Protein AF-0000000080101682 (afdb_homodimer)

Organism: NCBI:txid1611254

pLDDT: mean 80.58, std 23.77, range [18.36, 98.69]

Sequence (506 aa):
MQSQCLIFKNGDESDEESMMSDVRNLTKLFNDLNYSVELAENLTAPQMVSKIEKFAAYKAHGDSAILVFINHGDVNGIYGAEKTVFNLESVYSLLSPASCPQLANKPKLVFSENCRGKSCDAGYAMSDESGEHQQQERSGGPVEKSGKRASVIPSTGDFLISYATSANHVAWASNTYGSYHVQMLCRTIAQKAHQYDLARLLVEVRNGLSKIEIRSKGKFHKQMPEIRSTLSKSFFFNTVKKTEKQQSKDRHQMQSQCLIFKNGDESDEESMMSDVRNLTKLFNDLNYSVELAENLTAPQMVSKIEKFAAYKAHGDSAILVFINHGDVNGIYGAEKTVFNLESVYSLLSPASCPQLANKPKLVFSENCRGKSCDAGYAMSDESGEHQQQERSGGPVEKSGKRASVIPSTGDFLISYATSANHVAWASNTYGSYHVQMLCRTIAQKAHQYDLARLLVEVRNGLSKIEIRSKGKFHKQMPEIRSTLSKSFFFNTVKKTEKQQSKDRHQ

Solvent-accessible surface area (backbone atoms only — not comparable to full-atom values): 25960 Å² total; per-residue (Å²): 110,54,19,41,28,42,36,37,40,24,78,55,80,91,42,42,57,10,55,47,34,38,50,53,51,49,45,53,50,40,42,55,43,52,27,50,72,43,81,48,64,62,39,33,25,70,52,46,51,53,49,46,45,53,59,31,59,43,78,63,52,23,75,35,40,37,41,36,38,50,26,48,40,32,73,81,26,38,32,21,33,95,71,29,67,28,56,70,73,52,49,55,59,46,54,13,39,88,55,8,58,72,44,49,98,26,45,36,38,35,40,37,50,27,23,26,32,84,41,75,36,63,35,44,81,70,80,87,78,81,80,83,83,78,76,23,50,29,85,33,81,89,82,87,85,82,86,91,65,86,67,52,35,39,52,71,50,21,32,35,38,39,32,34,20,36,88,40,18,43,41,62,60,41,75,65,68,6,37,52,49,55,48,40,43,50,52,45,44,44,34,37,31,50,79,36,37,50,71,55,45,51,23,50,29,29,33,57,44,32,69,44,74,44,79,54,95,93,37,63,30,29,40,41,34,26,34,38,36,25,39,36,61,91,44,66,62,28,10,56,58,78,65,71,67,67,70,55,56,62,69,73,101,110,56,18,40,29,43,36,37,41,23,78,54,81,91,40,42,59,12,52,48,34,37,49,51,51,50,45,53,50,40,44,56,44,52,28,51,74,43,82,47,67,63,39,32,25,71,50,46,52,54,49,46,46,53,60,32,59,43,76,64,53,23,75,35,39,36,41,34,37,50,26,49,41,32,73,81,27,38,32,22,32,95,70,29,69,28,56,69,76,52,49,56,60,46,54,12,40,87,56,8,58,71,44,49,97,25,45,38,39,36,39,37,50,26,23,26,31,84,42,74,36,64,34,44,82,71,80,83,81,79,82,83,84,76,76,24,50,27,88,32,82,88,84,87,84,81,86,92,64,87,64,53,35,40,53,71,48,20,32,34,38,38,32,34,20,35,87,41,18,44,40,62,60,42,73,66,68,7,37,52,49,56,49,40,43,49,53,45,45,43,36,38,31,51,79,35,38,51,71,56,46,50,24,49,28,29,33,55,42,33,69,44,74,44,80,54,96,94,38,63,31,29,41,40,33,28,35,38,37,24,39,37,60,90,44,66,62,28,11,56,54,75,64,70,66,66,69,56,55,64,71,73,100

Secondary structure (DSSP, 8-state):
--EEEEEEEE--GGGHHHHHHHHHHHHHHHHHTTEEEEEEES--HHHHHHHHHHHHH-TT--S-EEEEEEE-EETTEEE-GGG-EE-GGGHHHHTSTTT-GGGTTS-EEEEE-S--SSB-B--EE--------------------------EE-TT-SEEEEESS-TTBPPPEETTTEEHHHHHHHHHHHHHTTTS-HHHHHHHHHHHHHT--EEETTEEEB---EEEE---S----------THHHHHTTT-/--EEEEEEEE--GGGHHHHHHHHHHHHHHHHHTTEEEEEEES--HHHHHHHHHHHHH-TT--S-EEEEEEE-EETTEEE-GGG-EE-GGGHHHHTSTTT-GGGTTS-EEEEE-S--SSB-B--EE--------------------------EE-TT-SEEEEESS-TTBPPPEETTTEEHHHHHHHHHHHHHTTTS-HHHHHHHHHHHHHT--EEETTEEEB---EEEE---S----------THHHHHHHH-

InterPro domains:
  IPR001309 Peptidase C14, p20 domain [PS50208] (22-119)
  IPR002138 Peptidase C14, caspase non-catalytic subunit p10 [PS50207] (153-239)
  IPR002398 Peptidase C14 family [PTHR47901] (21-237)
  IPR011600 Peptidase C14, caspase domain [PF00656] (5-236)
  IPR015917 Peptidase C14A, caspase catalytic domain [PR00376] (1-10)
  IPR015917 Peptidase C14A, caspase catalytic domain [PR00376] (16-34)
  IPR015917 Peptidase C14A, caspase catalytic domain [PR00376] (34-52)
  IPR015917 Peptidase C14A, caspase catalytic domain [PR00376] (65-73)
  IPR015917 Peptidase C14A, caspase catalytic domain [PR00376] (100-118)
  IPR015917 Peptidase C14A, caspase catalytic domain [PR00376] (171-182)
  IPR015917 Peptidase C14A, caspase catalytic domain [PR00376] (229-238)
  IPR015917 Peptidase C14A, caspase catalytic domain [SM00115] (1-239)
  IPR029030 Caspase-like domain superfamily [SSF52129] (5-238)

Foldseek 3Di:
DFAEEEEEAEDDPLQVQQLVLLVVLVCVLVVLLRYDYDYDYQAAQVRVLVVLLVVLQDQPHDQEYEYEYNAADELQAGAHHPRHHHHPVCNLVSNWCVSRVNCVLGAYEYEYQYYHADDFAQDDDDDDDDDDDDDDDDDDDDDDDDDDDDDDDDRRARYKYKYQADHRHGFDTDSRNHTLLSV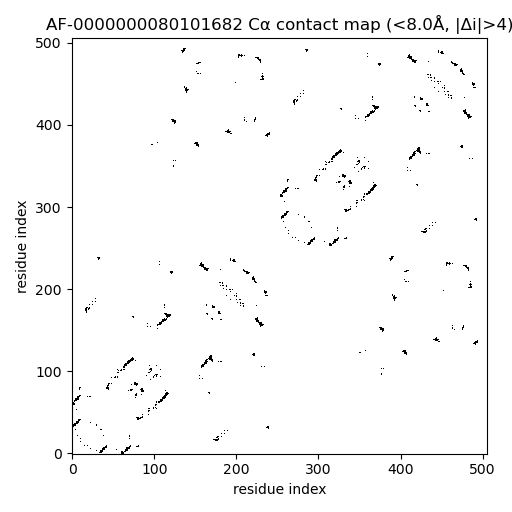LLSVQCVVPLVPAFPVVSVVSSQVVQQPDWDDDPNGTTGGGMDMDHRYPDTHGRRRPPPPPVVVVVVVVD/DFAEEEEEAEDDPLQVQQLVLLVVLVCVLVVQLRYDYDYDYQAAQVRVLVVLLVVLADQPHDQEYEYEYNAADELQAGAHHPRHHHHPVCNLVSNWCVSRVNCVLGAYEYEYQYYHADDFAQDDDDDDDDDDDDDDDDDDDDDDDDDDDDDDDDRRARYKYKYQADHRHGFDTDSRNHTLLSVLLSVQCVVPLVPAFPVVSVVSSQVVQQPDWDDDPNGTTGGGMDMDHRYPDTHGRRRPPPPPVVVVVVVVD

Radius of gyration: 23.31 Å; Cα contacts (8 Å, |Δi|>4): 1180; chains: 2; bounding box: 60×79×75 Å

Nearest PDB structures (foldseek):
  4qui-assembly2_B-2  TM=8.600E-01  e=2.199E-19  Homo sapiens
  4eha-assembly3_A  TM=8.835E-01  e=6.318E-19  Homo sapiens
  3itn-assembly1_A  TM=8.843E-01  e=8.618E-19  Homo sapiens
  4ehd-assembly1_A  TM=8.667E-01  e=2.327E-18  Homo sapiens
  4m9r-assembly1_B  TM=8.934E-01  e=8.528E-17  Caenorhabditis elegans

Structure (mmCIF, N/CA/C/O backbone):
data_AF-0000000080101682-model_v1
#
loop_
_entity.id
_entity.type
_entity.pdbx_description
1 polymer 'Caspase family p20 domain-containing protein'
#
loop_
_atom_site.group_PDB
_atom_site.id
_atom_site.type_symbol
_atom_site.label_atom_id
_atom_site.label_alt_id
_atom_site.label_comp_id
_atom_site.label_asym_id
_atom_site.label_entity_id
_atom_site.label_seq_id
_atom_site.pdbx_PDB_ins_code
_atom_site.Cartn_x
_atom_site.Cartn_y
_atom_site.Cartn_z
_atom_site.occupancy
_atom_site.B_iso_or_equiv
_atom_site.auth_seq_id
_atom_site.auth_comp_id
_atom_site.auth_asym_id
_atom_site.auth_atom_id
_atom_site.pdbx_PDB_model_num
ATOM 1 N N . MET A 1 1 ? -15.211 23.531 -0.712 1 73.94 1 MET A N 1
ATOM 2 C CA . MET A 1 1 ? -14.727 23.531 0.665 1 73.94 1 MET A CA 1
ATOM 3 C C . MET A 1 1 ? -13.266 23.109 0.725 1 73.94 1 MET A C 1
ATOM 5 O O . MET A 1 1 ? -12.789 22.359 -0.128 1 73.94 1 MET A O 1
ATOM 9 N N . GLN A 1 2 ? -12.57 23.812 1.652 1 87 2 GLN A N 1
ATOM 10 C CA . GLN A 1 2 ? -11.133 23.594 1.796 1 87 2 GLN A CA 1
ATOM 11 C C . GLN A 1 2 ? -10.852 22.312 2.576 1 87 2 GLN A C 1
ATOM 13 O O . GLN A 1 2 ? -11.484 22.047 3.604 1 87 2 GLN A O 1
ATOM 18 N N . SER A 1 3 ? -9.961 21.453 2.037 1 92.94 3 SER A N 1
ATOM 19 C CA . SER A 1 3 ? -9.562 20.234 2.736 1 92.94 3 SER A CA 1
ATOM 20 C C . SER A 1 3 ? -8.672 20.547 3.934 1 92.94 3 SER A C 1
ATOM 22 O O . SER A 1 3 ? -8.094 21.625 4.012 1 92.94 3 SER A O 1
ATOM 24 N N . GLN A 1 4 ? -8.695 19.641 4.84 1 96.06 4 GLN A N 1
ATOM 25 C CA . GLN A 1 4 ? -8 19.875 6.102 1 96.06 4 GLN A CA 1
ATOM 26 C C . GLN A 1 4 ? -6.785 18.969 6.246 1 96.06 4 GLN A C 1
ATOM 28 O O . GLN A 1 4 ? -6.805 17.812 5.785 1 96.06 4 GLN A O 1
ATOM 33 N N . CYS A 1 5 ? -5.758 19.531 6.848 1 97.88 5 CYS A N 1
ATOM 34 C CA . CYS A 1 5 ? -4.555 18.797 7.223 1 97.88 5 CYS A CA 1
ATOM 35 C C . CYS A 1 5 ? -4.23 19 8.695 1 97.88 5 CYS A C 1
ATOM 37 O O . CYS A 1 5 ? -4.145 20.125 9.172 1 97.88 5 CYS A O 1
ATOM 39 N N . LEU A 1 6 ? -4.117 17.922 9.43 1 98.5 6 LEU A N 1
ATOM 40 C CA . LEU A 1 6 ? -3.736 17.938 10.836 1 98.5 6 LEU A CA 1
ATOM 41 C C . LEU A 1 6 ? -2.359 17.312 11.031 1 98.5 6 LEU A C 1
ATOM 43 O O . LEU A 1 6 ? -2.152 16.141 10.695 1 98.5 6 LEU A O 1
ATOM 47 N N . ILE A 1 7 ? -1.432 18.094 11.531 1 98.62 7 ILE A N 1
ATOM 48 C CA . ILE A 1 7 ? -0.073 17.625 11.797 1 98.62 7 ILE A CA 1
ATOM 49 C C . ILE A 1 7 ? 0.131 17.453 13.297 1 98.62 7 ILE A C 1
ATOM 51 O O . ILE A 1 7 ? -0.106 18.391 14.07 1 98.62 7 ILE A O 1
ATOM 55 N N . PHE A 1 8 ? 0.526 16.281 13.695 1 98.31 8 PHE A N 1
ATOM 56 C CA . PHE A 1 8 ? 0.954 16.047 15.07 1 98.31 8 PHE A CA 1
ATOM 57 C C . PHE A 1 8 ? 2.473 16.109 15.188 1 98.31 8 PHE A C 1
ATOM 59 O O . PHE A 1 8 ? 3.191 15.523 14.375 1 98.31 8 PHE A O 1
ATOM 66 N N . LYS A 1 9 ? 2.943 16.844 16.141 1 97.31 9 LYS A N 1
ATOM 67 C CA . LYS A 1 9 ? 4.371 16.875 16.453 1 97.31 9 LYS A CA 1
ATOM 68 C C . LYS A 1 9 ? 4.613 16.594 17.922 1 97.31 9 LYS A C 1
ATOM 70 O O . LYS A 1 9 ? 4.164 17.359 18.797 1 97.31 9 LYS A O 1
ATOM 75 N N . ASN A 1 10 ? 5.211 15.516 18.234 1 93.81 10 ASN A N 1
ATOM 76 C CA . ASN A 1 10 ? 5.68 15.172 19.562 1 93.81 10 ASN A CA 1
ATOM 77 C C . ASN A 1 10 ? 7.156 14.789 19.562 1 93.81 10 ASN A C 1
ATOM 79 O O . ASN A 1 10 ? 7.566 13.891 18.828 1 93.81 10 ASN A O 1
ATOM 83 N N . GLY A 1 11 ? 7.969 15.398 20.188 1 87.06 11 GLY A N 1
ATOM 84 C CA . GLY A 1 11 ? 9.383 15.078 20.266 1 87.06 11 GLY A CA 1
ATOM 85 C C . GLY A 1 11 ? 10.086 15.766 21.422 1 87.06 11 GLY A C 1
ATOM 86 O O . GLY A 1 11 ? 9.453 16.469 22.203 1 87.06 11 GLY A O 1
ATOM 87 N N . ASP A 1 12 ? 11.328 15.438 21.578 1 83.56 12 ASP A N 1
ATOM 88 C CA . ASP A 1 12 ? 12.156 16.031 22.625 1 83.56 12 ASP A CA 1
ATOM 89 C C . ASP A 1 12 ? 12.852 17.297 22.125 1 83.56 12 ASP A C 1
ATOM 91 O O . ASP A 1 12 ? 12.812 17.594 20.922 1 83.56 12 ASP A O 1
ATOM 95 N N . GLU A 1 13 ? 13.422 18.016 23.016 1 83.94 13 GLU A N 1
ATOM 96 C CA . GLU A 1 13 ? 14.133 19.25 22.703 1 83.94 13 GLU A CA 1
ATOM 97 C C . GLU A 1 13 ? 15.234 19.016 21.672 1 83.94 13 GLU A C 1
ATOM 99 O O . GLU A 1 13 ? 15.469 19.844 20.797 1 83.94 13 GLU A O 1
ATOM 104 N N . SER A 1 14 ? 15.867 17.875 21.734 1 84.69 14 SER A N 1
ATOM 105 C CA . SER A 1 14 ? 16.984 17.562 20.844 1 84.69 14 SER A CA 1
ATOM 106 C C . SER A 1 14 ? 16.5 17.406 19.406 1 84.69 14 SER A C 1
ATOM 108 O O . SER A 1 14 ? 17.281 17.578 18.469 1 84.69 14 SER A O 1
ATOM 110 N N . ASP A 1 15 ? 15.188 17.188 19.203 1 89.06 15 ASP A N 1
ATOM 111 C CA . ASP A 1 15 ? 14.648 16.938 17.859 1 89.06 15 ASP A CA 1
ATOM 112 C C . ASP A 1 15 ? 13.906 18.172 17.344 1 89.06 15 ASP A C 1
ATOM 114 O O . ASP A 1 15 ? 13.414 18.156 16.203 1 89.06 15 ASP A O 1
ATOM 118 N N . GLU A 1 16 ? 13.875 19.203 18.109 1 92.25 16 GLU A N 1
ATOM 119 C CA . GLU A 1 16 ? 12.984 20.328 17.844 1 92.25 16 GLU A CA 1
ATOM 120 C C . GLU A 1 16 ? 13.273 20.953 16.484 1 92.25 16 GLU A C 1
ATOM 122 O O . GLU A 1 16 ? 12.352 21.172 15.688 1 92.25 16 GLU A O 1
ATOM 127 N N . GLU A 1 17 ? 14.508 21.234 16.266 1 92.75 17 GLU A N 1
ATOM 128 C CA . GLU A 1 17 ? 14.859 21.859 15 1 92.75 17 GLU A CA 1
ATOM 129 C C . GLU A 1 17 ? 14.477 20.984 13.805 1 92.75 17 GLU A C 1
ATOM 131 O O . GLU A 1 17 ? 13.883 21.469 12.844 1 92.75 17 GLU A O 1
ATOM 136 N N . SER A 1 18 ? 14.82 19.75 13.875 1 93.44 18 SER A N 1
ATOM 137 C CA . SER A 1 18 ? 14.5 18.797 12.82 1 93.44 18 SER A CA 1
ATOM 138 C C . SER A 1 18 ? 12.992 18.672 12.617 1 93.44 18 SER A C 1
ATOM 140 O O . SER A 1 18 ? 12.5 18.812 11.492 1 93.44 18 SER A O 1
ATOM 142 N N . MET A 1 19 ? 12.211 18.516 13.656 1 95.38 19 MET A N 1
ATOM 143 C CA . MET A 1 19 ? 10.766 18.312 13.586 1 95.38 19 MET A CA 1
ATOM 144 C C . MET A 1 19 ? 10.062 19.594 13.117 1 95.38 19 MET A C 1
ATOM 146 O O . MET A 1 19 ? 9.086 19.531 12.375 1 95.38 19 MET A O 1
ATOM 150 N N . MET A 1 20 ? 10.609 20.703 13.531 1 96.06 20 MET A N 1
ATOM 151 C CA . MET A 1 20 ? 10.008 21.953 13.102 1 96.06 20 MET A CA 1
ATOM 152 C C . MET A 1 20 ? 10.266 22.203 11.617 1 96.06 20 MET A C 1
ATOM 154 O O . MET A 1 20 ? 9.438 22.812 10.938 1 96.06 20 MET A O 1
ATOM 158 N N . SER A 1 21 ? 11.406 21.766 11.164 1 96.25 21 SER A N 1
ATOM 159 C CA . SER A 1 21 ? 11.633 21.828 9.727 1 96.25 21 SER A CA 1
ATOM 160 C C . SER A 1 21 ? 10.586 21.016 8.969 1 96.25 21 SER A C 1
ATOM 162 O O . SER A 1 21 ? 10.062 21.469 7.945 1 96.25 21 SER A O 1
ATOM 164 N N . ASP A 1 22 ? 10.281 19.812 9.43 1 97.31 22 ASP A N 1
ATOM 165 C CA . ASP A 1 22 ? 9.219 19.016 8.836 1 97.31 22 ASP A CA 1
ATOM 166 C C . ASP A 1 22 ? 7.887 19.766 8.844 1 97.31 22 ASP A C 1
ATOM 168 O O . ASP A 1 22 ? 7.191 19.812 7.832 1 97.31 22 ASP A O 1
ATOM 172 N N . VAL A 1 23 ? 7.582 20.359 9.984 1 97.94 23 VAL A N 1
ATOM 173 C CA . VAL A 1 23 ? 6.328 21.078 10.141 1 97.94 23 VAL A CA 1
ATOM 174 C C . VAL A 1 23 ? 6.262 22.219 9.125 1 97.94 23 VAL A C 1
ATOM 176 O O . VAL A 1 23 ? 5.25 22.406 8.438 1 97.94 23 VAL A O 1
ATOM 179 N N . ARG A 1 24 ? 7.289 22.984 9.07 1 97.88 24 ARG A N 1
ATOM 180 C CA . ARG A 1 24 ? 7.328 24.125 8.164 1 97.88 24 ARG A CA 1
ATOM 181 C C . ARG A 1 24 ? 7.164 23.672 6.715 1 97.88 24 ARG A C 1
ATOM 183 O O . ARG A 1 24 ? 6.371 24.25 5.965 1 97.88 24 ARG A O 1
ATOM 190 N N . ASN A 1 25 ? 7.895 22.672 6.32 1 97.25 25 ASN A N 1
ATOM 191 C CA . ASN A 1 25 ? 7.848 22.188 4.945 1 97.25 25 ASN A CA 1
ATOM 192 C C . ASN A 1 25 ? 6.465 21.641 4.59 1 97.25 25 ASN A C 1
ATOM 194 O O . ASN A 1 25 ? 5.926 21.953 3.527 1 97.25 25 ASN A O 1
ATOM 198 N N . LEU A 1 26 ? 5.91 20.875 5.449 1 98.38 26 LEU A N 1
ATOM 199 C CA . LEU A 1 26 ? 4.598 20.297 5.207 1 98.38 26 LEU A CA 1
ATOM 200 C C . LEU A 1 26 ? 3.51 21.359 5.203 1 98.38 26 LEU A C 1
ATOM 202 O O . LEU A 1 26 ? 2.584 21.312 4.391 1 98.38 26 LEU A O 1
ATOM 206 N N . THR A 1 27 ? 3.65 22.281 6.129 1 98.06 27 THR A N 1
ATOM 207 C CA . THR A 1 27 ? 2.686 23.375 6.18 1 98.06 27 THR A CA 1
ATOM 208 C C . THR A 1 27 ? 2.695 24.172 4.875 1 98.06 27 THR A C 1
ATOM 210 O O . THR A 1 27 ? 1.641 24.438 4.301 1 98.06 27 THR A O 1
ATOM 213 N N . LYS A 1 28 ? 3.877 24.516 4.484 1 97.25 28 LYS A N 1
ATOM 214 C CA . LYS A 1 28 ? 3.994 25.234 3.225 1 97.25 28 LYS A CA 1
ATOM 215 C C . LYS A 1 28 ? 3.395 24.438 2.072 1 97.25 28 LYS A C 1
ATOM 217 O O . LYS A 1 28 ? 2.602 24.969 1.29 1 97.25 28 LYS A O 1
ATOM 222 N N . LEU A 1 29 ? 3.752 23.188 1.955 1 97.38 29 LEU A N 1
ATOM 223 C CA . LEU A 1 29 ? 3.293 22.328 0.869 1 97.38 29 LEU A CA 1
ATOM 224 C C . LEU A 1 29 ? 1.77 22.25 0.853 1 97.38 29 LEU A C 1
ATOM 226 O O . LEU A 1 29 ? 1.141 22.5 -0.178 1 97.38 29 LEU A O 1
ATOM 230 N N . PHE A 1 30 ? 1.146 21.891 1.966 1 97.31 30 PHE A N 1
ATOM 231 C CA . PHE A 1 30 ? -0.283 21.594 1.983 1 97.31 30 PHE A CA 1
ATOM 232 C C . PHE A 1 30 ? -1.097 22.891 1.892 1 97.31 30 PHE A C 1
ATOM 234 O O . PHE A 1 30 ? -2.201 22.891 1.345 1 97.31 30 PHE A O 1
ATOM 241 N N . ASN A 1 31 ? -0.518 24.031 2.377 1 96.12 31 ASN A N 1
ATOM 242 C CA . ASN A 1 31 ? -1.158 25.297 2.084 1 96.12 31 ASN A CA 1
ATOM 243 C C . ASN A 1 31 ? -1.182 25.594 0.585 1 96.12 31 ASN A C 1
ATOM 245 O O . ASN A 1 31 ? -2.207 26 0.045 1 96.12 31 ASN A O 1
ATOM 249 N N . ASP A 1 32 ? -0.054 25.344 -0.014 1 94.38 32 ASP A N 1
ATOM 250 C CA . ASP A 1 32 ? 0.037 25.547 -1.457 1 94.38 32 ASP A CA 1
ATOM 251 C C . ASP A 1 32 ? -0.953 24.641 -2.199 1 94.38 32 ASP A C 1
ATOM 253 O O . ASP A 1 32 ? -1.379 24.969 -3.311 1 94.38 32 ASP A O 1
ATOM 257 N N . LEU A 1 33 ? -1.285 23.594 -1.643 1 94.94 33 LEU A N 1
ATOM 258 C CA . LEU A 1 33 ? -2.225 22.641 -2.24 1 94.94 33 LEU A CA 1
ATOM 259 C C . LEU A 1 33 ? -3.646 22.922 -1.759 1 94.94 33 LEU A C 1
ATOM 261 O O . LEU A 1 33 ? -4.535 22.078 -1.927 1 94.94 33 LEU A O 1
ATOM 265 N N . ASN A 1 34 ? -3.883 23.969 -1.042 1 93.12 34 ASN A N 1
ATOM 266 C CA . ASN A 1 34 ? -5.18 24.484 -0.614 1 93.12 34 ASN A CA 1
ATOM 267 C C . ASN A 1 34 ? -5.758 23.672 0.533 1 93.12 34 ASN A C 1
ATOM 269 O O . ASN A 1 34 ? -6.965 23.422 0.576 1 93.12 34 ASN A O 1
ATOM 273 N N . TYR A 1 35 ? -4.93 23.188 1.362 1 96 35 TYR A N 1
ATOM 274 C CA . TYR A 1 35 ? -5.348 22.625 2.641 1 96 35 TYR A CA 1
ATOM 275 C C . TYR A 1 35 ? -5.234 23.656 3.756 1 96 35 TYR A C 1
ATOM 277 O O . TYR A 1 35 ? -4.332 24.484 3.742 1 96 35 TYR A O 1
ATOM 285 N N . SER A 1 36 ? -6.219 23.625 4.637 1 96.56 36 SER A N 1
ATOM 286 C CA . SER A 1 36 ? -6.027 24.297 5.918 1 96.56 36 SER A CA 1
ATOM 287 C C . SER A 1 36 ? -5.234 23.422 6.887 1 96.56 36 SER A C 1
ATOM 289 O O . SER A 1 36 ? -5.645 22.312 7.211 1 96.56 36 SER A O 1
ATOM 291 N N . VAL A 1 37 ? -4.086 23.938 7.328 1 97.94 37 VAL A N 1
ATOM 292 C CA . VAL A 1 37 ? -3.176 23.109 8.109 1 97.94 37 VAL A CA 1
ATOM 293 C C . VAL A 1 37 ? -3.266 23.5 9.586 1 97.94 37 VAL A C 1
ATOM 295 O O . VAL A 1 37 ? -3.184 24.672 9.93 1 97.94 37 VAL A O 1
ATOM 298 N N . GLU A 1 38 ? -3.459 22.562 10.406 1 98.12 38 GLU A N 1
ATOM 299 C CA . GLU A 1 38 ? -3.434 22.734 11.859 1 98.12 38 GLU A CA 1
ATOM 300 C C . GLU A 1 38 ? -2.301 21.922 12.484 1 98.12 38 GLU A C 1
ATOM 302 O O . GLU A 1 38 ? -2.088 20.766 12.117 1 98.12 38 GLU A O 1
ATOM 307 N N . LEU A 1 39 ? -1.583 22.547 13.375 1 98.38 39 LEU A N 1
ATOM 308 C CA . LEU A 1 39 ? -0.503 21.891 14.094 1 98.38 39 LEU A CA 1
ATOM 309 C C . LEU A 1 39 ? -0.922 21.578 15.531 1 98.38 39 LEU A C 1
ATOM 311 O O . LEU A 1 39 ? -1.429 22.453 16.234 1 98.38 39 LEU A O 1
ATOM 315 N N . ALA A 1 40 ? -0.841 20.359 15.961 1 98.25 40 ALA A N 1
ATOM 316 C CA . ALA A 1 40 ? -1.067 19.906 17.328 1 98.25 40 ALA A CA 1
ATOM 317 C C . ALA A 1 40 ? 0.219 19.359 17.953 1 98.25 40 ALA A C 1
ATOM 319 O O . ALA A 1 40 ? 0.773 18.359 17.484 1 98.25 40 ALA A O 1
ATOM 320 N N . GLU A 1 41 ? 0.667 19.953 19.062 1 97.06 41 GLU A N 1
ATOM 321 C CA . GLU A 1 41 ? 1.979 19.625 19.609 1 97.06 41 GLU A CA 1
ATOM 322 C C . GLU A 1 41 ? 1.861 19.047 21.016 1 97.06 41 GLU A C 1
ATOM 324 O O . GLU A 1 41 ? 1.003 19.453 21.797 1 97.06 41 GLU A O 1
ATOM 329 N N . ASN A 1 42 ? 2.75 18.094 21.266 1 95.81 42 ASN A N 1
ATOM 330 C CA . ASN A 1 42 ? 3.002 17.578 22.609 1 95.81 42 ASN A CA 1
ATOM 331 C C . ASN A 1 42 ? 1.729 17.031 23.25 1 95.81 42 ASN A C 1
ATOM 333 O O . ASN A 1 42 ? 1.4 17.391 24.391 1 95.81 42 ASN A O 1
ATOM 337 N N . LEU A 1 43 ? 0.988 16.266 22.5 1 97.62 43 LEU A N 1
ATOM 338 C CA . LEU A 1 43 ? -0.225 15.617 22.984 1 97.62 43 LEU A CA 1
ATOM 339 C C . LEU A 1 43 ? 0.059 14.18 23.391 1 97.62 43 LEU A C 1
ATOM 341 O O . LEU A 1 43 ? 0.847 13.484 22.75 1 97.62 43 LEU A O 1
ATOM 345 N N . THR A 1 44 ? -0.548 13.75 24.438 1 96.75 44 THR A N 1
ATOM 346 C CA . THR A 1 44 ? -0.546 12.336 24.797 1 96.75 44 THR A CA 1
ATOM 347 C C . THR A 1 44 ? -1.381 11.531 23.797 1 96.75 44 THR A C 1
ATOM 349 O O . THR A 1 44 ? -2.156 12.102 23.031 1 96.75 44 THR A O 1
ATOM 352 N N . ALA A 1 45 ? -1.204 10.203 23.797 1 96.19 45 ALA A N 1
ATOM 353 C CA . ALA A 1 45 ? -1.939 9.344 22.875 1 96.19 45 ALA A CA 1
ATOM 354 C C . ALA A 1 45 ? -3.445 9.555 23.016 1 96.19 45 ALA A C 1
ATOM 356 O O . ALA A 1 45 ? -4.145 9.75 22.016 1 96.19 45 ALA A O 1
ATOM 357 N N . PRO A 1 46 ? -3.99 9.594 24.297 1 96.88 46 PRO A N 1
ATOM 358 C CA . PRO A 1 46 ? -5.426 9.859 24.422 1 96.88 46 PRO A CA 1
ATOM 359 C C . PRO A 1 46 ? -5.828 11.227 23.875 1 96.88 46 PRO A C 1
ATOM 361 O O . PRO A 1 46 ? -6.887 11.367 23.266 1 96.88 46 PRO A O 1
ATOM 364 N N . GLN A 1 47 ? -4.996 12.188 24.062 1 97.69 47 GLN A N 1
ATOM 365 C CA . GLN A 1 47 ? -5.27 13.523 23.547 1 97.69 47 GLN A CA 1
ATOM 366 C C . GLN A 1 47 ? -5.223 13.531 22.016 1 97.69 47 GLN A C 1
ATOM 368 O O . GLN A 1 47 ? -5.988 14.25 21.375 1 97.69 47 GLN A O 1
ATOM 373 N N . MET A 1 48 ? -4.285 12.812 21.438 1 97.75 48 MET A N 1
ATOM 374 C CA . MET A 1 48 ? -4.219 12.688 19.984 1 97.75 48 MET A CA 1
ATOM 375 C C . MET A 1 48 ? -5.504 12.078 19.438 1 97.75 48 MET A C 1
ATOM 377 O O . MET A 1 48 ? -6.039 12.547 18.438 1 97.75 48 MET A O 1
ATOM 381 N N . VAL A 1 49 ? -5.984 11.031 20.109 1 97.38 49 VAL A N 1
ATOM 382 C CA . VAL A 1 49 ? -7.238 10.398 19.719 1 97.38 49 VAL A CA 1
ATOM 383 C C . VAL A 1 49 ? -8.367 11.422 19.734 1 97.38 49 VAL A C 1
ATOM 385 O O . VAL A 1 49 ? -9.109 11.555 18.75 1 97.38 49 VAL A O 1
ATOM 388 N N . SER A 1 50 ? -8.461 12.172 20.844 1 97.62 50 SER A N 1
ATOM 389 C CA . SER A 1 50 ? -9.5 13.188 20.984 1 97.62 50 SER A CA 1
ATOM 390 C C . SER A 1 50 ? -9.383 14.242 19.891 1 97.62 50 SER A C 1
ATOM 392 O O . SER A 1 50 ? -10.391 14.703 19.344 1 97.62 50 SER A O 1
ATOM 394 N N . LYS A 1 51 ? -8.18 14.617 19.594 1 97.75 51 LYS A N 1
ATOM 395 C CA . LYS A 1 51 ? -7.934 15.617 18.547 1 97.75 51 LYS A CA 1
ATOM 396 C C . LYS A 1 51 ? -8.367 15.094 17.188 1 97.75 51 LYS A C 1
ATOM 398 O O . LYS A 1 51 ? -8.945 15.844 16.391 1 97.75 51 LYS A O 1
ATOM 403 N N . ILE A 1 52 ? -8.078 13.844 16.875 1 97.69 52 ILE A N 1
ATOM 404 C CA . ILE A 1 52 ? -8.461 13.242 15.594 1 97.69 52 ILE A CA 1
ATOM 405 C C . ILE A 1 52 ? -9.984 13.141 15.516 1 97.69 52 ILE A C 1
ATOM 407 O O . ILE A 1 52 ? -10.57 13.359 14.453 1 97.69 52 ILE A O 1
ATOM 411 N N . GLU A 1 53 ? -10.617 12.789 16.641 1 96.25 53 GLU A N 1
ATOM 412 C CA . GLU A 1 53 ? -12.078 12.727 16.672 1 96.25 53 GLU A CA 1
ATOM 413 C C . GLU A 1 53 ? -12.695 14.086 16.328 1 96.25 53 GLU A C 1
ATOM 415 O O . GLU A 1 53 ? -13.664 14.164 15.578 1 96.25 53 GLU A O 1
ATOM 420 N N . LYS A 1 54 ? -12.148 15.133 16.922 1 95.75 54 LYS A N 1
ATOM 421 C CA . LYS A 1 54 ? -12.609 16.484 16.625 1 95.75 54 LYS A CA 1
ATOM 422 C C . LYS A 1 54 ? -12.352 16.844 15.164 1 95.75 54 LYS A C 1
ATOM 424 O O . LYS A 1 54 ? -13.211 17.422 14.5 1 95.75 54 LYS A O 1
ATOM 429 N N . PHE A 1 55 ? -11.195 16.516 14.711 1 96.19 55 PHE A N 1
ATOM 430 C CA . PHE A 1 55 ? -10.82 16.703 13.32 1 96.19 55 PHE A CA 1
ATOM 431 C C . PHE A 1 55 ? -11.805 16 12.391 1 96.19 55 PHE A C 1
ATOM 433 O O . PHE A 1 55 ? -12.258 16.594 11.398 1 96.19 55 PHE A O 1
ATOM 440 N N . ALA A 1 56 ? -12.117 14.727 12.719 1 92.75 56 ALA A N 1
ATOM 441 C CA . ALA A 1 56 ? -13.039 13.914 11.938 1 92.75 56 ALA A CA 1
ATOM 442 C C . ALA A 1 56 ? -14.438 14.523 11.938 1 92.75 56 ALA A C 1
ATOM 444 O O . ALA A 1 56 ? -15.164 14.438 10.945 1 92.75 56 ALA A O 1
ATOM 445 N N . ALA A 1 57 ? -14.836 15.172 12.984 1 90.56 57 ALA A N 1
ATOM 446 C CA . ALA A 1 57 ? -16.172 15.711 13.172 1 90.56 57 ALA A CA 1
ATOM 447 C C . ALA A 1 57 ? -16.344 17.031 12.43 1 90.56 57 ALA A C 1
ATOM 449 O O . ALA A 1 57 ? -17.453 17.562 12.312 1 90.56 57 ALA A O 1
ATOM 450 N N . TYR A 1 58 ? -15.203 17.5 12.023 1 89.75 58 TYR A N 1
ATOM 451 C CA . TYR A 1 58 ? -15.273 18.766 11.297 1 89.75 58 TYR A CA 1
ATOM 452 C C . TYR A 1 58 ? -16.203 18.656 10.102 1 89.75 58 TYR A C 1
ATOM 454 O O . TYR A 1 58 ? -16.031 17.797 9.242 1 89.75 58 TYR A O 1
ATOM 462 N N . LYS A 1 59 ? -17.109 19.531 9.922 1 84.69 59 LYS A N 1
ATOM 463 C CA . LYS A 1 59 ? -18.203 19.422 8.961 1 84.69 59 LYS A CA 1
ATOM 464 C C . LYS A 1 59 ? -17.797 19.922 7.586 1 84.69 59 LYS A C 1
ATOM 466 O O . LYS A 1 59 ? -18.359 19.516 6.57 1 84.69 59 LYS A O 1
ATOM 471 N N . ALA A 1 60 ? -16.859 20.766 7.609 1 85.69 60 ALA A N 1
ATOM 472 C CA . ALA A 1 60 ? -16.547 21.438 6.352 1 85.69 60 ALA A CA 1
ATOM 473 C C . ALA A 1 60 ? -15.32 20.828 5.688 1 85.69 60 ALA A C 1
ATOM 475 O O . ALA A 1 60 ? -14.523 21.547 5.07 1 85.69 60 ALA A O 1
ATOM 476 N N . HIS A 1 61 ? -15.117 19.516 5.84 1 88.19 61 HIS A N 1
ATOM 477 C CA . HIS A 1 61 ? -14.008 18.875 5.145 1 88.19 61 HIS A CA 1
ATOM 478 C C . HIS A 1 61 ? -14.156 19 3.633 1 88.19 61 HIS A C 1
ATOM 480 O O . HIS A 1 61 ? -15.266 18.875 3.102 1 88.19 61 HIS A O 1
ATOM 486 N N . GLY A 1 62 ? -13.125 19.297 3.016 1 90.94 62 GLY A N 1
ATOM 487 C CA . GLY A 1 62 ? -13.109 19.297 1.561 1 90.94 62 GLY A CA 1
ATOM 488 C C . GLY A 1 62 ? -13.07 17.906 0.958 1 90.94 62 GLY A C 1
ATOM 489 O O . GLY A 1 62 ? -13.75 17 1.433 1 90.94 62 GLY A O 1
ATOM 490 N N . ASP A 1 63 ? -12.281 17.734 -0.042 1 90.56 63 ASP A N 1
ATOM 491 C CA . ASP A 1 63 ? -12.312 16.531 -0.881 1 90.56 63 ASP A CA 1
ATOM 492 C C . ASP A 1 63 ? -11.375 15.453 -0.335 1 90.56 63 ASP A C 1
ATOM 494 O O . ASP A 1 63 ? -11.312 14.352 -0.876 1 90.56 63 ASP A O 1
ATOM 498 N N . SER A 1 64 ? -10.664 15.719 0.671 1 94.5 64 SER A N 1
ATOM 499 C CA . SER A 1 64 ? -9.742 14.773 1.301 1 94.5 64 SER A CA 1
ATOM 500 C C . SER A 1 64 ? -9.344 15.242 2.695 1 94.5 64 SER A C 1
ATOM 502 O O . SER A 1 64 ? -9.688 16.359 3.104 1 94.5 64 SER A O 1
ATOM 504 N N . ALA A 1 65 ? -8.781 14.414 3.414 1 96.19 65 ALA A N 1
ATOM 505 C CA . ALA A 1 65 ? -8.234 14.719 4.73 1 96.19 65 ALA A CA 1
ATOM 506 C C . ALA A 1 65 ? -6.82 14.172 4.883 1 96.19 65 ALA A C 1
ATOM 508 O O . ALA A 1 65 ? -6.52 13.07 4.426 1 96.19 65 ALA A O 1
ATOM 509 N N . ILE A 1 66 ? -5.965 14.984 5.531 1 97.81 66 ILE A N 1
ATOM 510 C CA . ILE A 1 66 ? -4.574 14.578 5.699 1 97.81 66 ILE A CA 1
ATOM 511 C C . ILE A 1 66 ? -4.211 14.586 7.184 1 97.81 66 ILE A C 1
ATOM 513 O O . ILE A 1 66 ? -4.508 15.547 7.895 1 97.81 66 ILE A O 1
ATOM 517 N N . LEU A 1 67 ? -3.691 13.523 7.66 1 98.06 67 LEU A N 1
ATOM 518 C CA . LEU A 1 67 ? -3.053 13.438 8.969 1 98.06 67 LEU A CA 1
ATOM 519 C C . LEU A 1 67 ? -1.559 13.164 8.828 1 98.06 67 LEU A C 1
ATOM 521 O O . LEU A 1 67 ? -1.153 12.281 8.07 1 98.06 67 LEU A O 1
ATOM 525 N N . VAL A 1 68 ? -0.75 13.945 9.5 1 98.38 68 VAL A N 1
ATOM 526 C CA . VAL A 1 68 ? 0.69 13.703 9.516 1 98.38 68 VAL A CA 1
ATOM 527 C C . VAL A 1 68 ? 1.171 13.531 10.953 1 98.38 68 VAL A C 1
ATOM 529 O O . VAL A 1 68 ? 0.813 14.312 11.836 1 98.38 68 VAL A O 1
ATOM 532 N N . PHE A 1 69 ? 1.971 12.531 11.18 1 97.56 69 PHE A N 1
ATOM 533 C CA . PHE A 1 69 ? 2.557 12.281 12.492 1 97.56 69 PHE A CA 1
ATOM 534 C C . PHE A 1 69 ? 4.07 12.469 12.453 1 97.56 69 PHE A C 1
ATOM 536 O O . PHE A 1 69 ? 4.793 11.625 11.938 1 97.56 69 PHE A O 1
ATOM 543 N N . ILE A 1 70 ? 4.484 13.578 12.93 1 96.81 70 ILE A N 1
ATOM 544 C CA . ILE A 1 70 ? 5.906 13.836 13.141 1 96.81 70 ILE A CA 1
ATOM 545 C C . ILE A 1 70 ? 6.289 13.469 14.57 1 96.81 70 ILE A C 1
ATOM 547 O O . ILE A 1 70 ? 6.336 14.336 15.445 1 96.81 70 ILE A O 1
ATOM 551 N N . ASN A 1 71 ? 6.488 12.234 14.883 1 92.75 71 ASN A N 1
ATOM 552 C CA . ASN A 1 71 ? 6.699 11.641 16.203 1 92.75 71 ASN A CA 1
ATOM 553 C C . ASN A 1 71 ? 7.793 10.578 16.172 1 92.75 71 ASN A C 1
ATOM 555 O O . ASN A 1 71 ? 8.156 10.086 15.102 1 92.75 71 ASN A O 1
ATOM 559 N N . HIS A 1 72 ? 8.344 10.289 17.312 1 89.44 72 HIS A N 1
ATOM 560 C CA . HIS A 1 72 ? 9.07 9.031 17.469 1 89.44 72 HIS A CA 1
ATOM 561 C C . HIS A 1 72 ? 8.109 7.859 17.625 1 89.44 72 HIS A C 1
ATOM 563 O O . HIS A 1 72 ? 6.902 8.055 17.812 1 89.44 72 HIS A O 1
ATOM 569 N N . GLY A 1 73 ? 8.648 6.75 17.547 1 90.06 73 GLY A N 1
ATOM 570 C CA . GLY A 1 73 ? 7.871 5.527 17.672 1 90.06 73 GLY A CA 1
ATOM 571 C C . GLY A 1 73 ? 8.711 4.27 17.516 1 90.06 73 GLY A C 1
ATOM 572 O O . GLY A 1 73 ? 9.938 4.344 17.422 1 90.06 73 GLY A O 1
ATOM 573 N N . ASP A 1 74 ? 8.008 3.141 17.609 1 85.75 74 ASP A N 1
ATOM 574 C CA . ASP A 1 74 ? 8.633 1.844 17.375 1 85.75 74 ASP A CA 1
ATOM 575 C C . ASP A 1 74 ? 7.629 0.837 16.828 1 85.75 74 ASP A C 1
ATOM 577 O O . ASP A 1 74 ? 6.648 1.22 16.172 1 85.75 74 ASP A O 1
ATOM 581 N N . VAL A 1 75 ? 7.879 -0.432 16.875 1 79.31 75 VAL A N 1
ATOM 582 C CA . VAL A 1 75 ? 7.055 -1.491 16.297 1 79.31 75 VAL A CA 1
ATOM 583 C C . VAL A 1 75 ? 5.664 -1.463 16.922 1 79.31 75 VAL A C 1
ATOM 585 O O . VAL A 1 75 ? 4.691 -1.921 16.328 1 79.31 75 VAL A O 1
ATOM 588 N N . ASN A 1 76 ? 5.609 -0.842 18.094 1 77.75 76 ASN A N 1
ATOM 589 C CA . ASN A 1 76 ? 4.352 -0.858 18.828 1 77.75 76 ASN A CA 1
ATOM 590 C C . ASN A 1 76 ? 3.441 0.294 18.406 1 77.75 76 ASN A C 1
ATOM 592 O O . ASN A 1 76 ? 2.234 0.256 18.641 1 77.75 76 ASN A O 1
ATOM 596 N N . GLY A 1 77 ? 4.066 1.363 17.953 1 90.06 77 GLY A N 1
ATOM 597 C CA . GLY A 1 77 ? 3.23 2.48 17.531 1 90.06 77 GLY A CA 1
ATOM 598 C C . GLY A 1 77 ? 3.936 3.818 17.625 1 90.06 77 GLY A C 1
ATOM 599 O O . GLY A 1 77 ? 5.168 3.875 17.688 1 90.06 77 GLY A O 1
ATOM 600 N N . ILE A 1 78 ? 3.117 4.871 17.578 1 94 78 ILE A N 1
ATOM 601 C CA . ILE A 1 78 ? 3.584 6.254 17.562 1 94 78 ILE A CA 1
ATOM 602 C C . ILE A 1 78 ? 3.629 6.785 19 1 94 78 ILE A C 1
ATOM 604 O O . ILE A 1 78 ? 2.688 6.594 19.766 1 94 78 ILE A O 1
ATOM 608 N N . TYR A 1 79 ? 4.742 7.414 19.406 1 92.75 79 TYR A N 1
ATOM 609 C CA . TYR A 1 79 ? 4.867 7.938 20.766 1 92.75 79 TYR A CA 1
ATOM 610 C C . TYR A 1 79 ? 4.219 9.312 20.875 1 92.75 79 TYR A C 1
ATOM 612 O O . TYR A 1 79 ? 4.578 10.242 20.156 1 92.75 79 TYR A O 1
ATOM 620 N N . GLY A 1 80 ? 3.232 9.391 21.75 1 94.06 80 GLY A N 1
ATOM 621 C CA . GLY A 1 80 ? 2.748 10.688 22.203 1 94.06 80 GLY A CA 1
ATOM 622 C C . GLY A 1 80 ? 3.555 11.258 23.344 1 94.06 80 GLY A C 1
ATOM 623 O O . GLY A 1 80 ? 4.609 10.719 23.703 1 94.06 80 GLY A O 1
ATOM 624 N N . ALA A 1 81 ? 3.139 12.375 23.844 1 93.88 81 ALA A N 1
ATOM 625 C CA . ALA A 1 81 ? 3.764 12.93 25.047 1 93.88 81 ALA A CA 1
ATOM 626 C C . ALA A 1 81 ? 3.771 11.922 26.188 1 93.88 81 ALA A C 1
ATOM 628 O O . ALA A 1 81 ? 2.92 11.031 26.234 1 93.88 81 ALA A O 1
ATOM 629 N N . GLU A 1 82 ? 4.805 11.992 27.078 1 91.31 82 GLU A N 1
ATOM 630 C CA . GLU A 1 82 ? 4.988 11.117 28.234 1 91.31 82 GLU A CA 1
ATOM 631 C C . GLU A 1 82 ? 5.152 9.664 27.797 1 91.31 82 GLU A C 1
ATOM 633 O O . GLU A 1 82 ? 4.766 8.75 28.531 1 91.31 82 GLU A O 1
ATOM 638 N N . LYS A 1 83 ? 5.41 9.414 26.578 1 86.06 83 LYS A N 1
ATOM 639 C CA . LYS A 1 83 ? 5.75 8.125 25.984 1 86.06 83 LYS A CA 1
ATOM 640 C C . LYS A 1 83 ? 4.523 7.215 25.906 1 86.06 83 LYS A C 1
ATOM 642 O O . LYS A 1 83 ? 4.652 5.988 25.953 1 86.06 83 LYS A O 1
ATOM 647 N N . THR A 1 84 ? 3.379 7.887 26 1 92.44 84 THR A N 1
ATOM 648 C CA . THR A 1 84 ? 2.193 7.105 25.656 1 92.44 84 THR A CA 1
ATOM 649 C C . THR A 1 84 ? 2.24 6.641 24.203 1 92.44 84 THR A C 1
ATOM 651 O O . THR A 1 84 ? 2.904 7.258 23.375 1 92.44 84 THR A O 1
ATOM 654 N N . VAL A 1 85 ? 1.585 5.531 23.969 1 94 85 VAL A N 1
ATOM 655 C CA . VAL A 1 85 ? 1.701 4.938 22.641 1 94 85 VAL A CA 1
ATOM 656 C C . VAL A 1 85 ? 0.374 5.066 21.891 1 94 85 VAL A C 1
ATOM 658 O O . VAL A 1 85 ? -0.67 4.641 22.391 1 94 85 VAL A O 1
ATOM 661 N N . PHE A 1 86 ? 0.348 5.699 20.781 1 95.69 86 PHE A N 1
ATOM 662 C CA . PHE A 1 86 ? -0.777 5.801 19.859 1 95.69 86 PHE A CA 1
ATOM 663 C C . PHE A 1 86 ? -0.703 4.715 18.781 1 95.69 86 PHE A C 1
ATOM 665 O O . PHE A 1 86 ? 0.296 4.602 18.078 1 95.69 86 PHE A O 1
ATOM 672 N N . ASN A 1 87 ? -1.738 3.9 18.672 1 92.81 87 ASN A N 1
ATOM 673 C CA . ASN A 1 87 ? -1.831 2.891 17.625 1 92.81 87 ASN A CA 1
ATOM 674 C C . ASN A 1 87 ? -2.287 3.5 16.297 1 92.81 87 ASN A C 1
ATOM 676 O O . ASN A 1 87 ? -3.457 3.852 16.141 1 92.81 87 ASN A O 1
ATOM 680 N N . LEU A 1 88 ? -1.422 3.523 15.336 1 92.75 88 LEU A N 1
ATOM 681 C CA . LEU A 1 88 ? -1.707 4.18 14.07 1 92.75 88 LEU A CA 1
ATOM 682 C C . LEU A 1 88 ? -2.91 3.539 13.383 1 92.75 88 LEU A C 1
ATOM 684 O O . LEU A 1 88 ? -3.684 4.223 12.711 1 92.75 88 LEU A O 1
ATOM 688 N N . GLU A 1 89 ? -3.123 2.281 13.508 1 88.31 89 GLU A N 1
ATOM 689 C CA . GLU A 1 89 ? -4.215 1.574 12.852 1 88.31 89 GLU A CA 1
ATOM 690 C C . GLU A 1 89 ? -5.574 2.088 13.32 1 88.31 89 GLU A C 1
ATOM 692 O O . GLU A 1 89 ? -6.594 1.858 12.672 1 88.31 89 GLU A O 1
ATOM 697 N N . SER A 1 90 ? -5.57 2.762 14.5 1 91.31 90 SER A N 1
ATOM 698 C CA . SER A 1 90 ? -6.828 3.297 15.016 1 91.31 90 SER A CA 1
ATOM 699 C C . SER A 1 90 ? -7.398 4.359 14.078 1 91.31 90 SER A C 1
ATOM 701 O O . SER A 1 90 ? -8.586 4.691 14.156 1 91.31 90 SER A O 1
ATOM 703 N N . VAL A 1 91 ? -6.609 4.836 13.141 1 93.31 91 VAL A N 1
ATOM 704 C CA . VAL A 1 91 ? -7.078 5.887 12.242 1 93.31 91 VAL A CA 1
ATOM 705 C C . VAL A 1 91 ? -8.203 5.348 11.367 1 93.31 91 VAL A C 1
ATOM 707 O O . VAL A 1 91 ? -9.086 6.102 10.938 1 93.31 91 VAL A O 1
ATOM 710 N N . TYR A 1 92 ? -8.18 4.066 11.031 1 89.31 92 TYR A N 1
ATOM 711 C CA . TYR A 1 92 ? -9.211 3.453 10.195 1 89.31 92 TYR A CA 1
ATOM 712 C C . TYR A 1 92 ? -10.586 3.607 10.836 1 89.31 92 TYR A C 1
ATOM 714 O O . TYR A 1 92 ? -11.57 3.904 10.141 1 89.31 92 TYR A O 1
ATOM 722 N N . SER A 1 93 ? -10.641 3.396 12.148 1 88.81 93 SER A N 1
ATOM 723 C CA . SER A 1 93 ? -11.914 3.535 12.852 1 88.81 93 SER A CA 1
ATOM 724 C C . SER A 1 93 ? -12.25 5.004 13.102 1 88.81 93 SER A C 1
ATOM 726 O O . SER A 1 93 ? -13.398 5.414 12.945 1 88.81 93 SER A O 1
ATOM 728 N N . LEU A 1 94 ? -11.273 5.785 13.469 1 92.81 94 LEU A N 1
ATOM 729 C CA . LEU A 1 94 ? -11.477 7.18 13.844 1 92.81 94 LEU A CA 1
ATOM 730 C C . LEU A 1 94 ? -11.938 8 12.641 1 92.81 94 LEU A C 1
ATOM 732 O O . LEU A 1 94 ? -12.68 8.977 12.805 1 92.81 94 LEU A O 1
ATOM 736 N N . LEU A 1 95 ? -11.492 7.59 11.414 1 92.75 95 LEU A N 1
ATOM 737 C CA . LEU A 1 95 ? -11.844 8.352 10.219 1 92.75 95 LEU A CA 1
ATOM 738 C C . LEU A 1 95 ? -12.781 7.547 9.32 1 92.75 95 LEU A C 1
ATOM 740 O O . LEU A 1 95 ? -12.945 7.867 8.141 1 92.75 95 LEU A O 1
ATOM 744 N N . SER A 1 96 ? -13.336 6.508 9.812 1 86.69 96 SER A N 1
ATOM 745 C CA . SER A 1 96 ? -14.281 5.691 9.055 1 86.69 96 SER A CA 1
ATOM 746 C C . SER A 1 96 ? -15.523 6.488 8.68 1 86.69 96 SER A C 1
ATOM 748 O O . SER A 1 96 ? -15.812 7.523 9.281 1 86.69 96 SER A O 1
ATOM 750 N N . PRO A 1 97 ? -16.234 6.016 7.621 1 82.56 97 PRO A N 1
ATOM 751 C CA . PRO A 1 97 ? -17.5 6.688 7.285 1 82.56 97 PRO A CA 1
ATOM 752 C C . PRO A 1 97 ? -18.469 6.758 8.461 1 82.56 97 PRO A C 1
ATOM 754 O O . PRO A 1 97 ? -19.266 7.695 8.562 1 82.56 97 PRO A O 1
ATOM 757 N N . ALA A 1 98 ? -18.406 5.828 9.367 1 79.81 98 ALA A N 1
ATOM 758 C CA . ALA A 1 98 ? -19.266 5.844 10.562 1 79.81 98 ALA A CA 1
ATOM 759 C C . ALA A 1 98 ? -18.875 6.98 11.5 1 79.81 98 ALA A C 1
ATOM 761 O O . ALA A 1 98 ? -19.734 7.684 12.031 1 79.81 98 ALA A O 1
ATOM 762 N N . SER A 1 99 ? -17.594 7.195 11.719 1 82.44 99 SER A N 1
ATOM 763 C CA . SER A 1 99 ? -17.078 8.211 12.633 1 82.44 99 SER A CA 1
ATOM 764 C C . SER A 1 99 ? -17 9.57 11.961 1 82.44 99 SER A C 1
ATOM 766 O O . SER A 1 99 ? -17.062 10.609 12.625 1 82.44 99 SER A O 1
ATOM 768 N N . CYS A 1 100 ? -16.844 9.531 10.617 1 86 100 CYS A N 1
ATOM 769 C CA . CYS A 1 100 ? -16.656 10.766 9.852 1 86 100 CYS A CA 1
ATOM 770 C C . CYS A 1 100 ? -17.422 10.695 8.523 1 86 100 CYS A C 1
ATOM 772 O O . CYS A 1 100 ? -16.797 10.625 7.457 1 86 100 CYS A O 1
ATOM 774 N N . PRO A 1 101 ? -18.719 10.852 8.609 1 82.06 101 PRO A N 1
ATOM 775 C CA . PRO A 1 101 ? -19.547 10.695 7.406 1 82.06 101 PRO A CA 1
ATOM 776 C C . PRO A 1 101 ? -19.188 11.695 6.309 1 82.06 101 PRO A C 1
ATOM 778 O O . PRO A 1 101 ? -19.328 11.391 5.121 1 82.06 101 PRO A O 1
ATOM 781 N N . GLN A 1 102 ? -18.703 12.82 6.695 1 85.06 102 GLN A N 1
ATOM 782 C CA . GLN A 1 102 ? -18.359 13.859 5.723 1 85.06 102 GLN A CA 1
ATOM 783 C C . GLN A 1 102 ? -17.172 13.43 4.855 1 85.06 102 GLN A C 1
ATOM 785 O O . GLN A 1 102 ? -16.953 13.992 3.781 1 85.06 102 GLN A O 1
ATOM 790 N N . LEU A 1 103 ? -16.469 12.438 5.324 1 87.56 103 LEU A N 1
ATOM 791 C CA . LEU A 1 103 ? -15.312 11.961 4.582 1 87.56 103 LEU A CA 1
ATOM 792 C C . LEU A 1 103 ? -15.609 10.625 3.91 1 87.56 103 LEU A C 1
ATOM 794 O O . LEU A 1 103 ? -14.703 9.977 3.377 1 87.56 103 LEU A O 1
ATOM 798 N N . ALA A 1 104 ? -16.859 10.258 3.918 1 83.81 104 ALA A N 1
ATOM 799 C CA . ALA A 1 104 ? -17.234 9.055 3.189 1 83.81 104 ALA A CA 1
ATOM 800 C C . ALA A 1 104 ? -16.891 9.18 1.706 1 83.81 104 ALA A C 1
ATOM 802 O O . ALA A 1 104 ? -17.172 10.203 1.084 1 83.81 104 ALA A O 1
ATOM 803 N N . ASN A 1 105 ? -16.219 8.125 1.152 1 84.38 105 ASN A N 1
ATOM 804 C CA . ASN A 1 105 ? -15.828 8.047 -0.25 1 84.38 105 ASN A CA 1
ATOM 805 C C . ASN A 1 105 ? -14.773 9.102 -0.593 1 84.38 105 ASN A C 1
ATOM 807 O O . ASN A 1 105 ? -14.625 9.484 -1.757 1 84.38 105 ASN A O 1
ATOM 811 N N . LYS A 1 106 ? -14.203 9.695 0.449 1 90.19 106 LYS A N 1
ATOM 812 C CA . LYS A 1 106 ? -13.117 10.656 0.256 1 90.19 106 LYS A CA 1
ATOM 813 C C . LYS A 1 106 ? -11.797 10.117 0.806 1 90.19 106 LYS A C 1
ATOM 815 O O . LYS A 1 106 ? -11.781 9.469 1.859 1 90.19 106 LYS A O 1
ATOM 820 N N . PRO A 1 107 ? -10.711 10.414 0.12 1 94.69 107 PRO A N 1
ATOM 821 C CA . PRO A 1 107 ? -9.414 9.867 0.546 1 94.69 107 PRO A CA 1
ATOM 822 C C . PRO A 1 107 ? -8.961 10.43 1.892 1 94.69 107 PRO A C 1
ATOM 824 O O . PRO A 1 107 ? -9.047 11.633 2.127 1 94.69 107 PRO A O 1
ATOM 827 N N . LYS A 1 108 ? -8.648 9.594 2.74 1 96.19 108 LYS A N 1
ATOM 828 C CA . LYS A 1 108 ? -7.941 9.906 3.98 1 96.19 108 LYS A CA 1
ATOM 829 C C . LYS A 1 108 ? -6.469 9.531 3.881 1 96.19 108 LYS A C 1
ATOM 831 O O . LYS A 1 108 ? -6.125 8.344 3.811 1 96.19 108 LYS A O 1
ATOM 836 N N . LEU A 1 109 ? -5.59 10.492 3.863 1 97.75 109 LEU A N 1
ATOM 837 C CA . LEU A 1 109 ? -4.156 10.312 3.66 1 97.75 109 LEU A CA 1
ATOM 838 C C . LEU A 1 109 ? -3.398 10.484 4.973 1 97.75 109 LEU A C 1
ATOM 840 O O . LEU A 1 109 ? -3.471 11.539 5.602 1 97.75 109 LEU A O 1
ATOM 844 N N . VAL A 1 110 ? -2.686 9.43 5.352 1 97.5 110 VAL A N 1
ATOM 845 C CA . VAL A 1 110 ? -1.954 9.438 6.613 1 97.5 110 VAL A CA 1
ATOM 846 C C . VAL A 1 110 ? -0.462 9.25 6.344 1 97.5 110 VAL A C 1
ATOM 848 O O . VAL A 1 110 ? -0.06 8.32 5.641 1 97.5 110 VAL A O 1
ATOM 851 N N . PHE A 1 111 ? 0.331 10.164 6.828 1 97.62 111 PHE A N 1
ATOM 852 C CA . PHE A 1 111 ? 1.782 10.07 6.723 1 97.62 111 PHE A CA 1
ATOM 853 C C . PHE A 1 111 ? 2.416 9.891 8.094 1 97.62 111 PHE A C 1
ATOM 855 O O . PHE A 1 111 ? 2.174 10.68 9.008 1 97.62 111 PHE A O 1
ATOM 862 N N . SER A 1 112 ? 3.164 8.875 8.266 1 95.81 112 SER A N 1
ATOM 863 C CA . SER A 1 112 ? 3.818 8.578 9.531 1 95.81 112 SER A CA 1
ATOM 864 C C . SER A 1 112 ? 5.336 8.648 9.406 1 95.81 112 SER A C 1
ATOM 866 O O . SER A 1 112 ? 5.934 7.898 8.633 1 95.81 112 SER A O 1
ATOM 868 N N . GLU A 1 113 ? 5.973 9.438 10.211 1 91.19 113 GLU A N 1
ATOM 869 C CA . GLU A 1 113 ? 7.402 9.695 10.078 1 91.19 113 GLU A CA 1
ATOM 870 C C . GLU A 1 113 ? 8.203 8.953 11.133 1 91.19 113 GLU A C 1
ATOM 872 O O . GLU A 1 113 ? 9.422 9.109 11.227 1 91.19 113 GLU A O 1
ATOM 877 N N . ASN A 1 114 ? 7.629 8.164 11.914 1 82 114 ASN A N 1
ATOM 878 C CA . ASN A 1 114 ? 8.305 7.504 13.016 1 82 114 ASN A CA 1
ATOM 879 C C . ASN A 1 114 ? 9.039 6.246 12.555 1 82 114 ASN A C 1
ATOM 881 O O . ASN A 1 114 ? 8.703 5.68 11.516 1 82 114 ASN A O 1
ATOM 885 N N . CYS A 1 115 ? 9.969 5.871 13.352 1 66.88 115 CYS A N 1
ATOM 886 C CA . CYS A 1 115 ? 10.578 4.559 13.18 1 66.88 115 CYS A CA 1
ATOM 887 C C . CYS A 1 115 ? 9.57 3.447 13.438 1 66.88 115 CYS A C 1
ATOM 889 O O . CYS A 1 115 ? 8.523 3.682 14.039 1 66.88 115 CYS A O 1
ATOM 891 N N . ARG A 1 116 ? 9.867 2.277 12.914 1 70.06 116 ARG A N 1
ATOM 892 C CA . ARG A 1 116 ? 8.961 1.146 13.07 1 70.06 116 ARG A CA 1
ATOM 893 C C . ARG A 1 116 ? 9.695 -0.069 13.633 1 70.06 116 ARG A C 1
ATOM 895 O O . ARG A 1 116 ? 9.258 -1.206 13.438 1 70.06 116 ARG A O 1
ATOM 902 N N . GLY A 1 117 ? 10.852 0.231 14.172 1 71.44 117 GLY A N 1
ATOM 903 C CA . GLY A 1 117 ? 11.719 -0.781 14.758 1 71.44 117 GLY A CA 1
ATOM 904 C C . GLY A 1 117 ? 13.156 -0.334 14.883 1 71.44 117 GLY A C 1
ATOM 905 O O . GLY A 1 117 ? 13.453 0.864 14.852 1 71.44 117 GLY A O 1
ATOM 906 N N . LYS A 1 118 ? 14.039 -1.287 15.07 1 72.31 118 LYS A N 1
ATOM 907 C CA . LYS A 1 118 ? 15.414 -0.927 15.414 1 72.31 118 LYS A CA 1
ATOM 908 C C . LYS A 1 118 ? 16.375 -1.301 14.289 1 72.31 118 LYS A C 1
ATOM 910 O O . LYS A 1 118 ? 17.547 -0.898 14.305 1 72.31 118 LYS A O 1
ATOM 915 N N . SER A 1 119 ? 15.875 -2.062 13.273 1 67.75 119 SER A N 1
ATOM 916 C CA . SER A 1 119 ? 16.766 -2.512 12.195 1 67.75 119 SER A CA 1
ATOM 917 C C . SER A 1 119 ? 17.109 -1.365 11.258 1 67.75 119 SER A C 1
ATOM 919 O O . SER A 1 119 ? 16.312 -0.449 11.055 1 67.75 119 SER A O 1
ATOM 921 N N . CYS A 1 120 ? 18.344 -1.342 10.781 1 65.31 120 CYS A N 1
ATOM 922 C CA . CYS A 1 120 ? 18.797 -0.407 9.758 1 65.31 120 CYS A CA 1
ATOM 923 C C . CYS A 1 120 ? 19 -1.114 8.422 1 65.31 120 CYS A C 1
ATOM 925 O O . CYS A 1 120 ? 19.5 -2.232 8.375 1 65.31 120 CYS A O 1
ATOM 927 N N . ASP A 1 121 ? 18.438 -0.601 7.41 1 63.91 121 ASP A N 1
ATOM 928 C CA . ASP A 1 121 ? 18.609 -1.174 6.078 1 63.91 121 ASP A CA 1
ATOM 929 C C . ASP A 1 121 ? 19.953 -0.785 5.484 1 63.91 121 ASP A C 1
ATOM 931 O O . ASP A 1 121 ? 20.156 0.364 5.082 1 63.91 121 ASP A O 1
ATOM 935 N N . ALA A 1 122 ? 20.844 -1.682 5.398 1 63.91 122 ALA A N 1
ATOM 936 C CA . ALA A 1 122 ? 22.172 -1.421 4.859 1 63.91 122 ALA A CA 1
ATOM 937 C C . ALA A 1 122 ? 22.172 -1.466 3.334 1 63.91 122 ALA A C 1
ATOM 939 O O . ALA A 1 122 ? 23.172 -1.127 2.693 1 63.91 122 ALA A O 1
ATOM 940 N N . GLY A 1 123 ? 21.016 -1.677 2.707 1 56.28 123 GLY A N 1
ATOM 941 C CA . GLY A 1 123 ? 20.938 -1.798 1.261 1 56.28 123 GLY A CA 1
ATOM 942 C C . GLY A 1 123 ? 21.641 -3.035 0.727 1 56.28 123 GLY A C 1
ATOM 943 O O . GLY A 1 123 ? 22.125 -3.857 1.501 1 56.28 123 GLY A O 1
ATOM 944 N N . TYR A 1 124 ? 21.391 -3.385 -0.622 1 56.31 124 TYR A N 1
ATOM 945 C CA . TYR A 1 124 ? 22.047 -4.48 -1.339 1 56.31 124 TYR A CA 1
ATOM 946 C C . TYR A 1 124 ? 22.812 -3.961 -2.545 1 56.31 124 TYR A C 1
ATOM 948 O O . TYR A 1 124 ? 22.297 -3.164 -3.328 1 56.31 124 TYR A O 1
ATOM 956 N N . ALA A 1 125 ? 24 -4.285 -2.807 1 49.56 125 ALA A N 1
ATOM 957 C CA . ALA A 1 125 ? 24.859 -3.852 -3.91 1 49.56 125 ALA A CA 1
ATOM 958 C C . ALA A 1 125 ? 24.531 -4.621 -5.188 1 49.56 125 ALA A C 1
ATOM 960 O O . ALA A 1 125 ? 24.406 -5.848 -5.168 1 49.56 125 ALA A O 1
ATOM 961 N N . MET A 1 126 ? 23.875 -3.861 -6.375 1 47.34 126 MET A N 1
ATOM 962 C CA . MET A 1 126 ? 23.562 -4.523 -7.637 1 47.34 126 MET A CA 1
ATOM 963 C C . MET A 1 126 ? 24.766 -4.477 -8.586 1 47.34 126 MET A C 1
ATOM 965 O O . MET A 1 126 ? 25.5 -3.492 -8.602 1 47.34 126 MET A O 1
ATOM 969 N N . SER A 1 127 ? 24.938 -5.574 -9.242 1 39.44 127 SER A N 1
ATOM 970 C CA . SER A 1 127 ? 25.828 -5.574 -10.398 1 39.44 127 SER A CA 1
ATOM 971 C C . SER A 1 127 ? 25.094 -5.219 -11.68 1 39.44 127 SER A C 1
ATOM 973 O O . SER A 1 127 ? 23.891 -5.5 -11.805 1 39.44 127 SER A O 1
ATOM 975 N N . ASP A 1 128 ? 25.406 -4.281 -12.602 1 32 128 ASP A N 1
ATOM 976 C CA . ASP A 1 128 ? 24.891 -3.564 -13.773 1 32 128 ASP A CA 1
ATOM 977 C C . ASP A 1 128 ? 24.453 -4.535 -14.859 1 32 128 ASP A C 1
ATOM 979 O O . ASP A 1 128 ? 24.953 -4.488 -15.984 1 32 128 ASP A O 1
ATOM 983 N N . GLU A 1 129 ? 23.797 -5.605 -14.93 1 29.97 129 GLU A N 1
ATOM 984 C CA . GLU A 1 129 ? 23.578 -6.148 -16.266 1 29.97 129 GLU A CA 1
ATOM 985 C C . GLU A 1 129 ? 22.297 -5.578 -16.891 1 29.97 129 GLU A C 1
ATOM 987 O O . GLU A 1 129 ? 21.266 -5.469 -16.219 1 29.97 129 GLU A O 1
ATOM 992 N N . SER A 1 130 ? 22.281 -4.938 -18.156 1 26.66 130 SER A N 1
ATOM 993 C CA . SER A 1 130 ? 21.484 -4.043 -18.984 1 26.66 130 SER A CA 1
ATOM 994 C C . SER A 1 130 ? 20.266 -4.758 -19.547 1 26.66 130 SER A C 1
ATOM 996 O O . SER A 1 130 ? 19.562 -4.211 -20.406 1 26.66 130 SER A O 1
ATOM 998 N N . GLY A 1 131 ? 19.391 -5.594 -19.109 1 23.42 131 GLY A N 1
ATOM 999 C CA . GLY A 1 131 ? 18.531 -6.266 -20.078 1 23.42 131 GLY A CA 1
ATOM 1000 C C . GLY A 1 131 ? 17.328 -5.434 -20.484 1 23.42 131 GLY A C 1
ATOM 1001 O O . GLY A 1 131 ? 16.891 -4.555 -19.734 1 23.42 131 GLY A O 1
ATOM 1002 N N . GLU A 1 132 ? 16.953 -5.41 -21.797 1 20.66 132 GLU A N 1
ATOM 1003 C CA . GLU A 1 132 ? 16.078 -4.68 -22.703 1 20.66 132 GLU A CA 1
ATOM 1004 C C . GLU A 1 132 ? 14.617 -5.062 -22.469 1 20.66 132 GLU A C 1
ATOM 1006 O O . GLU A 1 132 ? 14.266 -6.246 -22.484 1 20.66 132 GLU A O 1
ATOM 1011 N N . HIS A 1 133 ? 13.758 -4.289 -21.797 1 22.34 133 HIS A N 1
ATOM 1012 C CA . HIS A 1 133 ? 12.43 -4.691 -21.359 1 22.34 133 HIS A CA 1
ATOM 1013 C C . HIS A 1 133 ? 11.367 -4.305 -22.391 1 22.34 133 HIS A C 1
ATOM 1015 O O . HIS A 1 133 ? 11.258 -3.135 -22.766 1 22.34 133 HIS A O 1
ATOM 1021 N N . GLN A 1 134 ? 10.977 -5.254 -23.281 1 18.77 134 GLN A N 1
ATOM 1022 C CA . GLN A 1 134 ? 10.016 -5.039 -24.359 1 18.77 134 GLN A CA 1
ATOM 1023 C C . GLN A 1 134 ? 8.578 -5.07 -23.828 1 18.77 134 GLN A C 1
ATOM 1025 O O . GLN A 1 134 ? 8.195 -6.004 -23.125 1 18.77 134 GLN A O 1
ATOM 1030 N N . GLN A 1 135 ? 7.766 -4.012 -23.938 1 19.09 135 GLN A N 1
ATOM 1031 C CA . GLN A 1 135 ? 6.512 -3.67 -23.266 1 19.09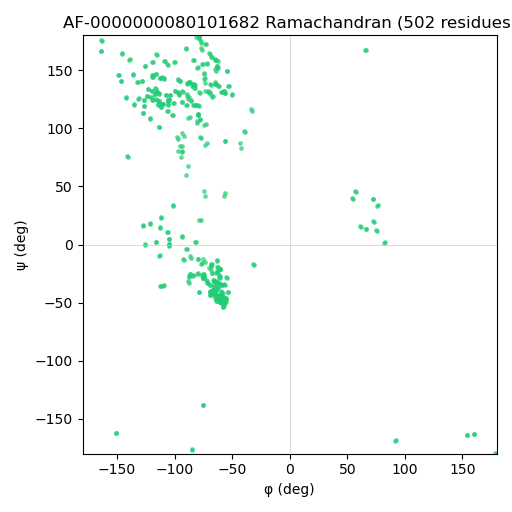 135 GLN A CA 1
ATOM 1032 C C . GLN A 1 135 ? 5.309 -4.066 -24.125 1 19.09 135 GLN A C 1
ATOM 1034 O O . GLN A 1 135 ? 5.152 -3.584 -25.25 1 19.09 135 GLN A O 1
ATOM 1039 N N . GLN A 1 136 ? 4.84 -5.316 -24.188 1 18.58 136 GLN A N 1
ATOM 1040 C CA . GLN A 1 136 ? 3.77 -5.594 -25.141 1 18.58 136 GLN A CA 1
ATOM 1041 C C . GLN A 1 136 ? 2.404 -5.25 -24.547 1 18.58 136 GLN A C 1
ATOM 1043 O O . GLN A 1 136 ? 2.131 -5.559 -23.391 1 18.58 136 GLN A O 1
ATOM 1048 N N . GLU A 1 137 ? 1.426 -4.613 -25.297 1 18.73 137 GLU A N 1
ATOM 1049 C CA . GLU A 1 137 ? 0.227 -3.811 -25.078 1 18.73 137 GLU A CA 1
ATOM 1050 C C . GLU A 1 137 ? -1.029 -4.676 -25.109 1 18.73 137 GLU A C 1
ATOM 1052 O O . GLU A 1 137 ? -1.28 -5.395 -26.078 1 18.73 137 GLU A O 1
ATOM 1057 N N . ARG A 1 138 ? -1.53 -5.371 -24.062 1 18.94 138 ARG A N 1
ATOM 1058 C CA . ARG A 1 138 ? -2.592 -6.367 -24.156 1 18.94 138 ARG A CA 1
ATOM 1059 C C . ARG A 1 138 ? -3.967 -5.703 -24.172 1 18.94 138 ARG A C 1
ATOM 1061 O O . ARG A 1 138 ? -4.18 -4.699 -23.484 1 18.94 138 ARG A O 1
ATOM 1068 N N . SER A 1 139 ? -4.988 -6.043 -25.047 1 18.36 139 SER A N 1
ATOM 1069 C CA . SER A 1 139 ? -6.254 -5.57 -25.594 1 18.36 139 SER A CA 1
ATOM 1070 C C . SER A 1 139 ? -7.434 -5.988 -24.734 1 18.36 139 SER A C 1
ATOM 1072 O O . SER A 1 139 ? -7.664 -7.184 -24.516 1 18.36 139 SER A O 1
ATOM 1074 N N . GLY A 1 140 ? -7.715 -5.543 -23.469 1 19.91 140 GLY A N 1
ATOM 1075 C CA . GLY A 1 140 ? -8.727 -6.086 -22.578 1 19.91 140 GLY A CA 1
ATOM 1076 C C . GLY A 1 140 ? -10.141 -5.719 -23 1 19.91 140 GLY A C 1
ATOM 1077 O O . GLY A 1 140 ? -10.367 -4.66 -23.578 1 19.91 140 GLY A O 1
ATOM 1078 N N . GLY A 1 141 ? -11.125 -6.738 -23.062 1 19.62 141 GLY A N 1
ATOM 1079 C CA . GLY A 1 141 ? -12.484 -6.801 -23.578 1 19.62 141 GLY A CA 1
ATOM 1080 C C . GLY A 1 141 ? -13.508 -6.184 -22.641 1 19.62 141 GLY A C 1
ATOM 1081 O O . GLY A 1 141 ? -13.211 -5.918 -21.484 1 19.62 141 GLY A O 1
ATOM 1082 N N . PRO A 1 142 ? -14.93 -6.074 -22.891 1 19.5 142 PRO A N 1
ATOM 1083 C CA . PRO A 1 142 ? -16.016 -5.148 -22.578 1 19.5 142 PRO A CA 1
ATOM 1084 C C . PRO A 1 142 ? -16.844 -5.594 -21.375 1 19.5 142 PRO A C 1
ATOM 1086 O O . PRO A 1 142 ? -17.281 -6.742 -21.312 1 19.5 142 PRO A O 1
ATOM 1089 N N . VAL A 1 143 ? -16.656 -5.242 -20.078 1 23.89 143 VAL A N 1
ATOM 1090 C CA . VAL A 1 143 ? -17.453 -5.629 -18.906 1 23.89 143 VAL A CA 1
ATOM 1091 C C . VAL A 1 143 ? -18.812 -4.918 -18.953 1 23.89 143 VAL A C 1
ATOM 1093 O O . VAL A 1 143 ? -18.875 -3.711 -19.188 1 23.89 143 VAL A O 1
ATOM 1096 N N . GLU A 1 144 ? -19.922 -5.703 -18.75 1 19.94 144 GLU A N 1
ATOM 1097 C CA . GLU A 1 144 ? -21.328 -5.293 -18.828 1 19.94 144 GLU A CA 1
ATOM 1098 C C . GLU A 1 144 ? -21.812 -4.719 -17.516 1 19.94 144 GLU A C 1
ATOM 1100 O O . GLU A 1 144 ? -21.5 -5.246 -16.438 1 19.94 144 GLU A O 1
ATOM 1105 N N . LYS A 1 145 ? -22.359 -3.494 -17.422 1 23.19 145 LYS A N 1
ATOM 1106 C CA . LYS A 1 145 ? -22.828 -2.447 -16.516 1 23.19 145 LYS A CA 1
ATOM 1107 C C . LYS A 1 145 ? -24.156 -2.842 -15.859 1 23.19 145 LYS A C 1
ATOM 1109 O O . LYS A 1 145 ? -25.156 -3.029 -16.547 1 23.19 145 LYS A O 1
ATOM 1114 N N . SER A 1 146 ? -24.172 -3.633 -14.68 1 24.48 146 SER A N 1
ATOM 1115 C CA . SER A 1 146 ? -25.516 -3.908 -14.18 1 24.48 146 SER A CA 1
ATOM 1116 C C . SER A 1 146 ? -26.109 -2.693 -13.461 1 24.48 146 SER A C 1
ATOM 1118 O O . SER A 1 146 ? -25.359 -1.783 -13.078 1 24.48 146 SER A O 1
ATOM 1120 N N . GLY A 1 147 ? -27.453 -2.641 -12.953 1 22.45 147 GLY A N 1
ATOM 1121 C CA . GLY A 1 147 ? -28.547 -1.726 -12.656 1 22.45 147 GLY A CA 1
ATOM 1122 C C . GLY A 1 147 ? -28.359 -0.983 -11.352 1 22.45 147 GLY A C 1
ATOM 1123 O O . GLY A 1 147 ? -27.5 -1.333 -10.539 1 22.45 147 GLY A O 1
ATOM 1124 N N . LYS A 1 148 ? -29.344 0.068 -10.906 1 27.72 148 LYS A N 1
ATOM 1125 C CA . LYS A 1 148 ? -29.531 1.315 -10.164 1 27.72 148 LYS A CA 1
ATOM 1126 C C . LYS A 1 148 ? -29.547 1.064 -8.664 1 27.72 148 LYS A C 1
ATOM 1128 O O . LYS A 1 148 ? -30.609 1.096 -8.039 1 27.72 148 LYS A O 1
ATOM 1133 N N . ARG A 1 149 ? -29.094 0.089 -7.902 1 31.34 149 ARG A N 1
ATOM 1134 C CA . ARG A 1 149 ? -29.375 0.065 -6.469 1 31.34 149 ARG A CA 1
ATOM 1135 C C . ARG A 1 149 ? -28.5 1.078 -5.73 1 31.34 149 ARG A C 1
ATOM 1137 O O . ARG A 1 149 ? -27.438 1.456 -6.211 1 31.34 149 ARG A O 1
ATOM 1144 N N . ALA A 1 150 ? -29.031 1.571 -4.445 1 35.22 150 ALA A N 1
ATOM 1145 C CA . ALA A 1 150 ? -28.297 2.545 -3.645 1 35.22 150 ALA A CA 1
ATOM 1146 C C . ALA A 1 150 ? -26.859 2.107 -3.441 1 35.22 150 ALA A C 1
ATOM 1148 O O . ALA A 1 150 ? -26.594 0.934 -3.178 1 35.22 150 ALA A O 1
ATOM 1149 N N . SER A 1 151 ? -25.875 2.965 -3.713 1 45.81 151 SER A N 1
ATOM 1150 C CA . SER A 1 151 ? -24.469 2.6 -3.814 1 45.81 151 SER A CA 1
ATOM 1151 C C . SER A 1 151 ? -23.844 2.412 -2.436 1 45.81 151 SER A C 1
ATOM 1153 O O . SER A 1 151 ? -24.047 3.23 -1.538 1 45.81 151 SER A O 1
ATOM 1155 N N . VAL A 1 152 ? -23.781 1.238 -1.764 1 53.16 152 VAL A N 1
ATOM 1156 C CA . VAL A 1 152 ? -23.062 0.904 -0.54 1 53.16 152 VAL A CA 1
ATOM 1157 C C . VAL A 1 152 ? -21.562 0.902 -0.81 1 53.16 152 VAL A C 1
ATOM 1159 O O . VAL A 1 152 ? -21.109 0.403 -1.843 1 53.16 152 VAL A O 1
ATOM 1162 N N . ILE A 1 153 ? -20.812 1.671 0.18 1 53.41 153 ILE A N 1
ATOM 1163 C CA . ILE A 1 153 ? -19.375 1.728 -0.014 1 53.41 153 ILE A CA 1
ATOM 1164 C C . ILE A 1 153 ? -18.672 0.894 1.059 1 53.41 153 ILE A C 1
ATOM 1166 O O . ILE A 1 153 ? -19.219 0.685 2.145 1 53.41 153 ILE A O 1
ATOM 1170 N N . PRO A 1 154 ? -17.453 0.419 0.918 1 61.09 154 PRO A N 1
ATOM 1171 C CA . PRO A 1 154 ? -16.688 -0.291 1.943 1 61.09 154 PRO A CA 1
ATOM 1172 C C . PRO A 1 154 ? -16.359 0.589 3.146 1 61.09 154 PRO A C 1
ATOM 1174 O O . PRO A 1 154 ? -16.156 1.798 2.996 1 61.09 154 PRO A O 1
ATOM 1177 N N . SER A 1 155 ? -16.203 0.031 4.367 1 66.94 155 SER A N 1
ATOM 1178 C CA . SER A 1 155 ? -15.914 0.75 5.605 1 66.94 155 SER A CA 1
ATOM 1179 C C . SER A 1 155 ? -14.445 1.161 5.68 1 66.94 155 SER A C 1
ATOM 1181 O O . SER A 1 155 ? -14.094 2.096 6.402 1 66.94 155 SER A O 1
ATOM 1183 N N . THR A 1 156 ? -13.594 0.448 5.016 1 73.25 156 THR A N 1
ATOM 1184 C CA . THR A 1 156 ? -12.172 0.735 5.086 1 73.25 156 THR A CA 1
ATOM 1185 C C . THR A 1 156 ? -11.656 1.254 3.748 1 73.25 156 THR A C 1
ATOM 1187 O O . THR A 1 156 ? -10.469 1.125 3.441 1 73.25 156 THR A O 1
ATOM 1190 N N . GLY A 1 157 ? -12.617 1.772 3.047 1 83.38 157 GLY A N 1
ATOM 1191 C CA . GLY A 1 157 ? -12.219 2.281 1.743 1 83.38 157 GLY A CA 1
ATOM 1192 C C . GLY A 1 157 ? -11.578 3.652 1.809 1 83.38 157 GLY A C 1
ATOM 1193 O O . GLY A 1 157 ? -11.742 4.375 2.795 1 83.38 157 GLY A O 1
ATOM 1194 N N . ASP A 1 158 ? -10.727 3.939 0.885 1 90.56 158 ASP A N 1
ATOM 1195 C CA . ASP A 1 158 ? -10.188 5.254 0.556 1 90.56 158 ASP A CA 1
ATOM 1196 C C . ASP A 1 158 ? -9.203 5.727 1.626 1 90.56 158 ASP A C 1
ATOM 1198 O O . ASP A 1 158 ? -9.25 6.883 2.053 1 90.56 158 ASP A O 1
ATOM 1202 N N . PHE A 1 159 ? -8.422 4.824 2.113 1 93.94 159 PHE A N 1
ATOM 1203 C CA . PHE A 1 159 ? -7.316 5.141 3.008 1 93.94 159 PHE A CA 1
ATOM 1204 C C . PHE A 1 159 ? -5.98 4.945 2.305 1 93.94 159 PHE A C 1
ATOM 1206 O O . PHE A 1 159 ? -5.82 4.016 1.509 1 93.94 159 PHE A O 1
ATOM 1213 N N . LEU A 1 160 ? -5.074 5.812 2.613 1 97.19 160 LEU A N 1
ATOM 1214 C CA . LEU A 1 160 ? -3.666 5.629 2.275 1 97.19 160 LEU A CA 1
ATOM 1215 C C . LEU A 1 160 ? -2.773 5.984 3.461 1 97.19 160 LEU A C 1
ATOM 1217 O O . LEU A 1 160 ? -2.861 7.09 4 1 97.19 160 LEU A O 1
ATOM 1221 N N . ILE A 1 161 ? -2.025 5.051 3.881 1 96.31 161 ILE A N 1
ATOM 1222 C CA . ILE A 1 161 ? -1.005 5.285 4.898 1 96.31 161 ILE A CA 1
ATOM 1223 C C . ILE A 1 161 ? 0.383 5.164 4.273 1 96.31 161 ILE A C 1
ATOM 1225 O O . ILE A 1 161 ? 0.706 4.148 3.65 1 96.31 161 ILE A O 1
ATOM 1229 N N . SER A 1 162 ? 1.117 6.195 4.363 1 97.12 162 SER A N 1
ATOM 1230 C CA . SER A 1 162 ? 2.518 6.184 3.955 1 97.12 162 SER A CA 1
ATOM 1231 C C . SER A 1 162 ? 3.445 6.18 5.164 1 97.12 162 SER A C 1
ATOM 1233 O O . SER A 1 162 ? 3.475 7.145 5.934 1 97.12 162 SER A O 1
ATOM 1235 N N . TYR A 1 163 ? 4.16 5.141 5.316 1 94.5 163 TYR A N 1
ATOM 1236 C CA . TYR A 1 163 ? 5.184 5.031 6.352 1 94.5 163 TYR A CA 1
ATOM 1237 C C . TYR A 1 163 ? 6.531 5.535 5.844 1 94.5 163 TYR A C 1
ATOM 1239 O O . TYR A 1 163 ? 6.934 5.223 4.723 1 94.5 163 TYR A O 1
ATOM 1247 N N . ALA A 1 164 ? 7.188 6.258 6.691 1 94.44 164 ALA A N 1
ATOM 1248 C CA . ALA A 1 164 ? 8.477 6.828 6.297 1 94.44 164 ALA A CA 1
ATOM 1249 C C . ALA A 1 164 ? 9.492 5.734 6 1 94.44 164 ALA A C 1
ATOM 1251 O O . ALA A 1 164 ? 10.492 5.977 5.316 1 94.44 164 ALA A O 1
ATOM 1252 N N . THR A 1 165 ? 9.328 4.555 6.547 1 90.56 165 THR A N 1
ATOM 1253 C CA . THR A 1 165 ? 10.242 3.428 6.375 1 90.56 165 THR A CA 1
ATOM 1254 C C . THR A 1 165 ? 9.477 2.107 6.363 1 90.56 165 THR A C 1
ATOM 1256 O O . THR A 1 165 ? 8.289 2.07 6.695 1 90.56 165 THR A O 1
ATOM 1259 N N . SER A 1 166 ? 10.125 1.032 5.906 1 87.75 166 SER A N 1
ATOM 1260 C CA . SER A 1 166 ? 9.539 -0.306 5.941 1 87.75 166 SER A CA 1
ATOM 1261 C C . SER A 1 166 ? 9.406 -0.812 7.371 1 87.75 166 SER A C 1
ATOM 1263 O O . SER A 1 166 ? 10.07 -0.311 8.281 1 87.75 166 SER A O 1
ATOM 1265 N N . ALA A 1 167 ? 8.562 -1.801 7.551 1 82.81 167 ALA A N 1
ATOM 1266 C CA . ALA A 1 167 ? 8.336 -2.395 8.867 1 82.81 167 ALA A CA 1
ATOM 1267 C C . ALA A 1 167 ? 9.648 -2.826 9.508 1 82.81 167 ALA A C 1
ATOM 1269 O O . ALA A 1 167 ? 10.531 -3.365 8.828 1 82.81 167 ALA A O 1
ATOM 1270 N N . ASN A 1 168 ? 9.844 -2.545 10.797 1 81.06 168 ASN A N 1
ATOM 1271 C CA . ASN A 1 168 ? 10.938 -2.967 11.664 1 81.06 168 ASN A CA 1
ATOM 1272 C C . ASN A 1 168 ? 12.211 -2.178 11.375 1 81.06 168 ASN A C 1
ATOM 1274 O O . ASN A 1 168 ? 13.289 -2.543 11.844 1 81.06 168 ASN A O 1
ATOM 1278 N N . HIS A 1 169 ? 12.172 -1.114 10.625 1 85.06 169 HIS A N 1
ATOM 1279 C CA . HIS A 1 169 ? 13.359 -0.348 10.273 1 85.06 169 HIS A CA 1
ATOM 1280 C C . HIS A 1 169 ? 13.305 1.059 10.859 1 85.06 169 HIS A C 1
ATOM 1282 O O . HIS A 1 169 ? 12.227 1.546 11.211 1 85.06 169 HIS A O 1
ATOM 1288 N N . VAL A 1 170 ? 14.398 1.712 10.906 1 85.81 170 VAL A N 1
ATOM 1289 C CA . VAL A 1 170 ? 14.578 3.08 11.383 1 85.81 170 VAL A CA 1
ATOM 1290 C C . VAL A 1 170 ? 14.219 4.062 10.266 1 85.81 170 VAL A C 1
ATOM 1292 O O . VAL A 1 170 ? 14.531 3.824 9.094 1 85.81 170 VAL A O 1
ATOM 1295 N N . ALA A 1 171 ? 13.531 5.078 10.609 1 90.56 171 ALA A N 1
ATOM 1296 C CA . ALA A 1 171 ? 13.359 6.242 9.742 1 90.56 171 ALA A CA 1
ATOM 1297 C C . ALA A 1 171 ? 14.367 7.336 10.086 1 90.56 171 ALA A C 1
ATOM 1299 O O . ALA A 1 171 ? 14.453 7.766 11.242 1 90.56 171 ALA A O 1
ATOM 1300 N N . TRP A 1 172 ? 15.062 7.844 9.133 1 88.69 172 TRP A N 1
ATOM 1301 C CA . TRP A 1 172 ? 16.188 8.742 9.375 1 88.69 172 TRP A CA 1
ATOM 1302 C C . TRP A 1 172 ? 15.773 10.195 9.164 1 88.69 172 TRP A C 1
ATOM 1304 O O . TRP A 1 172 ? 14.836 10.484 8.414 1 88.69 172 TRP A O 1
ATOM 1314 N N . ALA A 1 173 ? 16.547 11.094 9.82 1 92.44 173 ALA A N 1
ATOM 1315 C CA . ALA A 1 173 ? 16.297 12.531 9.695 1 92.44 173 ALA A CA 1
ATOM 1316 C C . ALA A 1 173 ? 17.594 13.32 9.828 1 92.44 173 ALA A C 1
ATOM 1318 O O . ALA A 1 173 ? 18.531 12.883 10.492 1 92.44 173 ALA A O 1
ATOM 1319 N N . SER A 1 174 ? 17.594 14.375 9.086 1 89.88 174 SER A N 1
ATOM 1320 C CA . SER A 1 174 ? 18.625 15.383 9.312 1 89.88 174 SER A CA 1
ATOM 1321 C C . SER A 1 174 ? 18.328 16.188 10.578 1 89.88 174 SER A C 1
ATOM 1323 O O . SER A 1 174 ? 17.172 16.484 10.883 1 89.88 174 SER A O 1
ATOM 1325 N N . ASN A 1 175 ? 19.375 16.609 11.258 1 87.62 175 ASN A N 1
ATOM 1326 C CA . ASN A 1 175 ? 19.203 17.422 12.453 1 87.62 175 ASN A CA 1
ATOM 1327 C C . ASN A 1 175 ? 18.641 18.797 12.125 1 87.62 175 ASN A C 1
ATOM 1329 O O . ASN A 1 175 ? 18 19.438 12.961 1 87.62 175 ASN A O 1
ATOM 1333 N N . THR A 1 176 ? 18.875 19.219 10.891 1 89.56 176 THR A N 1
ATOM 1334 C CA . THR A 1 176 ? 18.547 20.578 10.523 1 89.56 176 THR A CA 1
ATOM 1335 C C . THR A 1 176 ? 17.391 20.609 9.516 1 89.56 176 THR A C 1
ATOM 1337 O O . THR A 1 176 ? 16.516 21.469 9.586 1 89.56 176 THR A O 1
ATOM 1340 N N . TYR A 1 177 ? 17.344 19.641 8.617 1 91.69 177 TYR A N 1
ATOM 1341 C CA . TYR A 1 177 ? 16.438 19.766 7.484 1 91.69 177 TYR A CA 1
ATOM 1342 C C . TYR A 1 177 ? 15.219 18.859 7.66 1 91.69 177 TYR A C 1
ATOM 1344 O O . TYR A 1 177 ? 14.344 18.828 6.801 1 91.69 177 TYR A O 1
ATOM 1352 N N . GLY A 1 178 ? 15.18 18.109 8.773 1 94.56 178 GLY A N 1
ATOM 1353 C CA . GLY A 1 178 ? 14.016 17.281 9.062 1 94.56 178 GLY A CA 1
ATOM 1354 C C . GLY A 1 178 ? 14.148 15.859 8.539 1 94.56 178 GLY A C 1
ATOM 1355 O O . GLY A 1 178 ? 15.25 15.406 8.219 1 94.56 178 GLY A O 1
ATOM 1356 N N . SER A 1 179 ? 13.055 15.109 8.547 1 95.19 179 SER A N 1
ATOM 1357 C CA . SER A 1 179 ? 12.992 13.727 8.094 1 95.19 179 SER A CA 1
ATOM 1358 C C . SER A 1 179 ? 13.289 13.625 6.598 1 95.19 179 SER A C 1
ATOM 1360 O O . SER A 1 179 ? 12.812 14.438 5.809 1 95.19 179 SER A O 1
ATOM 1362 N N . TYR A 1 180 ? 14.078 12.617 6.215 1 93.06 180 TYR A N 1
ATOM 1363 C CA . TYR A 1 180 ? 14.391 12.438 4.801 1 93.06 180 TYR A CA 1
ATOM 1364 C C . TYR A 1 180 ? 13.133 12.109 4.008 1 93.06 180 TYR A C 1
ATOM 1366 O O . TYR A 1 180 ? 12.992 12.508 2.85 1 93.06 180 TYR A O 1
ATOM 1374 N N . HIS A 1 181 ? 12.203 11.414 4.574 1 96.88 181 HIS A N 1
ATOM 1375 C CA . HIS A 1 181 ? 10.93 11.102 3.924 1 96.88 181 HIS A CA 1
ATOM 1376 C C . HIS A 1 181 ? 10.133 12.367 3.643 1 96.88 181 HIS A C 1
ATOM 1378 O O . HIS A 1 181 ? 9.641 12.562 2.531 1 96.88 181 HIS A O 1
ATOM 1384 N N . VAL A 1 182 ? 9.969 13.258 4.625 1 97.62 182 VAL A N 1
ATOM 1385 C CA . VAL A 1 182 ? 9.219 14.5 4.457 1 97.62 182 VAL A CA 1
ATOM 1386 C C . VAL A 1 182 ? 9.883 15.359 3.381 1 97.62 182 VAL A C 1
ATOM 1388 O O . VAL A 1 182 ? 9.195 15.938 2.533 1 97.62 182 VAL A O 1
ATOM 1391 N N . GLN A 1 183 ? 11.234 15.445 3.457 1 96.56 183 GLN A N 1
ATOM 1392 C CA . GLN A 1 183 ? 11.961 16.219 2.447 1 96.56 183 GLN A CA 1
ATOM 1393 C C . GLN A 1 183 ? 11.641 15.711 1.042 1 96.56 183 GLN A C 1
ATOM 1395 O O . GLN A 1 183 ? 11.305 16.5 0.157 1 96.56 183 GLN A O 1
ATOM 1400 N N . MET A 1 184 ? 11.75 14.422 0.904 1 96.69 184 MET A N 1
ATOM 1401 C CA . MET A 1 184 ? 11.508 13.836 -0.41 1 96.69 184 MET A CA 1
ATOM 1402 C C . MET A 1 184 ? 10.047 13.977 -0.815 1 96.69 184 MET A C 1
ATOM 1404 O O . MET A 1 184 ? 9.742 14.25 -1.977 1 96.69 184 MET A O 1
ATOM 1408 N N . LEU A 1 185 ? 9.164 13.75 0.089 1 97.81 185 LEU A N 1
ATOM 1409 C CA . LEU A 1 185 ? 7.727 13.875 -0.134 1 97.81 185 LEU A CA 1
ATOM 1410 C C . LEU A 1 185 ? 7.379 15.281 -0.617 1 97.81 185 LEU A C 1
ATOM 1412 O O . LEU A 1 185 ? 6.73 15.438 -1.654 1 97.81 185 LEU A O 1
ATOM 1416 N N . CYS A 1 186 ? 7.832 16.266 0.109 1 97.44 186 CYS A N 1
ATOM 1417 C CA . CYS A 1 186 ? 7.523 17.656 -0.221 1 97.44 186 CYS A CA 1
ATOM 1418 C C . CYS A 1 186 ? 8.109 18.047 -1.576 1 97.44 186 CYS A C 1
ATOM 1420 O O . CYS A 1 186 ? 7.426 18.641 -2.402 1 97.44 186 CYS A O 1
ATOM 1422 N N . ARG A 1 187 ? 9.352 17.656 -1.765 1 96.75 187 ARG A N 1
ATOM 1423 C CA . ARG A 1 187 ? 10 17.969 -3.033 1 96.75 187 ARG A CA 1
ATOM 1424 C C . ARG A 1 187 ? 9.258 17.328 -4.203 1 96.75 187 ARG A C 1
ATOM 1426 O O . ARG A 1 187 ? 8.969 18 -5.195 1 96.75 187 ARG A O 1
ATOM 1433 N N . THR A 1 188 ? 8.969 16.078 -4.086 1 97.5 188 THR A N 1
ATOM 1434 C CA . THR A 1 188 ? 8.344 15.32 -5.168 1 97.5 188 THR A CA 1
ATOM 1435 C C . THR A 1 188 ? 6.945 15.852 -5.461 1 97.5 188 THR A C 1
ATOM 1437 O O . THR A 1 188 ? 6.59 16.078 -6.621 1 97.5 188 THR A O 1
ATOM 1440 N N . ILE A 1 189 ? 6.148 16.094 -4.449 1 97.12 189 ILE A N 1
ATOM 1441 C CA . ILE A 1 189 ? 4.777 16.547 -4.645 1 97.12 189 ILE A CA 1
ATOM 1442 C C . ILE A 1 189 ? 4.793 17.969 -5.223 1 97.12 189 ILE A C 1
ATOM 1444 O O . ILE A 1 189 ? 4.055 18.266 -6.164 1 97.12 189 ILE A O 1
ATOM 1448 N N . ALA A 1 190 ? 5.648 18.828 -4.707 1 96 190 ALA A N 1
ATOM 1449 C CA . ALA A 1 190 ? 5.738 20.188 -5.219 1 96 190 ALA A CA 1
ATOM 1450 C C . ALA A 1 190 ? 6.09 20.203 -6.703 1 96 190 ALA A C 1
ATOM 1452 O O . ALA A 1 190 ? 5.566 21.016 -7.465 1 96 190 ALA A O 1
ATOM 1453 N N . GLN A 1 191 ? 6.879 19.266 -7.094 1 95.62 191 GLN A N 1
ATOM 1454 C CA . GLN A 1 191 ? 7.398 19.266 -8.461 1 95.62 191 GLN A CA 1
ATOM 1455 C C . GLN A 1 191 ? 6.449 18.531 -9.406 1 95.62 191 GLN A C 1
ATOM 1457 O O . GLN A 1 191 ? 6.355 18.875 -10.586 1 95.62 191 GLN A O 1
ATOM 1462 N N . LYS A 1 192 ? 5.777 17.547 -8.852 1 95.88 192 LYS A N 1
ATOM 1463 C CA . LYS A 1 192 ? 5.195 16.594 -9.812 1 95.88 192 LYS A CA 1
ATOM 1464 C C . LYS A 1 192 ? 3.695 16.438 -9.578 1 95.88 192 LYS A C 1
ATOM 1466 O O . LYS A 1 192 ? 3.027 15.703 -10.305 1 95.88 192 LYS A O 1
ATOM 1471 N N . ALA A 1 193 ? 3.117 17.109 -8.625 1 94.25 193 ALA A N 1
ATOM 1472 C CA . ALA A 1 193 ? 1.707 16.922 -8.289 1 94.25 193 ALA A CA 1
ATOM 1473 C C . ALA A 1 193 ? 0.813 17.328 -9.461 1 94.25 193 ALA A C 1
ATOM 1475 O O . ALA A 1 193 ? -0.331 16.875 -9.555 1 94.25 193 ALA A O 1
ATOM 1476 N N . HIS A 1 194 ? 1.251 18.172 -10.391 1 91.94 194 HIS A N 1
ATOM 1477 C CA . HIS A 1 194 ? 0.467 18.609 -11.539 1 91.94 194 HIS A CA 1
ATOM 1478 C C . HIS A 1 194 ? 0.403 17.516 -12.609 1 91.94 194 HIS A C 1
ATOM 1480 O O . HIS A 1 194 ? -0.46 17.562 -13.492 1 91.94 194 HIS A O 1
ATOM 1486 N N . GLN A 1 195 ? 1.271 16.547 -12.523 1 92.5 195 GLN A N 1
ATOM 1487 C CA . GLN A 1 195 ? 1.411 15.555 -13.586 1 92.5 195 GLN A CA 1
ATOM 1488 C C . GLN A 1 195 ? 0.897 14.195 -13.125 1 92.5 195 GLN A C 1
ATOM 1490 O O . GLN A 1 195 ? 0.376 13.422 -13.93 1 92.5 195 GLN A O 1
ATOM 1495 N N . TYR A 1 196 ? 1.098 13.883 -11.891 1 94 196 TYR A N 1
ATOM 1496 C CA . TYR A 1 196 ? 0.875 12.523 -11.422 1 94 196 TYR A CA 1
ATOM 1497 C C . TYR A 1 196 ? -0.203 12.484 -10.344 1 94 196 TYR A C 1
ATOM 1499 O O . TYR A 1 196 ? -0.35 13.43 -9.57 1 94 196 TYR A O 1
ATOM 1507 N N . ASP A 1 197 ? -0.997 11.352 -10.352 1 94.31 197 ASP A N 1
ATOM 1508 C CA . ASP A 1 197 ? -1.879 11.109 -9.211 1 94.31 197 ASP A CA 1
ATOM 1509 C C . ASP A 1 197 ? -1.084 10.664 -7.988 1 94.31 197 ASP A C 1
ATOM 1511 O O . ASP A 1 197 ? 0.123 10.43 -8.07 1 94.31 197 ASP A O 1
ATOM 1515 N N . LEU A 1 198 ? -1.7 10.555 -6.855 1 95.62 198 LEU A N 1
ATOM 1516 C CA . LEU A 1 198 ? -1.047 10.289 -5.578 1 95.62 198 LEU A CA 1
ATOM 1517 C C . LEU A 1 198 ? -0.312 8.953 -5.609 1 95.62 198 LEU A C 1
ATOM 1519 O O . LEU A 1 198 ? 0.811 8.844 -5.109 1 95.62 198 LEU A O 1
ATOM 1523 N N . ALA A 1 199 ? -0.97 7.918 -6.164 1 94.62 199 ALA A N 1
ATOM 1524 C CA . ALA A 1 199 ? -0.34 6.602 -6.238 1 94.62 199 ALA A CA 1
ATOM 1525 C C . ALA A 1 199 ? 1.01 6.68 -6.945 1 94.62 199 ALA A C 1
ATOM 1527 O O . ALA A 1 199 ? 2.008 6.152 -6.453 1 94.62 199 ALA A O 1
ATOM 1528 N N . ARG A 1 200 ? 1.017 7.324 -8.008 1 94.31 200 ARG A N 1
ATOM 1529 C CA . ARG A 1 200 ? 2.25 7.484 -8.773 1 94.31 200 ARG A CA 1
ATOM 1530 C C . ARG A 1 200 ? 3.23 8.391 -8.047 1 94.31 200 ARG A C 1
ATOM 1532 O O . ARG A 1 200 ? 4.438 8.141 -8.047 1 94.31 200 ARG A O 1
ATOM 1539 N N . LEU A 1 201 ? 2.764 9.461 -7.457 1 96.75 201 LEU A N 1
ATOM 1540 C CA . LEU A 1 201 ? 3.619 10.359 -6.684 1 96.75 201 LEU A CA 1
ATOM 1541 C C . LEU A 1 201 ? 4.387 9.594 -5.613 1 96.75 201 LEU A C 1
ATOM 1543 O O . LEU A 1 201 ? 5.578 9.828 -5.41 1 96.75 201 LEU A O 1
ATOM 1547 N N . LEU A 1 202 ? 3.721 8.695 -4.996 1 97.31 202 LEU A N 1
ATOM 1548 C CA . LEU A 1 202 ? 4.355 7.984 -3.891 1 97.31 202 LEU A CA 1
ATOM 1549 C C . LEU A 1 202 ? 5.363 6.965 -4.406 1 97.31 202 LEU A C 1
ATOM 1551 O O . LEU A 1 202 ? 6.336 6.645 -3.725 1 97.31 202 LEU A O 1
ATOM 1555 N N . VAL A 1 203 ? 5.137 6.445 -5.609 1 96.62 203 VAL A N 1
ATOM 1556 C CA . VAL A 1 203 ? 6.18 5.652 -6.254 1 96.62 203 VAL A CA 1
ATOM 1557 C C . VAL A 1 203 ? 7.422 6.516 -6.469 1 96.62 203 VAL A C 1
ATOM 1559 O O . VAL A 1 203 ? 8.539 6.082 -6.191 1 96.62 203 VAL A O 1
ATOM 1562 N N . GLU A 1 204 ? 7.207 7.742 -6.934 1 96.69 204 GLU A N 1
ATOM 1563 C CA . GLU A 1 204 ? 8.312 8.664 -7.176 1 96.69 204 GLU A CA 1
ATOM 1564 C C . GLU A 1 204 ? 9.031 9.016 -5.879 1 96.69 204 GLU A C 1
ATOM 1566 O O . GLU A 1 204 ? 10.258 9.172 -5.863 1 96.69 204 GLU A O 1
ATOM 1571 N N . VAL A 1 205 ? 8.305 9.227 -4.844 1 97.31 205 VAL A N 1
ATOM 1572 C CA . VAL A 1 205 ? 8.906 9.5 -3.539 1 97.31 205 VAL A CA 1
ATOM 1573 C C . VAL A 1 205 ? 9.82 8.352 -3.133 1 97.31 205 VAL A C 1
ATOM 1575 O O . VAL A 1 205 ? 10.961 8.57 -2.723 1 97.31 205 VAL A O 1
ATOM 1578 N N . ARG A 1 206 ? 9.305 7.129 -3.266 1 95.38 206 ARG A N 1
ATOM 1579 C CA . ARG A 1 206 ? 10.094 5.949 -2.92 1 95.38 206 ARG A CA 1
ATOM 1580 C C . ARG A 1 206 ? 11.32 5.824 -3.826 1 95.38 206 ARG A C 1
ATOM 1582 O O . ARG A 1 206 ? 12.398 5.434 -3.373 1 95.38 206 ARG A O 1
ATOM 1589 N N . ASN A 1 207 ? 11.133 6.148 -5.066 1 95.12 207 ASN A N 1
ATOM 1590 C CA . ASN A 1 207 ? 12.25 6.145 -6 1 95.12 207 ASN A CA 1
ATOM 1591 C C . ASN A 1 207 ? 13.359 7.086 -5.551 1 95.12 207 ASN A C 1
ATOM 1593 O O . ASN A 1 207 ? 14.531 6.695 -5.488 1 95.12 207 ASN A O 1
ATOM 1597 N N . GLY A 1 208 ? 13.008 8.289 -5.246 1 94.56 208 GLY A N 1
ATOM 1598 C CA . GLY A 1 208 ? 13.977 9.273 -4.793 1 94.56 208 GLY A CA 1
ATOM 1599 C C . GLY A 1 208 ? 14.703 8.859 -3.527 1 94.56 208 GLY A C 1
ATOM 1600 O O . GLY A 1 208 ? 15.93 8.953 -3.449 1 94.56 208 GLY A O 1
ATOM 1601 N N . LEU A 1 209 ? 13.961 8.445 -2.537 1 92.94 209 LEU A N 1
ATOM 1602 C CA . LEU A 1 209 ? 14.547 8.094 -1.249 1 92.94 209 LEU A CA 1
ATOM 1603 C C . LEU A 1 209 ? 15.438 6.863 -1.376 1 92.94 209 LEU A C 1
ATOM 1605 O O . LEU A 1 209 ? 16.453 6.746 -0.676 1 92.94 209 LEU A O 1
ATOM 1609 N N . SER A 1 210 ? 15.023 5.898 -2.238 1 88.94 210 SER A N 1
ATOM 1610 C CA . SER A 1 210 ? 15.797 4.68 -2.438 1 88.94 210 SER A CA 1
ATOM 1611 C C . SER A 1 210 ? 17.188 4.988 -2.961 1 88.94 210 SER A C 1
ATOM 1613 O O . SER A 1 210 ? 18.109 4.18 -2.812 1 88.94 210 SER A O 1
ATOM 1615 N N . LYS A 1 211 ? 17.391 6.125 -3.547 1 88.75 211 LYS A N 1
ATOM 1616 C CA . LYS A 1 211 ? 18.656 6.492 -4.188 1 88.75 211 LYS A CA 1
ATOM 1617 C C . LYS A 1 211 ? 19.578 7.23 -3.215 1 88.75 211 LYS A C 1
ATOM 1619 O O . LYS A 1 211 ? 20.766 7.395 -3.48 1 88.75 211 LYS A O 1
ATOM 1624 N N . ILE A 1 212 ? 19.016 7.633 -2.139 1 86 212 ILE A N 1
ATOM 1625 C CA . ILE A 1 212 ? 19.797 8.383 -1.157 1 86 212 ILE A CA 1
ATOM 1626 C C . ILE A 1 212 ? 20.5 7.418 -0.207 1 86 212 ILE A C 1
ATOM 1628 O O . ILE A 1 212 ? 19.938 6.371 0.142 1 86 212 ILE A O 1
ATOM 1632 N N . GLU A 1 213 ? 21.719 7.77 0.09 1 83.94 213 GLU A N 1
ATOM 1633 C CA . GLU A 1 213 ? 22.453 7.078 1.142 1 83.94 213 GLU A CA 1
ATOM 1634 C C . GLU A 1 213 ? 22.562 7.938 2.396 1 83.94 213 GLU A C 1
ATOM 1636 O O . GLU A 1 213 ? 23 9.094 2.33 1 83.94 213 GLU A O 1
ATOM 1641 N N . ILE A 1 214 ? 22.109 7.402 3.463 1 81.5 214 ILE A N 1
ATOM 1642 C CA . ILE A 1 214 ? 22.094 8.125 4.73 1 81.5 214 ILE A CA 1
ATOM 1643 C C . ILE A 1 214 ? 23.25 7.676 5.602 1 81.5 214 ILE A C 1
ATOM 1645 O O . ILE A 1 214 ? 23.406 6.484 5.891 1 81.5 214 ILE A O 1
ATOM 1649 N N . ARG A 1 215 ? 24.047 8.617 5.949 1 81.56 215 ARG A N 1
ATOM 1650 C CA . ARG A 1 215 ? 25.203 8.328 6.777 1 81.56 215 ARG A CA 1
ATOM 1651 C C . ARG A 1 215 ? 24.859 8.438 8.258 1 81.56 215 ARG A C 1
ATOM 1653 O O . ARG A 1 215 ? 24.328 9.461 8.703 1 81.56 215 ARG A O 1
ATOM 1660 N N . SER A 1 216 ? 25.031 7.371 8.969 1 75.5 216 SER A N 1
ATOM 1661 C CA . SER A 1 216 ? 24.859 7.34 10.422 1 75.5 216 SER A CA 1
ATOM 1662 C C . SER A 1 216 ? 25.891 6.434 11.078 1 75.5 216 SER A C 1
ATOM 1664 O O . SER A 1 216 ? 26.078 5.289 10.664 1 75.5 216 SER A O 1
ATOM 1666 N N . LYS A 1 217 ? 26.641 7.012 12.094 1 79.56 217 LYS A N 1
ATOM 1667 C CA . LYS A 1 217 ? 27.609 6.273 12.883 1 79.56 217 LYS A CA 1
ATOM 1668 C C . LYS A 1 217 ? 28.641 5.578 11.992 1 79.56 217 LYS A C 1
ATOM 1670 O O . LYS A 1 217 ? 28.922 4.395 12.172 1 79.56 217 LYS A O 1
ATOM 1675 N N . GLY A 1 218 ? 29.062 6.211 10.953 1 76.94 218 GLY A N 1
ATOM 1676 C CA . GLY A 1 218 ? 30.141 5.738 10.094 1 76.94 218 GLY A CA 1
ATOM 1677 C C . GLY A 1 218 ? 29.672 4.723 9.062 1 76.94 218 GLY A C 1
ATOM 1678 O O . GLY A 1 218 ? 30.5 4.137 8.352 1 76.94 218 GLY A O 1
ATOM 1679 N N . LYS A 1 219 ? 28.422 4.441 9.047 1 78.94 219 LYS A N 1
ATOM 1680 C CA . LYS A 1 219 ? 27.891 3.484 8.086 1 78.94 219 LYS A CA 1
ATOM 1681 C C . LYS A 1 219 ? 26.844 4.141 7.188 1 78.94 219 LYS A C 1
ATOM 1683 O O . LYS A 1 219 ? 26.312 5.207 7.516 1 78.94 219 LYS A O 1
ATOM 1688 N N . PHE A 1 220 ? 26.688 3.523 6.055 1 78.69 220 PHE A N 1
ATOM 1689 C CA . PHE A 1 220 ? 25.656 3.984 5.121 1 78.69 220 PHE A CA 1
ATOM 1690 C C . PHE A 1 220 ? 24.406 3.117 5.215 1 78.69 220 PHE A C 1
ATOM 1692 O O . PHE A 1 220 ? 24.5 1.892 5.312 1 78.69 220 PHE A O 1
ATOM 1699 N N . HIS A 1 221 ? 23.312 3.811 5.297 1 81.5 221 HIS A N 1
ATOM 1700 C CA . HIS A 1 221 ? 22.031 3.109 5.395 1 81.5 221 HIS A CA 1
ATOM 1701 C C . HIS A 1 221 ? 21.062 3.57 4.312 1 81.5 221 HIS A C 1
ATOM 1703 O O . HIS A 1 221 ? 21.219 4.664 3.762 1 81.5 221 HIS A O 1
ATOM 1709 N N . LYS A 1 222 ? 20.141 2.643 3.969 1 85.88 222 LYS A N 1
ATOM 1710 C CA . LYS A 1 222 ? 19.031 2.953 3.068 1 85.88 222 LYS A CA 1
ATOM 1711 C C . LYS A 1 222 ? 17.719 3.062 3.834 1 85.88 222 LYS A C 1
ATOM 1713 O O . LYS A 1 222 ? 17.609 2.574 4.961 1 85.88 222 LYS A O 1
ATOM 1718 N N . GLN A 1 223 ? 16.859 3.766 3.299 1 88 223 GLN A N 1
ATOM 1719 C CA . GLN A 1 223 ? 15.5 3.898 3.83 1 88 223 GLN A CA 1
ATOM 1720 C C . GLN A 1 223 ? 14.461 3.695 2.732 1 88 223 GLN A C 1
ATOM 1722 O O . GLN A 1 223 ? 14.523 4.336 1.682 1 88 223 GLN A O 1
ATOM 1727 N N . MET A 1 224 ? 13.555 2.795 2.951 1 90.56 224 MET A N 1
ATOM 1728 C CA . MET A 1 224 ? 12.5 2.514 1.98 1 90.56 224 MET A CA 1
ATOM 1729 C C . MET A 1 224 ? 11.117 2.727 2.598 1 90.56 224 MET A C 1
ATOM 1731 O O . MET A 1 224 ? 10.672 1.922 3.416 1 90.56 224 MET A O 1
ATOM 1735 N N . PRO A 1 225 ? 10.461 3.814 2.164 1 94.38 225 PRO A N 1
ATOM 1736 C CA . PRO A 1 225 ? 9.078 3.988 2.625 1 94.38 225 PRO A CA 1
ATOM 1737 C C . PRO A 1 225 ? 8.156 2.869 2.156 1 94.38 225 PRO A C 1
ATOM 1739 O O . PRO A 1 225 ? 8.453 2.193 1.166 1 94.38 225 PRO A O 1
ATOM 1742 N N . GLU A 1 226 ? 7.156 2.674 2.904 1 93.94 226 GLU A N 1
ATOM 1743 C CA . GLU A 1 226 ? 6.133 1.683 2.578 1 93.94 226 GLU A CA 1
ATOM 1744 C C . GLU A 1 226 ? 4.734 2.297 2.623 1 93.94 226 GLU A C 1
ATOM 1746 O O . GLU A 1 226 ? 4.441 3.115 3.494 1 93.94 226 GLU A O 1
ATOM 1751 N N . ILE A 1 227 ? 3.869 1.898 1.668 1 95.88 227 ILE A N 1
ATOM 1752 C CA . ILE A 1 227 ? 2.504 2.41 1.714 1 95.88 227 ILE A CA 1
ATOM 1753 C C . ILE A 1 227 ? 1.528 1.258 1.938 1 95.88 227 ILE A C 1
ATOM 1755 O O . ILE A 1 227 ? 1.807 0.118 1.561 1 95.88 227 ILE A O 1
ATOM 1759 N N . ARG A 1 228 ? 0.53 1.543 2.605 1 94.5 228 ARG A N 1
ATOM 1760 C CA . ARG A 1 228 ? -0.695 0.754 2.678 1 94.5 228 ARG A CA 1
ATOM 1761 C C . ARG A 1 228 ? -1.884 1.537 2.129 1 94.5 228 ARG A C 1
ATOM 1763 O O . ARG A 1 228 ? -2.107 2.686 2.512 1 94.5 228 ARG A O 1
ATOM 1770 N N . SER A 1 229 ? -2.643 0.88 1.205 1 96 229 SER A N 1
ATOM 1771 C CA . SER A 1 229 ? -3.654 1.704 0.554 1 96 229 SER A CA 1
ATOM 1772 C C . SER A 1 229 ? -4.902 0.889 0.223 1 96 229 SER A C 1
ATOM 1774 O O . SER A 1 229 ? -4.801 -0.264 -0.204 1 96 229 SER A O 1
ATOM 1776 N N . THR A 1 230 ? -6.047 1.501 0.407 1 94.44 230 THR A N 1
ATOM 1777 C CA . THR A 1 230 ? -7.34 1.013 -0.059 1 94.44 230 THR A CA 1
ATOM 1778 C C . THR A 1 230 ? -8 2.027 -0.99 1 94.44 230 THR A C 1
ATOM 1780 O O . THR A 1 230 ? -9.219 1.997 -1.188 1 94.44 230 THR A O 1
ATOM 1783 N N . LEU A 1 231 ? -7.172 2.926 -1.488 1 95 231 LEU A N 1
ATOM 1784 C CA . LEU A 1 231 ? -7.719 3.9 -2.428 1 95 231 LEU A CA 1
ATOM 1785 C C . LEU A 1 231 ? -8.375 3.201 -3.613 1 95 231 LEU A C 1
ATOM 1787 O O . LEU A 1 231 ? -7.781 2.314 -4.227 1 95 231 LEU A O 1
ATOM 1791 N N . SER A 1 232 ? -9.555 3.633 -3.912 1 93.5 232 SER A N 1
ATOM 1792 C CA . SER A 1 232 ? -10.305 3.01 -5 1 93.5 232 SER A CA 1
ATOM 1793 C C . SER A 1 232 ? -10.555 3.998 -6.137 1 93.5 232 SER A C 1
ATOM 1795 O O . SER A 1 232 ? -11.273 3.691 -7.086 1 93.5 232 SER A O 1
ATOM 1797 N N . LYS A 1 233 ? -10.07 5.152 -6.012 1 93.19 233 LYS A N 1
ATOM 1798 C CA . LYS A 1 233 ? -10.07 6.18 -7.047 1 93.19 233 LYS A CA 1
ATOM 1799 C C . LYS A 1 233 ? -8.719 6.883 -7.121 1 93.19 233 LYS A C 1
ATOM 1801 O O . LYS A 1 233 ? -8.016 7.012 -6.113 1 93.19 233 LYS A O 1
ATOM 1806 N N . SER A 1 234 ? -8.406 7.242 -8.344 1 93 234 SER A N 1
ATOM 1807 C CA . SER A 1 234 ? -7.211 8.07 -8.469 1 93 234 SER A CA 1
ATOM 1808 C C . SER A 1 234 ? -7.402 9.422 -7.789 1 93 234 SER A C 1
ATOM 1810 O O . SER A 1 234 ? -8.484 10.016 -7.859 1 93 234 SER A O 1
ATOM 1812 N N . PHE A 1 235 ? -6.34 9.836 -7.133 1 94.56 235 PHE A N 1
ATOM 1813 C CA . PHE A 1 235 ? -6.375 11.109 -6.418 1 94.56 235 PHE A CA 1
ATOM 1814 C C . PHE A 1 235 ? -5.289 12.047 -6.93 1 94.56 235 PHE A C 1
ATOM 1816 O O . PHE A 1 235 ? -4.109 11.695 -6.957 1 94.56 235 PHE A O 1
ATOM 1823 N N . PHE A 1 236 ? -5.797 13.281 -7.309 1 94.56 236 PHE A N 1
ATOM 1824 C CA . PHE A 1 236 ? -4.879 14.336 -7.723 1 94.56 236 PHE A CA 1
ATOM 1825 C C . PHE A 1 236 ? -4.934 15.516 -6.754 1 94.56 236 PHE A C 1
ATOM 1827 O O . PHE A 1 236 ? -6.016 15.961 -6.375 1 94.56 236 PHE A O 1
ATOM 1834 N N . PHE A 1 237 ? -3.734 15.953 -6.336 1 94.38 237 PHE A N 1
ATOM 1835 C CA . PHE A 1 237 ? -3.695 17.188 -5.555 1 94.38 237 PHE A CA 1
ATOM 1836 C C . PHE A 1 237 ? -4.059 18.391 -6.418 1 94.38 237 PHE A C 1
ATOM 1838 O O . PHE A 1 237 ? -3.684 18.453 -7.59 1 94.38 237 PHE A O 1
ATOM 1845 N N . ASN A 1 238 ? -4.863 19.297 -5.887 1 85.44 238 ASN A N 1
ATOM 1846 C CA . ASN A 1 238 ? -5.203 20.531 -6.586 1 85.44 238 ASN A CA 1
ATOM 1847 C C . ASN A 1 238 ? -4.098 21.578 -6.453 1 85.44 238 ASN A C 1
ATOM 1849 O O . ASN A 1 238 ? -3.811 22.047 -5.352 1 85.44 238 ASN A O 1
ATOM 1853 N N . THR A 1 239 ? -3.381 21.75 -7.492 1 77 239 THR A N 1
ATOM 1854 C CA . THR A 1 239 ? -2.293 22.734 -7.461 1 77 239 THR A CA 1
ATOM 1855 C C . THR A 1 239 ? -2.801 24.125 -7.824 1 77 239 THR A C 1
ATOM 1857 O O . THR A 1 239 ? -3.672 24.266 -8.688 1 77 239 THR A O 1
ATOM 1860 N N . VAL A 1 240 ? -2.871 25.016 -6.934 1 62.59 240 VAL A N 1
ATOM 1861 C CA . VAL A 1 240 ? -3.256 26.406 -7.227 1 62.59 240 VAL A CA 1
ATOM 1862 C C . VAL A 1 240 ? -2.328 26.984 -8.289 1 62.59 240 VAL A C 1
ATOM 1864 O O . VAL A 1 240 ? -1.104 26.891 -8.172 1 62.59 240 VAL A O 1
ATOM 1867 N N . LYS A 1 241 ? -2.639 26.844 -9.562 1 51.34 241 LYS A N 1
ATOM 1868 C CA . LYS A 1 241 ? -1.862 27.578 -10.562 1 51.34 241 LYS A CA 1
ATOM 1869 C C . LYS A 1 241 ? -1.51 28.984 -10.062 1 51.34 241 LYS A C 1
ATOM 1871 O O . LYS A 1 241 ? -2.391 29.75 -9.672 1 51.34 241 LYS A O 1
ATOM 1876 N N . LYS A 1 242 ? -0.274 29.25 -9.477 1 44.44 242 LYS A N 1
ATOM 1877 C CA . LYS A 1 242 ? 0.116 30.656 -9.461 1 44.44 242 LYS A CA 1
ATOM 1878 C C . LYS A 1 242 ? -0.188 31.328 -10.797 1 44.44 242 LYS A C 1
ATOM 1880 O O . LYS A 1 242 ? 0.28 30.875 -11.844 1 44.44 242 LYS A O 1
ATOM 1885 N N . THR A 1 243 ? -1.256 31.828 -11.055 1 39.03 243 THR A N 1
ATOM 1886 C CA . THR A 1 243 ? -1.492 32.719 -12.188 1 39.03 243 THR A CA 1
ATOM 1887 C C . THR A 1 243 ? -0.259 33.562 -12.477 1 39.03 243 THR A C 1
ATOM 1889 O O . THR A 1 243 ? 0.395 34.062 -11.547 1 39.03 243 THR A O 1
ATOM 1892 N N . GLU A 1 244 ? 0.411 33.469 -13.617 1 39.16 244 GLU A N 1
ATOM 1893 C CA . GLU A 1 244 ? 1.396 34.406 -14.188 1 39.16 244 GLU A CA 1
ATOM 1894 C C . GLU A 1 244 ? 1.105 35.844 -13.789 1 39.16 244 GLU A C 1
ATOM 1896 O O . GLU A 1 244 ? 1.845 36.75 -14.156 1 39.16 244 GLU A O 1
ATOM 1901 N N . LYS A 1 245 ? 0.033 36.312 -13.336 1 37.72 245 LYS A N 1
ATOM 1902 C CA . LYS A 1 245 ? -0.173 37.781 -13.227 1 37.72 245 LYS A CA 1
ATOM 1903 C C . LYS A 1 245 ? 0.783 38.375 -12.203 1 37.72 245 LYS A C 1
ATOM 1905 O O . LYS A 1 245 ? 0.982 39.594 -12.188 1 37.72 245 LYS A O 1
ATOM 1910 N N . GLN A 1 246 ? 1.226 37.719 -11.125 1 36.47 246 GLN A N 1
ATOM 1911 C CA . GLN A 1 246 ? 2.023 38.531 -10.211 1 36.47 246 GLN A CA 1
ATOM 1912 C C . GLN A 1 246 ? 3.459 38.656 -10.711 1 36.47 246 GLN A C 1
ATOM 1914 O O . GLN A 1 246 ? 4.238 39.438 -10.172 1 36.47 246 GLN A O 1
ATOM 1919 N N . GLN A 1 247 ? 3.988 37.75 -11.492 1 37.88 247 GLN A N 1
ATOM 1920 C CA . GLN A 1 247 ? 5.34 38.031 -11.953 1 37.88 247 GLN A CA 1
ATOM 1921 C C . GLN A 1 247 ? 5.336 39.219 -12.93 1 37.88 247 GLN A C 1
ATOM 1923 O O . GLN A 1 247 ? 6.398 39.719 -13.289 1 37.88 247 GLN A O 1
ATOM 1928 N N . SER A 1 248 ? 4.215 39.469 -13.508 1 37.59 248 SER A N 1
ATOM 1929 C CA . SER A 1 248 ? 4.289 40.594 -14.422 1 37.59 248 SER A CA 1
ATOM 1930 C C . SER A 1 248 ? 4.355 41.906 -13.664 1 37.59 248 SER A C 1
ATOM 1932 O O . SER A 1 248 ? 4.684 42.969 -14.234 1 37.59 248 SER A O 1
ATOM 1934 N N . LYS A 1 249 ? 3.863 42.062 -12.406 1 38.5 249 LYS A N 1
ATOM 1935 C CA . LYS A 1 249 ? 3.938 43.375 -11.82 1 38.5 249 LYS A CA 1
ATOM 1936 C C . LYS A 1 249 ? 5.371 43.75 -11.422 1 38.5 249 LYS A C 1
ATOM 1938 O O . LYS A 1 249 ? 5.68 44.906 -11.141 1 38.5 249 LYS A O 1
ATOM 1943 N N . ASP A 1 250 ? 6.215 42.75 -11.039 1 35.5 250 ASP A N 1
ATOM 1944 C CA . ASP A 1 250 ? 7.516 43.25 -10.594 1 35.5 250 ASP A CA 1
ATOM 1945 C C . ASP A 1 250 ? 8.375 43.688 -11.773 1 35.5 250 ASP A C 1
ATOM 1947 O O . ASP A 1 250 ? 9.531 44.062 -11.594 1 35.5 250 ASP A O 1
ATOM 1951 N N . ARG A 1 251 ? 7.926 43.312 -12.984 1 34.78 251 ARG A N 1
ATOM 1952 C CA . ARG A 1 251 ? 8.766 43.875 -14.039 1 34.78 251 ARG A CA 1
ATOM 1953 C C . ARG A 1 251 ? 8.492 45.344 -14.219 1 34.78 251 ARG A C 1
ATOM 1955 O O . ARG A 1 251 ? 9.211 46.031 -14.945 1 34.78 251 ARG A O 1
ATOM 1962 N N . HIS A 1 252 ? 7.25 45.688 -13.875 1 33.75 252 HIS A N 1
ATOM 1963 C CA . HIS A 1 252 ? 7.039 47.094 -14.203 1 33.75 252 HIS A CA 1
ATOM 1964 C C . HIS A 1 252 ? 7.504 48 -13.07 1 33.75 252 HIS A C 1
ATOM 1966 O O . HIS A 1 252 ? 7.477 49.219 -13.195 1 33.75 252 HIS A O 1
ATOM 1972 N N . GLN A 1 253 ? 7.852 47.406 -11.805 1 26.34 253 GLN A N 1
ATOM 1973 C CA . GLN A 1 253 ? 8.461 48.438 -10.984 1 26.34 253 GLN A CA 1
ATOM 1974 C C . GLN A 1 253 ? 9.977 48.469 -11.164 1 26.34 253 GLN A C 1
ATOM 1976 O O . GLN A 1 253 ? 10.609 47.406 -11.266 1 26.34 253 GLN A O 1
ATOM 1981 N N . MET B 1 1 ? 14.359 -12.695 -20.984 1 74.12 1 MET B N 1
ATOM 1982 C CA . MET B 1 1 ? 14 -13.828 -20.141 1 74.12 1 MET B CA 1
ATOM 1983 C C . MET B 1 1 ? 12.562 -13.703 -19.641 1 74.12 1 MET B C 1
ATOM 1985 O O . MET B 1 1 ? 12.062 -12.586 -19.469 1 74.12 1 MET B O 1
ATOM 1989 N N . GLN B 1 2 ? 11.922 -14.883 -19.609 1 87.12 2 GLN B N 1
ATOM 1990 C CA . GLN B 1 2 ? 10.516 -14.93 -19.234 1 87.12 2 GLN B CA 1
ATOM 1991 C C . GLN B 1 2 ? 10.352 -14.836 -17.719 1 87.12 2 GLN B C 1
ATOM 1993 O O . GLN B 1 2 ? 11.086 -15.484 -16.969 1 87.12 2 GLN B O 1
ATOM 1998 N N . SER B 1 3 ? 9.461 -13.945 -17.25 1 93.12 3 SER B N 1
ATOM 1999 C CA . SER B 1 3 ? 9.18 -13.82 -15.82 1 93.12 3 SER B CA 1
ATOM 2000 C C . SER B 1 3 ? 8.375 -15.016 -15.305 1 93.12 3 SER B C 1
ATOM 2002 O O . SER B 1 3 ? 7.758 -15.734 -16.094 1 93.12 3 SER B O 1
ATOM 2004 N N . GLN B 1 4 ? 8.508 -15.219 -14.039 1 96.06 4 GLN B N 1
ATOM 2005 C CA . GLN B 1 4 ? 7.918 -16.422 -13.445 1 96.06 4 GLN B CA 1
ATOM 2006 C C . GLN B 1 4 ? 6.758 -16.062 -12.523 1 96.06 4 GLN B C 1
ATOM 2008 O O . GLN B 1 4 ? 6.781 -15.023 -11.867 1 96.06 4 GLN B O 1
ATOM 2013 N N . CYS B 1 5 ? 5.758 -16.922 -12.562 1 97.94 5 CYS B N 1
ATOM 2014 C CA . CYS B 1 5 ? 4.621 -16.859 -11.648 1 97.94 5 CYS B CA 1
ATOM 2015 C C . CYS B 1 5 ? 4.41 -18.188 -10.938 1 97.94 5 CYS B C 1
ATOM 2017 O O . CYS B 1 5 ? 4.316 -19.234 -11.586 1 97.94 5 CYS B O 1
ATOM 2019 N N . LEU B 1 6 ? 4.406 -18.156 -9.625 1 98.56 6 LEU B N 1
ATOM 2020 C CA . LEU B 1 6 ? 4.137 -19.328 -8.797 1 98.56 6 LEU B CA 1
ATOM 2021 C C . LEU B 1 6 ? 2.811 -19.188 -8.055 1 98.56 6 LEU B C 1
ATOM 2023 O O . LEU B 1 6 ? 2.625 -18.234 -7.285 1 98.56 6 LEU B O 1
ATOM 2027 N N . ILE B 1 7 ? 1.892 -20.078 -8.336 1 98.69 7 ILE B N 1
ATOM 2028 C CA . ILE B 1 7 ? 0.58 -20.078 -7.695 1 98.69 7 ILE B CA 1
ATOM 2029 C C . ILE B 1 7 ? 0.507 -21.219 -6.676 1 98.69 7 ILE B C 1
ATOM 2031 O O . ILE B 1 7 ? 0.766 -22.375 -7.008 1 98.69 7 ILE B O 1
ATOM 2035 N N . PHE B 1 8 ? 0.193 -20.891 -5.453 1 98.31 8 PHE B N 1
ATOM 2036 C CA . PHE B 1 8 ? -0.11 -21.875 -4.43 1 98.31 8 PHE B CA 1
ATOM 2037 C C . PHE B 1 8 ? -1.615 -22.078 -4.301 1 98.31 8 PHE B C 1
ATOM 2039 O O . PHE B 1 8 ? -2.373 -21.109 -4.223 1 98.31 8 PHE B O 1
ATOM 2046 N N . LYS B 1 9 ? -2.035 -23.297 -4.309 1 97.31 9 LYS B N 1
ATOM 2047 C CA . LYS B 1 9 ? -3.43 -23.625 -4.039 1 97.31 9 LYS B CA 1
ATOM 2048 C C . LYS B 1 9 ? -3.541 -24.688 -2.939 1 97.31 9 LYS B C 1
ATOM 2050 O O . LYS B 1 9 ? -3.059 -25.812 -3.098 1 97.31 9 LYS B O 1
ATOM 2055 N N . ASN B 1 10 ? -4.059 -24.328 -1.829 1 93.94 10 ASN B N 1
ATOM 2056 C CA . ASN B 1 10 ? -4.402 -25.234 -0.739 1 93.94 10 ASN B CA 1
ATOM 2057 C C . ASN B 1 10 ? -5.855 -25.062 -0.312 1 93.94 10 ASN B C 1
ATOM 2059 O O . ASN B 1 10 ? -6.289 -23.969 0.023 1 93.94 10 ASN B O 1
ATOM 2063 N N . GLY B 1 11 ? -6.637 -25.953 -0.388 1 87.31 11 GLY B N 1
ATOM 2064 C CA . GLY B 1 11 ? -8.031 -25.891 0.031 1 87.31 11 GLY B CA 1
ATOM 2065 C C . GLY B 1 11 ? -8.664 -27.25 0.205 1 87.31 11 GLY B C 1
ATOM 2066 O O . GLY B 1 11 ? -7.992 -28.281 0.059 1 87.31 11 GLY B O 1
ATOM 2067 N N . ASP B 1 12 ? -9.867 -27.25 0.667 1 83.81 12 ASP B N 1
ATOM 2068 C CA . ASP B 1 12 ? -10.633 -28.484 0.854 1 83.81 12 ASP B CA 1
ATOM 2069 C C . ASP B 1 12 ? -11.422 -28.828 -0.404 1 83.81 12 ASP B C 1
ATOM 2071 O O . ASP B 1 12 ? -11.5 -28.031 -1.341 1 83.81 12 ASP B O 1
ATOM 2075 N N . GLU B 1 13 ? -11.945 -30.016 -0.425 1 84.06 13 GLU B N 1
ATOM 2076 C CA . GLU B 1 13 ? -12.719 -30.5 -1.557 1 84.06 13 GLU B CA 1
ATOM 2077 C C . GLU B 1 13 ? -13.898 -29.578 -1.864 1 84.06 13 GLU B C 1
ATOM 2079 O O . GLU B 1 13 ? -14.242 -29.359 -3.029 1 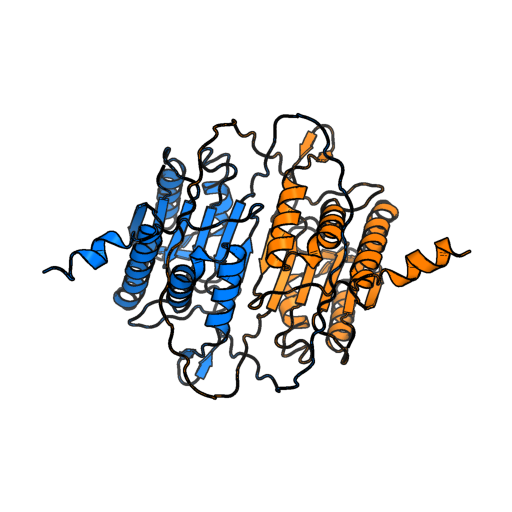84.06 13 GLU B O 1
ATOM 2084 N N . SER B 1 14 ? -14.477 -28.984 -0.853 1 85 14 SER B N 1
ATOM 2085 C CA . SER B 1 14 ? -15.641 -28.125 -1.029 1 85 14 SER B CA 1
ATOM 2086 C C . SER B 1 14 ? -15.281 -26.844 -1.77 1 85 14 SER B C 1
ATOM 2088 O O . SER B 1 14 ? -16.141 -26.203 -2.377 1 85 14 SER B O 1
ATOM 2090 N N . ASP B 1 15 ? -13.984 -26.5 -1.817 1 89.06 15 ASP B N 1
ATOM 2091 C CA . ASP B 1 15 ? -13.539 -25.25 -2.428 1 89.06 15 ASP B CA 1
ATOM 2092 C C . ASP B 1 15 ? -12.898 -25.5 -3.793 1 89.06 15 ASP B C 1
ATOM 2094 O O . ASP B 1 15 ? -12.516 -24.562 -4.488 1 89.06 15 ASP B O 1
ATOM 2098 N N . GLU B 1 16 ? -12.852 -26.734 -4.191 1 92.31 16 GLU B N 1
ATOM 2099 C CA . GLU B 1 16 ? -12.031 -27.125 -5.336 1 92.31 16 GLU B CA 1
ATOM 2100 C C . GLU B 1 16 ? -12.461 -26.391 -6.602 1 92.31 16 GLU B C 1
ATOM 2102 O O . GLU B 1 16 ? -11.625 -25.828 -7.312 1 92.31 16 GLU B O 1
ATOM 2107 N N . GLU B 1 17 ? -13.727 -26.422 -6.852 1 92.81 17 GLU B N 1
ATOM 2108 C CA . GLU B 1 17 ? -14.211 -25.781 -8.07 1 92.81 17 GLU B CA 1
ATOM 2109 C C . GLU B 1 17 ? -13.891 -24.297 -8.078 1 92.81 17 GLU B C 1
ATOM 2111 O O . GLU B 1 17 ? -13.398 -23.766 -9.078 1 92.81 17 GLU B O 1
ATOM 2116 N N . SER B 1 18 ? -14.172 -23.641 -7 1 93.5 18 SER B N 1
ATOM 2117 C CA . SER B 1 18 ? -13.898 -22.219 -6.855 1 93.5 18 SER B CA 1
ATOM 2118 C C . SER B 1 18 ? -12.406 -21.922 -7.004 1 93.5 18 SER B C 1
ATOM 2120 O O . SER B 1 18 ? -12.016 -21.062 -7.797 1 93.5 18 SER B O 1
ATOM 2122 N N . MET B 1 19 ? -11.531 -22.641 -6.344 1 95.38 19 MET B N 1
ATOM 2123 C CA . MET B 1 19 ? -10.094 -22.406 -6.344 1 95.38 19 MET B CA 1
ATOM 2124 C C . MET B 1 19 ? -9.484 -22.734 -7.703 1 95.38 19 MET B C 1
ATOM 2126 O O . MET B 1 19 ? -8.57 -22.062 -8.156 1 95.38 19 MET B O 1
ATOM 2130 N N . MET B 1 20 ? -10.047 -23.734 -8.312 1 96.12 20 MET B N 1
ATOM 2131 C CA . MET B 1 20 ? -9.531 -24.094 -9.633 1 96.12 20 MET B CA 1
ATOM 2132 C C . MET B 1 20 ? -9.922 -23.047 -10.672 1 96.12 20 MET B C 1
ATOM 2134 O O . MET B 1 20 ? -9.18 -22.812 -11.625 1 96.12 20 MET B O 1
ATOM 2138 N N . SER B 1 21 ? -11.078 -22.469 -10.484 1 96.19 21 SER B N 1
ATOM 2139 C CA . SER B 1 21 ? -11.422 -21.344 -11.344 1 96.19 21 SER B CA 1
ATOM 2140 C C . SER B 1 21 ? -10.406 -20.219 -11.203 1 96.19 21 SER B C 1
ATOM 2142 O O . SER B 1 21 ? -9.992 -19.625 -12.203 1 96.19 21 SER B O 1
ATOM 2144 N N . ASP B 1 22 ? -10.016 -19.891 -9.984 1 97.38 22 ASP B N 1
ATOM 2145 C CA . ASP B 1 22 ? -8.977 -18.891 -9.766 1 97.38 22 ASP B CA 1
ATOM 2146 C C . ASP B 1 22 ? -7.68 -19.281 -10.469 1 97.38 22 ASP B C 1
ATOM 2148 O O . ASP B 1 22 ? -7.07 -18.453 -11.156 1 97.38 22 ASP B O 1
ATOM 2152 N N . VAL B 1 23 ? -7.312 -20.531 -10.328 1 97.94 23 VAL B N 1
ATOM 2153 C CA . VAL B 1 23 ? -6.078 -21.031 -10.93 1 97.94 23 VAL B CA 1
ATOM 2154 C C . VAL B 1 23 ? -6.145 -20.859 -12.453 1 97.94 23 VAL B C 1
ATOM 2156 O O . VAL B 1 23 ? -5.203 -20.359 -13.07 1 97.94 23 VAL B O 1
ATOM 2159 N N . ARG B 1 24 ? -7.203 -21.297 -13.008 1 97.94 24 ARG B N 1
ATOM 2160 C CA . ARG B 1 24 ? -7.359 -21.219 -14.453 1 97.94 24 ARG B CA 1
ATOM 2161 C C . ARG B 1 24 ? -7.301 -19.781 -14.938 1 97.94 24 ARG B C 1
ATOM 2163 O O . ARG B 1 24 ? -6.598 -19.469 -15.906 1 97.94 24 ARG B O 1
ATOM 2170 N N . ASN B 1 25 ? -8.016 -18.891 -14.297 1 97.31 25 ASN B N 1
ATOM 2171 C CA . ASN B 1 25 ? -8.055 -17.5 -14.695 1 97.31 25 ASN B CA 1
ATOM 2172 C C . ASN B 1 25 ? -6.688 -16.828 -14.57 1 97.31 25 ASN B C 1
ATOM 2174 O O . ASN B 1 25 ? -6.254 -16.125 -15.484 1 97.31 25 ASN B O 1
ATOM 2178 N N . LEU B 1 26 ? -6.039 -17.078 -13.508 1 98.38 26 LEU B N 1
ATOM 2179 C CA . LEU B 1 26 ? -4.73 -16.469 -13.273 1 98.38 26 LEU B CA 1
ATOM 2180 C C . LEU B 1 26 ? -3.693 -17.047 -14.234 1 98.38 26 LEU B C 1
ATOM 2182 O O . LEU B 1 26 ? -2.834 -16.312 -14.734 1 98.38 26 LEU B O 1
ATOM 2186 N N . THR B 1 27 ? -3.791 -18.344 -14.438 1 98.12 27 THR B N 1
ATOM 2187 C CA . THR B 1 27 ? -2.873 -18.969 -15.375 1 98.12 27 THR B CA 1
ATOM 2188 C C . THR B 1 27 ? -3.025 -18.375 -16.766 1 98.12 27 THR B C 1
ATOM 2190 O O . THR B 1 27 ? -2.033 -18.031 -17.422 1 98.12 27 THR B O 1
ATOM 2193 N N . LYS B 1 28 ? -4.242 -18.312 -17.172 1 97.31 28 LYS B N 1
ATOM 2194 C CA . LYS B 1 28 ? -4.492 -17.719 -18.484 1 97.31 28 LYS B CA 1
ATOM 2195 C C . LYS B 1 28 ? -3.955 -16.281 -18.547 1 97.31 28 LYS B C 1
ATOM 2197 O O . LYS B 1 28 ? -3.252 -15.922 -19.484 1 97.31 28 LYS B O 1
ATOM 2202 N N . LEU B 1 29 ? -4.266 -15.477 -17.578 1 97.44 29 LEU B N 1
ATOM 2203 C CA . LEU B 1 29 ? -3.861 -14.078 -17.547 1 97.44 29 LEU B CA 1
ATOM 2204 C C . LEU B 1 29 ? -2.344 -13.953 -17.609 1 97.44 29 LEU B C 1
ATOM 2206 O O . LEU B 1 29 ? -1.811 -13.234 -18.453 1 97.44 29 LEU B O 1
ATOM 2210 N N . PHE B 1 30 ? -1.622 -14.617 -16.734 1 97.31 30 PHE B N 1
ATOM 2211 C CA . PHE B 1 30 ? -0.186 -14.398 -16.594 1 97.31 30 PHE B CA 1
ATOM 2212 C C . PHE B 1 30 ? 0.562 -15.039 -17.766 1 97.31 30 PHE B C 1
ATOM 2214 O O . PHE B 1 30 ? 1.616 -14.547 -18.172 1 97.31 30 PHE B O 1
ATOM 2221 N N . ASN B 1 31 ? -0.021 -16.125 -18.359 1 96.25 31 ASN B N 1
ATOM 2222 C CA . ASN B 1 31 ? 0.538 -16.609 -19.625 1 96.25 31 ASN B CA 1
ATOM 2223 C C . ASN B 1 31 ? 0.427 -15.555 -20.719 1 96.25 31 ASN B C 1
ATOM 2225 O O . ASN B 1 31 ? 1.386 -15.312 -21.453 1 96.25 31 ASN B O 1
ATOM 2229 N N . ASP B 1 32 ? -0.728 -14.977 -20.766 1 94.5 32 ASP B N 1
ATOM 2230 C CA . ASP B 1 32 ? -0.945 -13.922 -21.766 1 94.5 32 ASP B CA 1
ATOM 2231 C C . ASP B 1 32 ? 0.016 -12.758 -21.547 1 94.5 32 ASP B C 1
ATOM 2233 O O . ASP B 1 32 ? 0.336 -12.023 -22.484 1 94.5 32 ASP B O 1
ATOM 2237 N N . LEU B 1 33 ? 0.438 -12.578 -20.391 1 94.94 33 LEU B N 1
ATOM 2238 C CA . LEU B 1 33 ? 1.361 -11.5 -20.047 1 94.94 33 LEU B CA 1
ATOM 2239 C C . LEU B 1 33 ? 2.807 -11.984 -20.094 1 94.94 33 LEU B C 1
ATOM 2241 O O . LEU B 1 33 ? 3.709 -11.32 -19.578 1 94.94 33 LEU B O 1
ATOM 2245 N N . ASN B 1 34 ? 3.057 -13.18 -20.562 1 93.12 34 ASN B N 1
ATOM 2246 C CA . ASN B 1 34 ? 4.363 -13.766 -20.844 1 93.12 34 ASN B CA 1
ATOM 2247 C C . ASN B 1 34 ? 5.07 -14.195 -19.562 1 93.12 34 ASN B C 1
ATOM 2249 O O . ASN B 1 34 ? 6.285 -14.031 -19.422 1 93.12 34 ASN B O 1
ATOM 2253 N N . TYR B 1 35 ? 4.324 -14.617 -18.625 1 96 35 TYR B N 1
ATOM 2254 C CA . TYR B 1 35 ? 4.871 -15.312 -17.453 1 96 35 TYR B CA 1
ATOM 2255 C C . TYR B 1 35 ? 4.805 -16.828 -17.641 1 96 35 TYR B C 1
ATOM 2257 O O . TYR B 1 35 ? 3.871 -17.344 -18.266 1 96 35 TYR B O 1
ATOM 2265 N N . SER B 1 36 ? 5.867 -17.484 -17.188 1 96.62 36 SER B N 1
ATOM 2266 C CA . SER B 1 36 ? 5.754 -18.922 -16.984 1 96.62 36 SER B CA 1
ATOM 2267 C C . SER B 1 36 ? 5.078 -19.234 -15.656 1 96.62 36 SER B C 1
ATOM 2269 O O . SER B 1 36 ? 5.562 -18.844 -14.594 1 96.62 36 SER B O 1
ATOM 2271 N N . VAL B 1 37 ? 3.939 -19.938 -15.734 1 97.94 37 VAL B N 1
ATOM 2272 C CA . VAL B 1 37 ? 3.133 -20.141 -14.531 1 97.94 37 VAL B CA 1
ATOM 2273 C C . VAL B 1 37 ? 3.326 -21.562 -14.008 1 97.94 37 VAL B C 1
ATOM 2275 O O . VAL B 1 37 ? 3.223 -22.531 -14.766 1 97.94 37 VAL B O 1
ATOM 2278 N N . GLU B 1 38 ? 3.629 -21.672 -12.781 1 98.19 38 GLU B N 1
ATOM 2279 C CA . GLU B 1 38 ? 3.715 -22.953 -12.07 1 98.19 38 GLU B CA 1
ATOM 228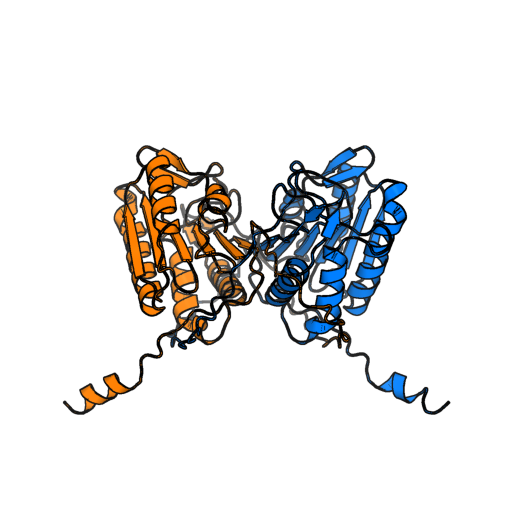0 C C . GLU B 1 38 ? 2.672 -23.031 -10.961 1 98.19 38 GLU B C 1
ATOM 2282 O O . GLU B 1 38 ? 2.48 -22.078 -10.211 1 98.19 38 GLU B O 1
ATOM 2287 N N . LEU B 1 39 ? 2.006 -24.156 -10.914 1 98.44 39 LEU B N 1
ATOM 2288 C CA . LEU B 1 39 ? 1.02 -24.406 -9.867 1 98.44 39 LEU B CA 1
ATOM 2289 C C . LEU B 1 39 ? 1.569 -25.375 -8.828 1 98.44 39 LEU B C 1
ATOM 2291 O O . LEU B 1 39 ? 2.098 -26.438 -9.172 1 98.44 39 LEU B O 1
ATOM 2295 N N . ALA B 1 40 ? 1.574 -25.031 -7.57 1 98.25 40 ALA B N 1
ATOM 2296 C CA . ALA B 1 40 ? 1.931 -25.859 -6.43 1 98.25 40 ALA B CA 1
ATOM 2297 C C . ALA B 1 40 ? 0.723 -26.109 -5.531 1 98.25 40 ALA B C 1
ATOM 2299 O O . ALA B 1 40 ? 0.174 -25.172 -4.949 1 98.25 40 ALA B O 1
ATOM 2300 N N . GLU B 1 41 ? 0.343 -27.391 -5.336 1 97.06 41 GLU B N 1
ATOM 2301 C CA . GLU B 1 41 ? -0.906 -27.688 -4.648 1 97.06 41 GLU B CA 1
ATOM 2302 C C . GLU B 1 41 ? -0.651 -28.5 -3.373 1 97.06 41 GLU B C 1
ATOM 2304 O O . GLU B 1 41 ? 0.252 -29.328 -3.33 1 97.06 41 GLU B O 1
ATOM 2309 N N . ASN B 1 42 ? -1.477 -28.188 -2.389 1 95.88 42 ASN B N 1
ATOM 2310 C CA . ASN B 1 42 ? -1.596 -28.984 -1.177 1 95.88 42 ASN B CA 1
ATOM 2311 C C . ASN B 1 42 ? -0.252 -29.141 -0.47 1 95.88 42 ASN B C 1
ATOM 2313 O O . ASN B 1 42 ? 0.152 -30.25 -0.13 1 95.88 42 ASN B O 1
ATOM 2317 N N . LEU B 1 43 ? 0.459 -28.047 -0.339 1 97.62 43 LEU B N 1
ATOM 2318 C CA . LEU B 1 43 ? 1.734 -28.016 0.368 1 97.62 43 LEU B CA 1
ATOM 2319 C C . LEU B 1 43 ? 1.546 -27.531 1.801 1 97.62 43 LEU B C 1
ATOM 2321 O O . LEU B 1 43 ? 0.74 -26.625 2.055 1 97.62 43 LEU B O 1
ATOM 2325 N N . THR B 1 44 ? 2.254 -28.094 2.703 1 96.75 44 THR B N 1
ATOM 2326 C CA . THR B 1 44 ? 2.334 -27.562 4.055 1 96.75 44 THR B CA 1
ATOM 2327 C C . THR B 1 44 ? 3.121 -26.25 4.07 1 96.75 44 THR B C 1
ATOM 2329 O O . THR B 1 44 ? 3.809 -25.922 3.102 1 96.75 44 THR B O 1
ATOM 2332 N N . ALA B 1 45 ? 3.006 -25.5 5.164 1 96.25 45 ALA B N 1
ATOM 2333 C CA . ALA B 1 45 ? 3.699 -24.219 5.27 1 96.25 45 ALA B CA 1
ATOM 2334 C C . ALA B 1 45 ? 5.199 -24.391 5.055 1 96.25 45 ALA B C 1
ATOM 2336 O O . ALA B 1 45 ? 5.805 -23.656 4.262 1 96.25 45 ALA B O 1
ATOM 2337 N N . PRO B 1 46 ? 5.844 -25.438 5.715 1 96.81 46 PRO B N 1
ATOM 2338 C CA . PRO B 1 46 ? 7.273 -25.625 5.453 1 96.81 46 PRO B CA 1
ATOM 2339 C C . PRO B 1 46 ? 7.57 -25.953 3.996 1 96.81 46 PRO B C 1
ATOM 2341 O O . PRO B 1 46 ? 8.57 -25.5 3.443 1 96.81 46 PRO B O 1
ATOM 2344 N N . GLN B 1 47 ? 6.707 -26.703 3.389 1 97.69 47 GLN B N 1
ATOM 2345 C CA . GLN B 1 47 ? 6.879 -27.047 1.979 1 97.69 47 GLN B CA 1
ATOM 2346 C C . GLN B 1 47 ? 6.707 -25.812 1.099 1 97.69 47 GLN B C 1
ATOM 2348 O O . GLN B 1 47 ? 7.391 -25.656 0.082 1 97.69 47 GLN B O 1
ATOM 2353 N N . MET B 1 48 ? 5.766 -24.953 1.426 1 97.75 48 MET B N 1
ATOM 2354 C CA . MET B 1 48 ? 5.586 -23.703 0.703 1 97.75 48 MET B CA 1
ATOM 2355 C C . MET B 1 48 ? 6.848 -22.844 0.78 1 97.75 48 MET B C 1
ATOM 2357 O O . MET B 1 48 ? 7.277 -22.281 -0.224 1 97.75 48 MET B O 1
ATOM 2361 N N . VAL B 1 49 ? 7.422 -22.781 1.979 1 97.38 49 VAL B N 1
ATOM 2362 C CA . VAL B 1 49 ? 8.656 -22.016 2.158 1 97.38 49 VAL B CA 1
ATOM 2363 C C . VAL B 1 49 ? 9.742 -22.578 1.239 1 97.38 49 VAL B C 1
ATOM 2365 O O . VAL B 1 49 ? 10.398 -21.828 0.512 1 97.38 49 VAL B O 1
ATOM 2368 N N . SER B 1 50 ? 9.898 -23.922 1.266 1 97.69 50 SER B N 1
ATOM 2369 C CA . SER B 1 50 ? 10.898 -24.578 0.428 1 97.69 50 SER B CA 1
ATOM 2370 C C . SER B 1 50 ? 10.641 -24.312 -1.051 1 97.69 50 SER B C 1
ATOM 2372 O O . SER B 1 50 ? 11.586 -24.094 -1.818 1 97.69 50 SER B O 1
ATOM 2374 N N . LYS B 1 51 ? 9.406 -24.328 -1.422 1 97.81 51 LYS B N 1
ATOM 2375 C CA . LYS B 1 51 ? 9.031 -24.078 -2.811 1 97.81 51 LYS B CA 1
ATOM 2376 C C . LYS B 1 51 ? 9.375 -22.641 -3.215 1 97.81 51 LYS B C 1
ATOM 2378 O O . LYS B 1 51 ? 9.852 -22.406 -4.328 1 97.81 51 LYS B O 1
ATOM 2383 N N . ILE B 1 52 ? 9.125 -21.672 -2.35 1 97.69 52 ILE B N 1
ATOM 2384 C CA . ILE B 1 52 ? 9.43 -20.266 -2.629 1 97.69 52 ILE B CA 1
ATOM 2385 C C . ILE B 1 52 ? 10.938 -20.078 -2.715 1 97.69 52 ILE B C 1
ATOM 2387 O O . ILE B 1 52 ? 11.43 -19.328 -3.553 1 97.69 52 ILE B O 1
ATOM 2391 N N . GLU B 1 53 ? 11.68 -20.766 -1.841 1 96.31 53 GLU B N 1
ATOM 2392 C CA . GLU B 1 53 ? 13.133 -20.703 -1.894 1 96.31 53 GLU B CA 1
ATOM 2393 C C . GLU B 1 53 ? 13.664 -21.188 -3.238 1 96.31 53 GLU B C 1
ATOM 2395 O O . GLU B 1 53 ? 14.57 -20.578 -3.814 1 96.31 53 GLU B O 1
ATOM 2400 N N . LYS B 1 54 ? 13.125 -22.297 -3.701 1 95.81 54 LYS B N 1
ATOM 2401 C CA . LYS B 1 54 ? 13.5 -22.812 -5.012 1 95.81 54 LYS B CA 1
ATOM 2402 C C . LYS B 1 54 ? 13.109 -21.844 -6.125 1 95.81 54 LYS B C 1
ATOM 2404 O O . LYS B 1 54 ? 13.883 -21.609 -7.055 1 95.81 54 LYS B O 1
ATOM 2409 N N . PHE B 1 55 ? 11.938 -21.344 -6.027 1 96.25 55 PHE B N 1
ATOM 2410 C CA . PHE B 1 55 ? 11.445 -20.344 -6.961 1 96.25 55 PHE B CA 1
ATOM 2411 C C . PHE B 1 55 ? 12.383 -19.141 -7.004 1 96.25 55 PHE B C 1
ATOM 2413 O O . PHE B 1 55 ? 12.727 -18.656 -8.086 1 96.25 55 PHE B O 1
ATOM 2420 N N . ALA B 1 56 ? 12.766 -18.641 -5.793 1 92.88 56 ALA B N 1
ATOM 2421 C CA . ALA B 1 56 ? 13.664 -17.5 -5.652 1 92.88 56 ALA B CA 1
ATOM 2422 C C . ALA B 1 56 ? 15.023 -17.797 -6.266 1 92.88 56 ALA B C 1
ATOM 2424 O O . ALA B 1 56 ? 15.672 -16.906 -6.824 1 92.88 56 ALA B O 1
ATOM 2425 N N . ALA B 1 57 ? 15.484 -19.016 -6.219 1 90.69 57 ALA B N 1
ATOM 2426 C CA . ALA B 1 57 ? 16.812 -19.422 -6.66 1 90.69 57 ALA B CA 1
ATOM 2427 C C . ALA B 1 57 ? 16.875 -19.578 -8.172 1 90.69 57 ALA B C 1
ATOM 2429 O O . ALA B 1 57 ? 17.953 -19.734 -8.758 1 90.69 57 ALA B O 1
ATOM 2430 N N . TYR B 1 58 ? 15.68 -19.562 -8.703 1 89.81 58 TYR B N 1
ATOM 2431 C CA . TYR B 1 58 ? 15.641 -19.703 -10.156 1 89.81 58 TYR B CA 1
ATOM 2432 C C . TYR B 1 58 ? 16.484 -18.625 -10.828 1 89.81 58 TYR B C 1
ATOM 2434 O O . TYR B 1 58 ? 16.266 -17.438 -10.594 1 89.81 58 TYR B O 1
ATOM 2442 N N . LYS B 1 59 ? 17.328 -18.938 -11.719 1 84.88 59 LYS B N 1
ATOM 2443 C CA . LYS B 1 59 ? 18.344 -18.047 -12.258 1 84.88 59 LYS B CA 1
ATOM 2444 C C . LYS B 1 59 ? 17.781 -17.234 -13.43 1 84.88 59 LYS B C 1
ATOM 2446 O O . LYS B 1 59 ? 18.297 -16.156 -13.742 1 84.88 59 LYS B O 1
ATOM 2451 N N . ALA B 1 60 ? 16.828 -17.766 -14.031 1 85.81 60 ALA B N 1
ATOM 2452 C CA . ALA B 1 60 ? 16.391 -17.156 -15.281 1 85.81 60 ALA B CA 1
ATOM 2453 C C . ALA B 1 60 ? 15.133 -16.312 -15.07 1 85.81 60 ALA B C 1
ATOM 2455 O O . ALA B 1 60 ? 14.266 -16.266 -15.938 1 85.81 60 ALA B O 1
ATOM 2456 N N . HIS B 1 61 ? 15.008 -15.672 -13.883 1 88.31 61 HIS B N 1
ATOM 2457 C CA . HIS B 1 61 ? 13.867 -14.781 -13.672 1 88.31 61 HIS B CA 1
ATOM 2458 C C . HIS B 1 61 ? 13.891 -13.625 -14.656 1 88.31 61 HIS B C 1
ATOM 2460 O O . HIS B 1 61 ? 14.953 -13.07 -14.953 1 88.31 61 HIS B O 1
ATOM 2466 N N . GLY B 1 62 ? 12.797 -13.336 -15.172 1 91 62 GLY B N 1
ATOM 2467 C CA . GLY B 1 62 ? 12.656 -12.156 -16.016 1 91 62 GLY B CA 1
ATOM 2468 C C . GLY B 1 62 ? 12.625 -10.859 -15.227 1 91 62 GLY B C 1
ATOM 2469 O O . GLY B 1 62 ? 13.375 -10.695 -14.266 1 91 62 GLY B O 1
ATOM 2470 N N . ASP B 1 63 ? 11.766 -9.977 -15.594 1 90.75 63 ASP B N 1
ATOM 2471 C CA . ASP B 1 63 ? 11.773 -8.602 -15.102 1 90.75 63 ASP B CA 1
ATOM 2472 C C . ASP B 1 63 ? 10.938 -8.461 -13.836 1 90.75 63 ASP B C 1
ATOM 2474 O O . ASP B 1 63 ? 10.875 -7.387 -13.242 1 90.75 63 ASP B O 1
ATOM 2478 N N . SER B 1 64 ? 10.297 -9.461 -13.414 1 94.5 64 SER B N 1
ATOM 2479 C CA . SER B 1 64 ? 9.477 -9.469 -12.211 1 94.5 64 SER B CA 1
ATOM 2480 C C . SER B 1 64 ? 9.172 -10.898 -11.766 1 94.5 64 SER B C 1
ATOM 2482 O O . SER B 1 64 ? 9.492 -11.859 -12.469 1 94.5 64 SER B O 1
ATOM 2484 N N . ALA B 1 65 ? 8.711 -11.031 -10.625 1 96.25 65 ALA B N 1
ATOM 2485 C CA . ALA B 1 65 ? 8.258 -12.312 -10.078 1 96.25 65 ALA B CA 1
ATOM 2486 C C . ALA B 1 65 ? 6.883 -12.172 -9.422 1 96.25 65 ALA B C 1
ATOM 2488 O O . ALA B 1 65 ? 6.602 -11.172 -8.766 1 96.25 65 ALA B O 1
ATOM 2489 N N . ILE B 1 66 ? 6.047 -13.203 -9.641 1 97.81 66 ILE B N 1
ATOM 2490 C CA . ILE B 1 66 ? 4.695 -13.164 -9.094 1 97.81 66 ILE B CA 1
ATOM 2491 C C . ILE B 1 66 ? 4.453 -14.391 -8.219 1 97.81 66 ILE B C 1
ATOM 2493 O O . ILE B 1 66 ? 4.766 -15.516 -8.617 1 97.81 66 ILE B O 1
ATOM 2497 N N . LEU B 1 67 ? 4.02 -14.188 -7.035 1 98.12 67 LEU B N 1
ATOM 2498 C CA . LEU B 1 67 ? 3.494 -15.227 -6.156 1 98.12 67 LEU B CA 1
ATOM 2499 C C . LEU B 1 67 ? 2.006 -15.016 -5.895 1 98.12 67 LEU B C 1
ATOM 2501 O O . LEU B 1 67 ? 1.579 -13.906 -5.582 1 98.12 67 LEU B O 1
ATOM 2505 N N . VAL B 1 68 ? 1.214 -16.047 -6.07 1 98.38 68 VAL B N 1
ATOM 2506 C CA . VAL B 1 68 ? -0.208 -15.984 -5.754 1 98.38 68 VAL B CA 1
ATOM 2507 C C . VAL B 1 68 ? -0.562 -17.078 -4.738 1 98.38 68 VAL B C 1
ATOM 2509 O O . VAL B 1 68 ? -0.168 -18.234 -4.898 1 98.38 68 VAL B O 1
ATOM 2512 N N . PHE B 1 69 ? -1.299 -16.719 -3.732 1 97.5 69 PHE B N 1
ATOM 2513 C CA . PHE B 1 69 ? -1.763 -17.656 -2.721 1 97.5 69 PHE B CA 1
ATOM 2514 C C . PHE B 1 69 ? -3.279 -17.812 -2.775 1 97.5 69 PHE B C 1
ATOM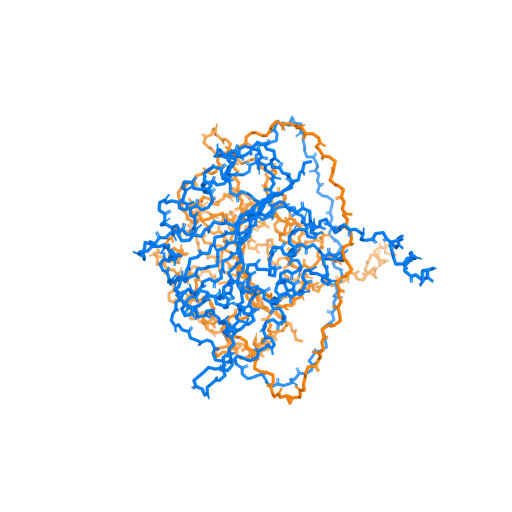 2516 O O . PHE B 1 69 ? -4.012 -16.922 -2.324 1 97.5 69 PHE B O 1
ATOM 2523 N N . ILE B 1 70 ? -3.695 -18.859 -3.367 1 96.81 70 ILE B N 1
ATOM 2524 C CA . ILE B 1 70 ? -5.105 -19.234 -3.336 1 96.81 70 ILE B CA 1
ATOM 2525 C C . ILE B 1 70 ? -5.352 -20.203 -2.18 1 96.81 70 ILE B C 1
ATOM 2527 O O . ILE B 1 70 ? -5.348 -21.422 -2.369 1 96.81 70 ILE B O 1
ATOM 2531 N N . ASN B 1 71 ? -5.488 -19.734 -0.982 1 92.69 71 ASN B N 1
ATOM 2532 C CA . ASN B 1 71 ? -5.559 -20.469 0.278 1 92.69 71 ASN B CA 1
ATOM 2533 C C . ASN B 1 71 ? -6.605 -19.875 1.215 1 92.69 71 ASN B C 1
ATOM 2535 O O . ASN B 1 71 ? -7.031 -18.734 1.028 1 92.69 71 ASN B O 1
ATOM 2539 N N . HIS B 1 72 ? -7.047 -20.656 2.148 1 89.44 72 HIS B N 1
ATOM 2540 C CA . HIS B 1 72 ? -7.699 -20.094 3.326 1 89.44 72 HIS B CA 1
ATOM 2541 C C . HIS B 1 72 ? -6.68 -19.5 4.285 1 89.44 72 HIS B C 1
ATOM 2543 O O . HIS B 1 72 ? -5.473 -19.719 4.133 1 89.44 72 HIS B O 1
ATOM 2549 N N . GLY B 1 73 ? -7.172 -18.797 5.18 1 90.12 73 GLY B N 1
ATOM 2550 C CA . GLY B 1 73 ? -6.34 -18.141 6.184 1 90.12 73 GLY B CA 1
ATOM 2551 C C . GLY B 1 73 ? -7.133 -17.328 7.184 1 90.12 73 GLY B C 1
ATOM 2552 O O . GLY B 1 73 ? -8.367 -17.359 7.18 1 90.12 73 GLY B O 1
ATOM 2553 N N . ASP B 1 74 ? -6.375 -16.719 8.094 1 85.88 74 ASP B N 1
ATOM 2554 C CA . ASP B 1 74 ? -6.965 -15.805 9.07 1 85.88 74 ASP B CA 1
ATOM 2555 C C . ASP B 1 74 ? -5.965 -14.734 9.492 1 85.88 74 ASP B C 1
ATOM 2557 O O . ASP B 1 74 ? -5.051 -14.398 8.727 1 85.88 74 ASP B O 1
ATOM 2561 N N . VAL B 1 75 ? -6.156 -14.055 10.562 1 79.38 75 VAL B N 1
ATOM 2562 C CA . VAL B 1 75 ? -5.336 -12.938 11.031 1 79.38 75 VAL B CA 1
ATOM 2563 C C . VAL B 1 75 ? -3.902 -13.414 11.258 1 79.38 75 VAL B C 1
ATOM 2565 O O . VAL B 1 75 ? -2.961 -12.617 11.211 1 79.38 75 VAL B O 1
ATOM 2568 N N . ASN B 1 76 ? -3.789 -14.727 11.422 1 77.88 76 ASN B N 1
ATOM 2569 C CA . ASN B 1 76 ? -2.475 -15.266 11.758 1 77.88 76 ASN B CA 1
ATOM 2570 C C . ASN B 1 76 ? -1.654 -15.555 10.508 1 77.88 76 ASN B C 1
ATOM 2572 O O . ASN B 1 76 ? -0.431 -15.68 10.578 1 77.88 76 ASN B O 1
ATOM 2576 N N . GLY B 1 77 ? -2.354 -15.82 9.43 1 90.06 77 GLY B N 1
ATOM 2577 C CA . GLY B 1 77 ? -1.602 -16.094 8.219 1 90.06 77 GLY B CA 1
ATOM 2578 C C . GLY B 1 77 ? -2.357 -16.969 7.234 1 90.06 77 GLY B C 1
ATOM 2579 O O . GLY B 1 77 ? -3.58 -17.094 7.32 1 90.06 77 GLY B O 1
ATOM 2580 N N . ILE B 1 78 ? -1.587 -17.516 6.281 1 94 78 ILE B N 1
ATOM 2581 C CA . ILE B 1 78 ? -2.113 -18.328 5.195 1 94 78 ILE B CA 1
ATOM 2582 C C . ILE B 1 78 ? -2.062 -19.797 5.586 1 94 78 ILE B C 1
ATOM 2584 O O . ILE B 1 78 ? -1.052 -20.281 6.109 1 94 78 ILE B O 1
ATOM 2588 N N . TYR B 1 79 ? -3.154 -20.547 5.395 1 92.69 79 TYR B N 1
ATOM 2589 C CA . TYR B 1 79 ? -3.189 -21.953 5.758 1 92.69 79 TYR B CA 1
ATOM 2590 C C . TYR B 1 79 ? -2.598 -22.812 4.652 1 92.69 79 TYR B C 1
ATOM 2592 O O . TYR B 1 79 ? -3.061 -22.781 3.512 1 92.69 79 TYR B O 1
ATOM 2600 N N . GLY B 1 80 ? -1.552 -23.531 5.004 1 94.12 80 GLY B N 1
ATOM 2601 C CA . GLY B 1 80 ? -1.091 -24.625 4.168 1 94.12 80 GLY B CA 1
ATOM 2602 C C . GLY B 1 80 ? -1.825 -25.938 4.434 1 94.12 80 GLY B C 1
ATOM 2603 O O . GLY B 1 80 ? -2.822 -25.953 5.156 1 94.12 80 GLY B O 1
ATOM 2604 N N . ALA B 1 81 ? -1.407 -26.969 3.779 1 93.81 81 ALA B N 1
ATOM 2605 C CA . ALA B 1 81 ? -1.954 -28.297 4.062 1 93.81 81 ALA B CA 1
ATOM 2606 C C . ALA B 1 81 ? -1.827 -28.641 5.543 1 93.81 81 ALA B C 1
ATOM 2608 O O . ALA B 1 81 ? -0.938 -28.125 6.23 1 93.81 81 ALA B O 1
ATOM 2609 N N . GLU B 1 82 ? -2.781 -29.453 6.078 1 91.19 82 GLU B N 1
ATOM 2610 C CA . GLU B 1 82 ? -2.834 -29.891 7.469 1 91.19 82 GLU B CA 1
ATOM 2611 C C . GLU B 1 82 ? -2.969 -28.703 8.422 1 91.19 82 GLU B C 1
ATOM 2613 O O . GLU B 1 82 ? -2.488 -28.75 9.555 1 91.19 82 GLU B O 1
ATOM 2618 N N . LYS B 1 83 ? -3.332 -27.562 7.941 1 85.94 83 LYS B N 1
ATOM 2619 C CA . LYS B 1 83 ? -3.664 -26.344 8.672 1 85.94 83 LYS B CA 1
ATOM 2620 C C . LYS B 1 83 ? -2.414 -25.703 9.273 1 85.94 83 LYS B C 1
ATOM 2622 O O . LYS B 1 83 ? -2.484 -25.031 10.305 1 85.94 83 LYS B O 1
ATOM 2627 N N . THR B 1 84 ? -1.289 -26.109 8.68 1 92.19 84 THR B N 1
ATOM 2628 C CA . THR B 1 84 ? -0.101 -25.344 9.031 1 92.19 84 THR B CA 1
ATOM 2629 C C . THR B 1 84 ? -0.245 -23.891 8.578 1 92.19 84 THR B C 1
ATOM 2631 O O . THR B 1 84 ? -1 -23.594 7.648 1 92.19 84 THR B O 1
ATOM 2634 N N . VAL B 1 85 ? 0.428 -23.031 9.281 1 93.94 85 VAL B N 1
ATOM 2635 C CA . VAL B 1 85 ? 0.232 -21.609 9.016 1 93.94 85 VAL B CA 1
ATOM 2636 C C . VAL B 1 85 ? 1.489 -21.031 8.375 1 93.94 85 VAL B C 1
ATOM 2638 O O . VAL B 1 85 ? 2.588 -21.141 8.922 1 93.94 85 VAL B O 1
ATOM 2641 N N . PHE B 1 86 ? 1.395 -20.484 7.211 1 95.62 86 PHE B N 1
ATOM 2642 C CA . PHE B 1 86 ? 2.436 -19.75 6.508 1 95.62 86 PHE B CA 1
ATOM 2643 C C . PHE B 1 86 ? 2.324 -18.25 6.785 1 95.62 86 PHE B C 1
ATOM 2645 O O . PHE B 1 86 ? 1.277 -17.641 6.547 1 95.62 86 PHE B O 1
ATOM 2652 N N . ASN B 1 87 ? 3.379 -17.641 7.301 1 92.75 87 ASN B N 1
ATOM 2653 C CA . ASN B 1 87 ? 3.43 -16.203 7.508 1 92.75 87 ASN B CA 1
ATOM 2654 C C . ASN B 1 87 ? 3.748 -15.461 6.215 1 92.75 87 ASN B C 1
ATOM 2656 O O . ASN B 1 87 ? 4.887 -15.492 5.742 1 92.75 87 ASN B O 1
ATOM 2660 N N . LEU B 1 88 ? 2.812 -14.734 5.711 1 92.75 88 LEU B N 1
ATOM 2661 C CA . LEU B 1 88 ? 2.961 -14.07 4.422 1 92.75 88 LEU B CA 1
ATOM 2662 C C . LEU B 1 88 ? 4.129 -13.086 4.449 1 92.75 88 LEU B C 1
ATOM 2664 O O . LEU B 1 88 ? 4.812 -12.906 3.439 1 92.75 88 LEU B O 1
ATOM 2668 N N . GLU B 1 89 ? 4.406 -12.453 5.523 1 88.25 89 GLU B N 1
ATOM 2669 C CA . GLU B 1 89 ? 5.469 -11.453 5.625 1 88.25 89 GLU B CA 1
ATOM 2670 C C . GLU B 1 89 ? 6.84 -12.078 5.371 1 88.25 89 GLU B C 1
ATOM 2672 O O . GLU B 1 89 ? 7.809 -11.367 5.098 1 88.25 89 GLU B O 1
ATOM 2677 N N . SER B 1 90 ? 6.91 -13.43 5.504 1 91.31 90 SER B N 1
ATOM 2678 C CA . SER B 1 90 ? 8.18 -14.102 5.262 1 91.31 90 SER B CA 1
ATOM 2679 C C . SER B 1 90 ? 8.633 -13.93 3.814 1 91.31 90 SER B C 1
ATOM 2681 O O . SER B 1 90 ? 9.805 -14.133 3.494 1 91.31 90 SER B O 1
ATOM 2683 N N . VAL B 1 91 ? 7.738 -13.484 2.955 1 93.31 91 VAL B N 1
ATOM 2684 C CA . VAL B 1 91 ? 8.086 -13.344 1.546 1 93.31 91 VAL B CA 1
ATOM 2685 C C . VAL B 1 91 ? 9.164 -12.266 1.385 1 93.31 91 VAL B C 1
ATOM 2687 O O . VAL B 1 91 ? 9.969 -12.32 0.454 1 93.31 91 VAL B O 1
ATOM 2690 N N . TYR B 1 92 ? 9.164 -11.25 2.234 1 89.38 92 TYR B N 1
ATOM 2691 C CA . TYR B 1 92 ? 10.148 -10.172 2.168 1 89.38 92 TYR B CA 1
ATOM 2692 C C . TYR B 1 92 ? 11.562 -10.719 2.297 1 89.38 92 TYR B C 1
ATOM 2694 O O . TYR B 1 92 ? 12.469 -10.297 1.576 1 89.38 92 TYR B O 1
ATOM 2702 N N . SER B 1 93 ? 11.727 -11.672 3.223 1 88.94 93 SER B N 1
ATOM 2703 C CA . SER B 1 93 ? 13.047 -12.273 3.412 1 88.94 93 SER B CA 1
ATOM 2704 C C . SER B 1 93 ? 13.336 -13.312 2.336 1 88.94 93 SER B C 1
ATOM 2706 O O . SER B 1 93 ? 14.453 -13.383 1.819 1 88.94 93 SER B O 1
ATOM 2708 N N . LEU B 1 94 ? 12.367 -14.102 1.984 1 92.94 94 LEU B N 1
ATOM 2709 C CA . LEU B 1 94 ? 12.539 -15.203 1.048 1 92.94 94 LEU B CA 1
ATOM 2710 C C . LEU B 1 94 ? 12.867 -14.688 -0.348 1 92.94 94 LEU B C 1
ATOM 2712 O O . LEU B 1 94 ? 13.578 -15.352 -1.108 1 92.94 94 LEU B O 1
ATOM 2716 N N . LEU B 1 95 ? 12.344 -13.461 -0.685 1 92.81 95 LEU B N 1
ATOM 2717 C CA . LEU B 1 95 ? 12.57 -12.914 -2.02 1 92.81 95 LEU B CA 1
ATOM 2718 C C . LEU B 1 95 ? 13.453 -11.672 -1.96 1 92.81 95 LEU B C 1
ATOM 2720 O O . LEU B 1 95 ? 13.508 -10.898 -2.914 1 92.81 95 LEU B O 1
ATOM 2724 N N . SER B 1 96 ? 14.102 -11.453 -0.872 1 86.81 96 SER B N 1
ATOM 2725 C CA . SER B 1 96 ? 15 -10.312 -0.726 1 86.81 96 SER B CA 1
ATOM 2726 C C . SER B 1 96 ? 16.188 -10.422 -1.689 1 86.81 96 SER B C 1
ATOM 2728 O O . SER B 1 96 ? 16.469 -11.5 -2.201 1 86.81 96 SER B O 1
ATOM 2730 N N . PRO B 1 97 ? 16.828 -9.258 -1.975 1 82.56 97 PRO B N 1
ATOM 2731 C CA . PRO B 1 97 ? 18.016 -9.32 -2.818 1 82.56 97 PRO B CA 1
ATOM 2732 C C . PRO B 1 97 ? 19.078 -10.273 -2.271 1 82.56 97 PRO B C 1
ATOM 2734 O O . PRO B 1 97 ? 19.844 -10.867 -3.043 1 82.56 97 PRO B O 1
ATOM 2737 N N . ALA B 1 98 ? 19.141 -10.477 -0.995 1 79.88 98 ALA B N 1
ATOM 2738 C CA . ALA B 1 98 ? 20.094 -11.414 -0.387 1 79.88 98 ALA B CA 1
ATOM 2739 C C . ALA B 1 98 ? 19.734 -12.859 -0.735 1 79.88 98 ALA B C 1
ATOM 2741 O O . ALA B 1 98 ? 20.609 -13.656 -1.072 1 79.88 98 ALA B O 1
ATOM 2742 N N . SER B 1 99 ? 18.469 -13.211 -0.67 1 82.75 99 SER B N 1
ATOM 2743 C CA . SER B 1 99 ? 18 -14.57 -0.919 1 82.75 99 SER B CA 1
ATOM 2744 C C . SER B 1 99 ? 17.797 -14.82 -2.41 1 82.75 99 SER B C 1
ATOM 2746 O O . SER B 1 99 ? 17.859 -15.969 -2.865 1 82.75 99 SER B O 1
ATOM 2748 N N . CYS B 1 100 ? 17.531 -13.719 -3.143 1 86.12 100 CYS B N 1
ATOM 2749 C CA . CYS B 1 100 ? 17.234 -13.82 -4.566 1 86.12 100 CYS B CA 1
ATOM 2750 C C . CYS B 1 100 ? 17.875 -12.672 -5.34 1 86.12 100 CYS B C 1
ATOM 2752 O O . CYS B 1 100 ? 17.172 -11.797 -5.844 1 86.12 100 CYS B O 1
ATOM 2754 N N . PRO B 1 101 ? 19.172 -12.766 -5.539 1 82.06 101 PRO B N 1
ATOM 2755 C CA . PRO B 1 101 ? 19.891 -11.664 -6.176 1 82.06 101 PRO B CA 1
ATOM 2756 C C . PRO B 1 101 ? 19.406 -11.367 -7.586 1 82.06 101 PRO B C 1
ATOM 2758 O O . PRO B 1 101 ? 19.453 -10.219 -8.039 1 82.06 101 PRO B O 1
ATOM 2761 N N . GLN B 1 102 ? 18.891 -12.367 -8.242 1 85.19 102 GLN B N 1
ATOM 2762 C CA . GLN B 1 102 ? 18.438 -12.195 -9.609 1 85.19 102 GLN B CA 1
ATOM 2763 C C . GLN B 1 102 ? 17.203 -11.289 -9.672 1 85.19 102 GLN B C 1
ATOM 2765 O O . GLN B 1 102 ? 16.875 -10.75 -10.727 1 85.19 102 GLN B O 1
ATOM 2770 N N . LEU B 1 103 ? 16.578 -11.125 -8.539 1 87.62 103 LEU B N 1
ATOM 2771 C CA . LEU B 1 103 ? 15.391 -10.289 -8.484 1 87.62 103 LEU B CA 1
ATOM 2772 C C . LEU B 1 103 ? 15.688 -8.953 -7.805 1 87.62 103 LEU B C 1
ATOM 2774 O O . LEU B 1 103 ? 14.773 -8.18 -7.516 1 87.62 103 LEU B O 1
ATOM 2778 N N . ALA B 1 104 ? 16.953 -8.703 -7.605 1 84 104 ALA B N 1
ATOM 2779 C CA . ALA B 1 104 ? 17.328 -7.387 -7.082 1 84 104 ALA B CA 1
ATOM 2780 C C . ALA B 1 104 ? 16.859 -6.273 -8.008 1 84 104 ALA B C 1
ATOM 2782 O O . ALA B 1 104 ? 17.031 -6.359 -9.227 1 84 104 ALA B O 1
ATOM 2783 N N . ASN B 1 105 ? 16.188 -5.227 -7.418 1 84.75 105 ASN B N 1
ATOM 2784 C CA . ASN B 1 105 ? 15.688 -4.062 -8.141 1 84.75 105 ASN B CA 1
ATOM 2785 C C . ASN B 1 105 ? 14.57 -4.441 -9.109 1 84.75 105 ASN B C 1
ATOM 2787 O O . ASN B 1 105 ? 14.312 -3.729 -10.078 1 84.75 105 ASN B O 1
ATOM 2791 N N . LYS B 1 106 ? 14.062 -5.656 -8.938 1 90.25 106 LYS B N 1
ATOM 2792 C CA . LYS B 1 106 ? 12.922 -6.102 -9.742 1 90.25 106 LYS B CA 1
ATOM 2793 C C . LYS B 1 106 ? 11.68 -6.289 -8.875 1 90.25 106 LYS B C 1
ATOM 2795 O O . LYS B 1 106 ? 11.773 -6.773 -7.742 1 90.25 106 LYS B O 1
ATOM 2800 N N . PRO B 1 107 ? 10.523 -5.953 -9.43 1 94.69 107 PRO B N 1
ATOM 2801 C CA . PRO B 1 107 ? 9.297 -6.039 -8.633 1 94.69 107 PRO B CA 1
ATOM 2802 C C . PRO B 1 107 ? 8.922 -7.477 -8.273 1 94.69 107 PRO B C 1
ATOM 2804 O O . PRO B 1 107 ? 8.977 -8.367 -9.125 1 94.69 107 PRO B O 1
ATOM 2807 N N . LYS B 1 108 ? 8.727 -7.699 -7.078 1 96.06 108 LYS B N 1
ATOM 2808 C CA . LYS B 1 108 ? 8.109 -8.914 -6.555 1 96.06 108 LYS B CA 1
ATOM 2809 C C . LYS B 1 108 ? 6.648 -8.68 -6.191 1 96.06 108 LYS B C 1
ATOM 2811 O O . LYS B 1 108 ? 6.352 -7.953 -5.238 1 96.06 108 LYS B O 1
ATOM 2816 N N . LEU B 1 109 ? 5.73 -9.266 -6.91 1 97.75 109 LEU B N 1
ATOM 2817 C CA . LEU B 1 109 ? 4.293 -9.055 -6.773 1 97.75 109 LEU B CA 1
ATOM 2818 C C . LEU B 1 109 ? 3.633 -10.258 -6.094 1 97.75 109 LEU B C 1
ATOM 2820 O O . LEU B 1 109 ? 3.707 -11.375 -6.602 1 97.75 109 LEU B O 1
ATOM 2824 N N . VAL B 1 110 ? 3.004 -9.977 -4.949 1 97.5 110 VAL B N 1
ATOM 2825 C CA . VAL B 1 110 ? 2.377 -11.039 -4.164 1 97.5 110 VAL B CA 1
ATOM 2826 C C . VAL B 1 110 ? 0.877 -10.773 -4.047 1 97.5 110 VAL B C 1
ATOM 2828 O O . VAL B 1 110 ? 0.46 -9.68 -3.666 1 97.5 110 VAL B O 1
ATOM 2831 N N . PHE B 1 111 ? 0.085 -11.734 -4.449 1 97.69 111 PHE B N 1
ATOM 2832 C CA . PHE B 1 111 ? -1.365 -11.656 -4.32 1 97.69 111 PHE B CA 1
ATOM 2833 C C . PHE B 1 111 ? -1.877 -12.695 -3.328 1 97.69 111 PHE B C 1
ATOM 2835 O O . PHE B 1 111 ? -1.591 -13.883 -3.465 1 97.69 111 PHE B O 1
ATOM 2842 N N . SER B 1 112 ? -2.57 -12.273 -2.342 1 95.88 112 SER B N 1
ATOM 2843 C CA . SER B 1 112 ? -3.105 -13.164 -1.316 1 95.88 112 SER B CA 1
ATOM 2844 C C . SER B 1 112 ? -4.629 -13.164 -1.326 1 95.88 112 SER B C 1
ATOM 2846 O O . SER B 1 112 ? -5.258 -12.125 -1.116 1 95.88 112 SER B O 1
ATOM 2848 N N . GLU B 1 113 ? -5.234 -14.297 -1.442 1 91.19 113 GLU B N 1
ATOM 2849 C CA . GLU B 1 113 ? -6.68 -14.406 -1.615 1 91.19 113 GLU B CA 1
ATOM 2850 C C . GLU B 1 113 ? -7.355 -14.867 -0.328 1 91.19 113 GLU B C 1
ATOM 2852 O O . GLU B 1 113 ? -8.57 -15.102 -0.306 1 91.19 113 GLU B O 1
ATOM 2857 N N . ASN B 1 114 ? -6.691 -15.008 0.709 1 81.94 114 ASN B N 1
ATOM 2858 C CA . ASN B 1 114 ? -7.25 -15.555 1.943 1 81.94 114 ASN B CA 1
ATOM 2859 C C . ASN B 1 114 ? -7.961 -14.477 2.756 1 81.94 114 ASN B C 1
ATOM 2861 O O . ASN B 1 114 ? -7.691 -13.289 2.59 1 81.94 114 ASN B O 1
ATOM 2865 N N . CYS B 1 115 ? -8.812 -14.938 3.598 1 67.19 115 CYS B N 1
ATOM 2866 C CA . CYS B 1 115 ? -9.383 -14.062 4.617 1 67.19 115 CYS B CA 1
ATOM 2867 C C . CYS B 1 115 ? -8.305 -13.578 5.582 1 67.19 115 CYS B C 1
ATOM 2869 O O . CYS B 1 115 ? -7.227 -14.172 5.66 1 67.19 115 CYS B O 1
ATOM 2871 N N . ARG B 1 116 ? -8.594 -12.5 6.246 1 70.38 116 ARG B N 1
ATOM 2872 C CA . ARG B 1 116 ? -7.625 -11.922 7.18 1 70.38 116 ARG B CA 1
ATOM 2873 C C . ARG B 1 116 ? -8.258 -11.703 8.555 1 70.38 116 ARG B C 1
ATOM 2875 O O . ARG B 1 116 ? -7.777 -10.883 9.336 1 70.38 116 ARG B O 1
ATOM 2882 N N . GLY B 1 117 ? -9.375 -12.359 8.719 1 71.56 117 GLY B N 1
ATOM 2883 C CA . GLY B 1 117 ? -10.141 -12.289 9.953 1 71.56 117 GLY B CA 1
ATOM 2884 C C . GLY B 1 117 ? -11.594 -12.703 9.773 1 71.56 117 GLY B C 1
ATOM 2885 O O . GLY B 1 117 ? -11.93 -13.383 8.805 1 71.56 117 GLY B O 1
ATOM 2886 N N . LYS B 1 118 ? -12.414 -12.352 10.727 1 72.44 118 LYS B N 1
ATOM 2887 C CA . LYS B 1 118 ? -13.766 -12.898 10.742 1 72.44 118 LYS B CA 1
ATOM 2888 C C . LYS B 1 118 ? -14.805 -11.812 10.477 1 72.44 118 LYS B C 1
ATOM 2890 O O . LYS B 1 118 ? -15.977 -12.102 10.25 1 72.44 118 LYS B O 1
ATOM 2895 N N . SER B 1 119 ? -14.352 -10.523 10.469 1 67.81 119 SER B N 1
ATOM 2896 C CA . SER B 1 119 ? -15.305 -9.43 10.289 1 67.81 119 SER B CA 1
ATOM 2897 C C . SER B 1 119 ? -15.789 -9.344 8.844 1 67.81 119 SER B C 1
ATOM 2899 O O . SER B 1 119 ? -15.047 -9.688 7.918 1 67.81 119 SER B O 1
ATOM 2901 N N . CYS B 1 120 ? -17.047 -9.016 8.648 1 65.44 120 CYS B N 1
ATOM 2902 C CA . CYS B 1 120 ? -17.625 -8.75 7.34 1 65.44 120 CYS B CA 1
ATOM 2903 C C . CYS B 1 120 ? -17.906 -7.258 7.16 1 65.44 120 CYS B C 1
ATOM 2905 O O . CYS B 1 120 ? -18.359 -6.59 8.086 1 65.44 120 CYS B O 1
ATOM 2907 N N . ASP B 1 121 ? -17.453 -6.707 6.105 1 63.91 121 ASP B N 1
ATOM 2908 C CA . ASP B 1 121 ? -17.703 -5.297 5.824 1 63.91 121 ASP B CA 1
ATOM 2909 C C . ASP B 1 121 ? -19.125 -5.086 5.281 1 63.91 121 ASP B C 1
ATOM 2911 O O . ASP B 1 121 ? -19.406 -5.43 4.129 1 63.91 121 ASP B O 1
ATOM 2915 N N . ALA B 1 122 ? -19.969 -4.547 6.047 1 63.94 122 ALA B N 1
ATOM 2916 C CA . ALA B 1 122 ? -21.344 -4.309 5.641 1 63.94 122 ALA B CA 1
ATOM 2917 C C . ALA B 1 122 ? -21.469 -3.041 4.801 1 63.94 122 ALA B C 1
ATOM 2919 O O . ALA B 1 122 ? -22.531 -2.754 4.238 1 63.94 122 ALA B O 1
ATOM 2920 N N . GLY B 1 123 ? -20.344 -2.355 4.504 1 55.88 123 GLY B N 1
ATOM 2921 C CA . GLY B 1 123 ? -20.375 -1.104 3.766 1 55.88 123 GLY B CA 1
ATOM 2922 C C . GLY B 1 123 ? -21.078 0.016 4.52 1 55.88 123 GLY B C 1
ATOM 2923 O O . GLY B 1 123 ? -21.484 -0.163 5.668 1 55.88 123 GLY B O 1
ATOM 2924 N N . TYR B 1 124 ? -20.922 1.327 3.998 1 56.53 124 TYR B N 1
ATOM 2925 C CA . TYR B 1 124 ? -21.594 2.514 4.527 1 56.53 124 TYR B CA 1
ATOM 2926 C C . TYR B 1 124 ? -22.484 3.16 3.475 1 56.53 124 TYR B C 1
ATOM 2928 O O . TYR B 1 124 ? -22.062 3.352 2.33 1 56.53 124 TYR B O 1
ATOM 2936 N N . ALA B 1 125 ? -23.672 3.51 3.676 1 49.94 125 ALA B N 1
ATOM 2937 C CA . ALA B 1 125 ? -24.625 4.121 2.756 1 49.94 125 ALA B CA 1
ATOM 2938 C C . ALA B 1 125 ? -24.375 5.617 2.615 1 49.94 125 ALA B C 1
ATOM 2940 O O . ALA B 1 125 ? -24.188 6.32 3.613 1 49.94 125 ALA B O 1
ATOM 2941 N N . MET B 1 126 ? -23.844 6.172 1.257 1 46.66 126 MET B N 1
ATOM 2942 C CA . MET B 1 126 ? -23.594 7.594 1.039 1 46.66 126 MET B CA 1
ATOM 2943 C C . MET B 1 126 ? -24.875 8.289 0.559 1 46.66 126 MET B C 1
ATOM 2945 O O . MET B 1 126 ? -25.656 7.707 -0.181 1 46.66 126 MET B O 1
ATOM 2949 N N . SER B 1 127 ? -25.031 9.461 1.092 1 39.41 127 SER B N 1
ATOM 2950 C CA . SER B 1 127 ? -26.016 10.367 0.503 1 39.41 127 SER B CA 1
ATOM 2951 C C . SER B 1 127 ? -25.391 11.219 -0.597 1 39.41 127 SER B C 1
ATOM 2953 O O . SER B 1 127 ? -24.203 11.523 -0.556 1 39.41 127 SER B O 1
ATOM 2955 N N . ASP B 1 128 ? -25.844 11.422 -1.854 1 31.84 128 ASP B N 1
ATOM 2956 C CA . ASP B 1 128 ? -25.469 11.961 -3.158 1 31.84 128 ASP B CA 1
ATOM 2957 C C . ASP B 1 128 ? -25.047 13.43 -3.045 1 31.84 128 ASP B C 1
ATOM 2959 O O . ASP B 1 128 ? -25.25 14.211 -3.977 1 31.84 128 ASP B O 1
ATOM 2963 N N . GLU B 1 129 ? -24.375 14.125 -2.27 1 29.89 129 GLU B N 1
ATOM 2964 C CA . GLU B 1 129 ? -24.219 15.539 -2.625 1 29.89 129 GLU B CA 1
ATOM 2965 C C . GLU B 1 129 ? -23.031 15.742 -3.543 1 29.89 129 GLU B C 1
ATOM 2967 O O . GLU B 1 129 ? -21.953 15.164 -3.32 1 29.89 129 GLU B O 1
ATOM 2972 N N . SER B 1 130 ? -23.141 16.422 -4.789 1 26.39 130 SER B N 1
ATOM 2973 C CA . SER B 1 130 ? -22.438 16.609 -6.059 1 26.39 130 SER B CA 1
ATOM 2974 C C . SER B 1 130 ? -21.234 17.516 -5.895 1 26.39 130 SER B C 1
ATOM 2976 O O . SER B 1 130 ? -20.625 17.938 -6.883 1 26.39 130 SER B O 1
ATOM 2978 N N . GLY B 1 131 ? -20.25 17.609 -5.051 1 23.53 131 GLY B N 1
ATOM 2979 C CA . GLY B 1 131 ? -19.422 18.797 -5.098 1 23.53 131 GLY B CA 1
ATOM 2980 C C . GLY B 1 131 ? -18.312 18.703 -6.133 1 23.53 131 GLY B C 1
ATOM 2981 O O . GLY B 1 131 ? -17.891 17.609 -6.504 1 23.53 131 GLY B O 1
ATOM 2982 N N . GLU B 1 132 ? -18.047 19.781 -6.945 1 20.77 132 GLU B N 1
ATOM 2983 C CA . GLU B 1 132 ? -17.281 20.141 -8.133 1 20.77 132 GLU B CA 1
ATOM 2984 C C . GLU B 1 132 ? -15.789 20.203 -7.824 1 20.77 132 GLU B C 1
ATOM 2986 O O . GLU B 1 132 ? -15.375 20.891 -6.883 1 20.77 132 GLU B O 1
ATOM 2991 N N . HIS B 1 133 ? -14.945 19.234 -8.203 1 22.5 133 HIS B N 1
ATOM 2992 C CA . HIS B 1 133 ? -13.555 19.094 -7.77 1 22.5 133 HIS B CA 1
ATOM 2993 C C . HIS B 1 133 ? -12.602 19.797 -8.734 1 22.5 133 HIS B C 1
ATOM 2995 O O . HIS B 1 133 ? -12.594 19.484 -9.93 1 22.5 133 HIS B O 1
ATOM 3001 N N . GLN B 1 134 ? -12.242 21.078 -8.469 1 18.78 134 GLN B N 1
ATOM 3002 C CA . GLN B 1 134 ? -11.375 21.875 -9.336 1 18.78 134 GLN B CA 1
ATOM 3003 C C . GLN B 1 134 ? -9.906 21.516 -9.133 1 18.78 134 GLN B C 1
ATOM 3005 O O . GLN B 1 134 ? -9.422 21.453 -8.008 1 18.78 134 GLN B O 1
ATOM 3010 N N . GLN B 1 135 ? -9.164 21.047 -10.148 1 19.14 135 GLN B N 1
ATOM 3011 C CA . GLN B 1 135 ? -7.883 20.359 -10.195 1 19.14 135 GLN B CA 1
ATOM 3012 C C . GLN B 1 135 ? -6.734 21.328 -10.422 1 19.14 135 GLN B C 1
ATOM 3014 O O . GLN B 1 135 ? -6.688 22.016 -11.445 1 19.14 135 GLN B O 1
ATOM 3019 N N . GLN B 1 136 ? -6.258 22.125 -9.477 1 18.67 136 GLN B N 1
ATOM 3020 C CA . GLN B 1 136 ? -5.258 23.109 -9.883 1 18.67 136 GLN B CA 1
ATOM 3021 C C . GLN B 1 136 ? -3.861 22.5 -9.914 1 18.67 136 GLN B C 1
ATOM 3023 O O . GLN B 1 136 ? -3.488 21.734 -9.016 1 18.67 136 GLN B O 1
ATOM 3028 N N . GLU B 1 137 ? -2.977 22.766 -10.953 1 18.98 137 GLU B N 1
ATOM 3029 C CA . GLU B 1 137 ? -1.787 22.172 -11.555 1 18.98 137 GLU B CA 1
ATOM 3030 C C . GLU B 1 137 ? -0.512 22.75 -10.953 1 18.98 137 GLU B C 1
ATOM 3032 O O . GLU B 1 137 ? -0.327 23.969 -10.938 1 18.98 137 GLU B O 1
ATOM 3037 N N . ARG B 1 138 ? 0.085 22.344 -9.836 1 18.97 138 ARG B N 1
ATOM 3038 C CA . ARG B 1 138 ? 1.169 23.062 -9.172 1 18.97 138 ARG B CA 1
ATOM 3039 C C . ARG B 1 138 ? 2.514 22.734 -9.812 1 18.97 138 ARG B C 1
ATOM 3041 O O . ARG B 1 138 ? 2.75 21.594 -10.227 1 18.97 138 ARG B O 1
ATOM 3048 N N . SER B 1 139 ? 3.457 23.688 -10.125 1 18.52 139 SER B N 1
ATOM 3049 C CA . SER B 1 139 ? 4.648 23.906 -10.938 1 18.52 139 SER B CA 1
ATOM 3050 C C . SER B 1 139 ? 5.914 23.531 -10.172 1 18.52 139 SER B C 1
ATOM 3052 O O . SER B 1 139 ? 6.227 24.141 -9.141 1 18.52 139 SER B O 1
ATOM 3054 N N . GLY B 1 140 ? 6.234 22.328 -9.664 1 19.7 140 GLY B N 1
ATOM 3055 C CA . GLY B 1 140 ? 7.359 22.125 -8.766 1 19.7 140 GLY B CA 1
ATOM 3056 C C . GLY B 1 140 ? 8.703 22.188 -9.469 1 19.7 140 GLY B C 1
ATOM 3057 O O . GLY B 1 140 ? 8.797 21.891 -10.664 1 19.7 140 GLY B O 1
ATOM 3058 N N . GLY B 1 141 ? 9.797 22.859 -8.852 1 19.77 141 GLY B N 1
ATOM 3059 C CA . GLY B 1 141 ? 11.109 23.344 -9.25 1 19.77 141 GLY B CA 1
ATOM 3060 C C . GLY B 1 141 ? 12.164 22.25 -9.266 1 19.77 141 GLY B C 1
ATOM 3061 O O . GLY B 1 141 ? 11.945 21.172 -8.727 1 19.77 141 GLY B O 1
ATOM 3062 N N . PRO B 1 142 ? 13.547 22.422 -9.641 1 19.66 142 PRO B N 1
ATOM 3063 C CA . PRO B 1 142 ? 14.609 21.656 -10.289 1 19.66 142 PRO B CA 1
ATOM 3064 C C . PRO B 1 142 ? 15.547 20.984 -9.297 1 19.66 142 PRO B C 1
ATOM 3066 O O . PRO B 1 142 ? 16.031 21.625 -8.367 1 19.66 142 PRO B O 1
ATOM 3069 N N . VAL B 1 143 ? 15.445 19.734 -8.75 1 24 143 VAL B N 1
ATOM 3070 C CA . VAL B 1 143 ? 16.359 19.078 -7.82 1 24 143 VAL B CA 1
ATOM 3071 C C . VAL B 1 143 ? 17.656 18.719 -8.539 1 24 143 VAL B C 1
ATOM 3073 O O . VAL B 1 143 ? 17.625 18.172 -9.648 1 24 143 VAL B O 1
ATOM 3076 N N . GLU B 1 144 ? 18.859 19.047 -7.922 1 19.97 144 GLU B N 1
ATOM 3077 C CA . GLU B 1 144 ? 20.219 18.922 -8.438 1 19.97 144 GLU B CA 1
ATOM 3078 C C . GLU B 1 144 ? 20.781 17.531 -8.18 1 19.97 144 GLU B C 1
ATOM 3080 O O . GLU B 1 144 ? 20.594 16.984 -7.09 1 19.97 144 GLU B O 1
ATOM 3085 N N . LYS B 1 145 ? 21.234 16.75 -9.172 1 23.58 145 LYS B N 1
ATOM 3086 C CA . LYS B 1 145 ? 21.719 15.422 -9.523 1 23.58 145 LYS B CA 1
ATOM 3087 C C . LYS B 1 145 ? 23.109 15.18 -8.969 1 23.58 145 LYS B C 1
ATOM 3089 O O . LYS B 1 145 ? 24.062 15.883 -9.328 1 23.58 145 LYS B O 1
ATOM 3094 N N . SER B 1 146 ? 23.312 14.664 -7.648 1 24.28 146 SER B N 1
ATOM 3095 C CA . SER B 1 146 ? 24.703 14.469 -7.262 1 24.28 146 SER B CA 1
ATOM 3096 C C . SER B 1 146 ? 25.281 13.211 -7.91 1 24.28 146 SER B C 1
ATOM 3098 O O . SER B 1 146 ? 24.531 12.344 -8.367 1 24.28 146 SER B O 1
ATOM 3100 N N . GLY B 1 147 ? 26.656 12.836 -7.824 1 22.23 147 GLY B N 1
ATOM 3101 C CA . GLY B 1 147 ? 27.703 12.109 -8.523 1 22.23 147 GLY B CA 1
ATOM 3102 C C . GLY B 1 147 ? 27.609 10.609 -8.352 1 22.23 147 GLY B C 1
ATOM 3103 O O . GLY B 1 147 ? 26.859 10.125 -7.504 1 22.23 147 GLY B O 1
ATOM 3104 N N . LYS B 1 148 ? 28.594 9.68 -9.031 1 27.95 148 LYS B N 1
ATOM 3105 C CA . LYS B 1 148 ? 28.766 8.367 -9.633 1 27.95 148 LYS B CA 1
ATOM 3106 C C . LYS B 1 148 ? 28.938 7.289 -8.57 1 27.95 148 LYS B C 1
ATOM 3108 O O . LYS B 1 148 ? 30.031 6.785 -8.344 1 27.95 148 LYS B O 1
ATOM 3113 N N . ARG B 1 149 ? 28.625 7.223 -7.285 1 31.3 149 ARG B N 1
ATOM 3114 C CA . ARG B 1 149 ? 29.016 6.086 -6.465 1 31.3 149 ARG B CA 1
ATOM 3115 C C . ARG B 1 149 ? 28.156 4.863 -6.754 1 31.3 149 ARG B C 1
ATOM 3117 O O . ARG B 1 149 ? 27.031 4.996 -7.223 1 31.3 149 ARG B O 1
ATOM 3124 N N . ALA B 1 150 ? 28.766 3.562 -6.449 1 35.12 150 ALA B N 1
ATOM 3125 C CA . ALA B 1 150 ? 28.047 2.312 -6.691 1 35.12 150 ALA B CA 1
ATOM 3126 C C . ALA B 1 150 ? 26.656 2.359 -6.082 1 35.12 150 ALA B C 1
ATOM 3128 O O . ALA B 1 150 ? 26.469 2.834 -4.961 1 35.12 150 ALA B O 1
ATOM 3129 N N . SER B 1 151 ? 25.609 2.043 -6.844 1 45.97 151 SER B N 1
ATOM 3130 C CA . SER B 1 151 ? 24.219 2.299 -6.477 1 45.97 151 SER B CA 1
ATOM 3131 C C . SER B 1 151 ? 23.719 1.271 -5.469 1 45.97 151 SER B C 1
ATOM 3133 O O . SER B 1 151 ? 23.953 0.071 -5.625 1 45.97 151 SER B O 1
ATOM 3135 N N . VAL B 1 152 ? 23.766 1.416 -4.117 1 52.28 152 VAL B N 1
ATOM 3136 C CA . VAL B 1 152 ? 23.172 0.604 -3.064 1 52.28 152 VAL B CA 1
ATOM 3137 C C . VAL B 1 152 ? 21.656 0.766 -3.09 1 52.28 152 VAL B C 1
ATOM 3139 O O . VAL B 1 152 ? 21.141 1.879 -3.238 1 52.28 152 VAL B O 1
ATOM 3142 N N . ILE B 1 153 ? 20.953 -0.523 -3.092 1 53.22 153 ILE B N 1
ATOM 3143 C CA . ILE B 1 153 ? 19.484 -0.454 -3.131 1 53.22 153 ILE B CA 1
ATOM 3144 C C . ILE B 1 153 ? 18.922 -0.872 -1.778 1 53.22 153 ILE B C 1
ATOM 3146 O O . ILE B 1 153 ? 19.562 -1.615 -1.029 1 53.22 153 ILE B O 1
ATOM 3150 N N . PRO B 1 154 ? 17.719 -0.513 -1.366 1 61.38 154 PRO B N 1
ATOM 3151 C CA . PRO B 1 154 ? 17.062 -0.966 -0.135 1 61.38 154 PRO B CA 1
ATOM 3152 C C . PRO B 1 154 ? 16.781 -2.467 -0.134 1 61.38 154 PRO B C 1
ATOM 3154 O O . PRO B 1 154 ? 16.484 -3.045 -1.183 1 61.38 154 PRO B O 1
ATOM 3157 N N . SER B 1 155 ? 16.781 -3.145 1.027 1 67.12 155 SER B N 1
ATOM 3158 C CA . SER B 1 155 ? 16.562 -4.582 1.174 1 67.12 155 SER B CA 1
ATOM 3159 C C . SER B 1 155 ? 15.086 -4.938 1 1 67.12 155 SER B C 1
ATOM 3161 O O . SER B 1 155 ? 14.75 -6.078 0.671 1 67.12 155 SER B O 1
ATOM 3163 N N . THR B 1 156 ? 14.219 -4.035 1.274 1 73.38 156 THR B N 1
ATOM 3164 C CA . THR B 1 156 ? 12.789 -4.32 1.201 1 73.38 156 THR B CA 1
ATOM 3165 C C . THR B 1 156 ? 12.141 -3.553 0.051 1 73.38 156 THR B C 1
ATOM 3167 O O . THR B 1 156 ? 10.938 -3.285 0.074 1 73.38 156 THR B O 1
ATOM 3170 N N . GLY B 1 157 ? 13.023 -3.227 -0.854 1 83.25 157 GLY B N 1
ATOM 3171 C CA . GLY B 1 157 ? 12.5 -2.479 -1.985 1 83.25 157 GLY B CA 1
ATOM 3172 C C . GLY B 1 157 ? 11.805 -3.355 -3.01 1 83.25 157 GLY B C 1
ATOM 3173 O O . GLY B 1 157 ? 12.008 -4.57 -3.033 1 83.25 157 GLY B O 1
ATOM 3174 N N . ASP B 1 158 ? 10.883 -2.811 -3.713 1 90.75 158 ASP B N 1
ATOM 3175 C CA . ASP B 1 158 ? 10.266 -3.332 -4.93 1 90.75 158 ASP B CA 1
ATOM 3176 C C . ASP B 1 158 ? 9.352 -4.516 -4.617 1 90.75 158 ASP B C 1
ATOM 3178 O O . ASP B 1 158 ? 9.391 -5.535 -5.312 1 90.75 158 ASP B O 1
ATOM 3182 N N . PHE B 1 159 ? 8.656 -4.418 -3.543 1 93.88 159 PHE B N 1
ATOM 3183 C CA . PHE B 1 159 ? 7.609 -5.379 -3.195 1 93.88 159 PHE B CA 1
ATOM 3184 C C . PHE B 1 159 ? 6.23 -4.746 -3.33 1 93.88 159 PHE B C 1
ATOM 3186 O O . PHE B 1 159 ? 6.047 -3.568 -3.018 1 93.88 159 PHE B O 1
ATOM 3193 N N . LEU B 1 160 ? 5.301 -5.543 -3.789 1 97.25 160 LEU B N 1
ATOM 3194 C CA . LEU B 1 160 ? 3.881 -5.227 -3.721 1 97.25 160 LEU B CA 1
ATOM 3195 C C . LEU B 1 160 ? 3.074 -6.434 -3.254 1 97.25 160 LEU B C 1
ATOM 3197 O O . LEU B 1 160 ? 3.156 -7.508 -3.852 1 97.25 160 LEU B O 1
ATOM 3201 N N . ILE B 1 161 ? 2.412 -6.262 -2.178 1 96.31 161 ILE B N 1
ATOM 3202 C CA . ILE B 1 161 ? 1.468 -7.266 -1.7 1 96.31 161 ILE B CA 1
ATOM 3203 C C . ILE B 1 161 ? 0.04 -6.746 -1.852 1 96.31 161 ILE B C 1
ATOM 3205 O O . ILE B 1 161 ? -0.287 -5.664 -1.365 1 96.31 161 ILE B O 1
ATOM 3209 N N . SER B 1 162 ? -0.73 -7.453 -2.578 1 97.12 162 SER B N 1
ATOM 3210 C CA . SER B 1 162 ? -2.158 -7.172 -2.689 1 97.12 162 SER B CA 1
ATOM 3211 C C . SER B 1 162 ? -2.984 -8.195 -1.919 1 97.12 162 SER B C 1
ATOM 3213 O O . SER B 1 162 ? -2.986 -9.383 -2.256 1 97.12 162 SER B O 1
ATOM 3215 N N . TYR B 1 163 ? -3.641 -7.742 -0.924 1 94.5 163 TYR B N 1
ATOM 3216 C CA . TYR B 1 163 ? -4.57 -8.562 -0.159 1 94.5 163 TYR B CA 1
ATOM 3217 C C . TYR B 1 163 ? -5.973 -8.5 -0.757 1 94.5 163 TYR B C 1
ATOM 3219 O O . TYR B 1 163 ? -6.449 -7.426 -1.126 1 94.5 163 TYR B O 1
ATOM 3227 N N . ALA B 1 164 ? -6.598 -9.641 -0.791 1 94.5 164 ALA B N 1
ATOM 3228 C CA . ALA B 1 164 ? -7.934 -9.711 -1.377 1 94.5 164 ALA B CA 1
ATOM 3229 C C . ALA B 1 164 ? -8.93 -8.875 -0.574 1 94.5 164 ALA B C 1
ATOM 3231 O O . ALA B 1 164 ? -9.984 -8.5 -1.083 1 94.5 164 ALA B O 1
ATOM 3232 N N . THR B 1 165 ? -8.672 -8.633 0.692 1 90.69 165 THR B N 1
ATOM 3233 C CA . THR B 1 165 ? -9.547 -7.875 1.581 1 90.69 165 THR B CA 1
ATOM 3234 C C . THR B 1 165 ? -8.727 -7.07 2.586 1 90.69 165 THR B C 1
ATOM 3236 O O . THR B 1 165 ? -7.516 -7.266 2.709 1 90.69 165 THR B O 1
ATOM 3239 N N . SER B 1 166 ? -9.367 -6.09 3.244 1 87.81 166 SER B N 1
ATOM 3240 C CA . SER B 1 166 ? -8.727 -5.316 4.305 1 87.81 166 SER B CA 1
ATOM 3241 C C . SER B 1 166 ? -8.453 -6.18 5.531 1 87.81 166 SER B C 1
ATOM 3243 O O . SER B 1 166 ? -9.055 -7.242 5.695 1 87.81 166 SER B O 1
ATOM 3245 N N . ALA B 1 167 ? -7.559 -5.711 6.383 1 83.38 167 ALA B N 1
ATOM 3246 C CA . ALA B 1 167 ? -7.207 -6.43 7.605 1 83.38 167 ALA B CA 1
ATOM 3247 C C . ALA B 1 167 ? -8.445 -6.754 8.43 1 83.38 167 ALA B C 1
ATOM 3249 O O . ALA B 1 167 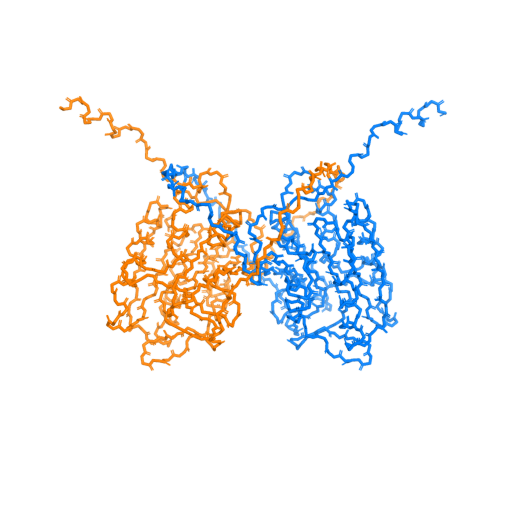? -9.359 -5.926 8.547 1 83.38 167 ALA B O 1
ATOM 3250 N N . ASN B 1 168 ? -8.539 -7.973 8.969 1 81.31 168 ASN B N 1
ATOM 3251 C CA . ASN B 1 168 ? -9.547 -8.477 9.898 1 81.31 168 ASN B CA 1
ATOM 3252 C C . ASN B 1 168 ? -10.867 -8.758 9.195 1 81.31 168 ASN B C 1
ATOM 3254 O O . ASN B 1 168 ? -11.891 -8.969 9.844 1 81.31 168 ASN B O 1
ATOM 3258 N N . HIS B 1 169 ? -10.93 -8.773 7.887 1 85.31 169 HIS B N 1
ATOM 3259 C CA . HIS B 1 169 ? -12.172 -8.984 7.152 1 85.31 169 HIS B CA 1
ATOM 3260 C C . HIS B 1 169 ? -12.125 -10.273 6.344 1 85.31 169 HIS B C 1
ATOM 3262 O O . HIS B 1 169 ? -11.047 -10.805 6.074 1 85.31 169 HIS B O 1
ATOM 3268 N N . VAL B 1 170 ? -13.234 -10.727 5.918 1 85.94 170 VAL B N 1
ATOM 3269 C CA . VAL B 1 170 ? -13.43 -11.914 5.094 1 85.94 170 VAL B CA 1
ATOM 3270 C C . VAL B 1 170 ? -13.211 -11.57 3.623 1 85.94 170 VAL B C 1
ATOM 3272 O O . VAL B 1 170 ? -13.602 -10.492 3.168 1 85.94 170 VAL B O 1
ATOM 3275 N N . ALA B 1 171 ? -12.539 -12.414 2.936 1 90.75 171 ALA B N 1
ATOM 3276 C CA . ALA B 1 171 ? -12.484 -12.383 1.476 1 90.75 171 ALA B CA 1
ATOM 3277 C C . ALA B 1 171 ? -13.5 -13.344 0.868 1 90.75 171 ALA B C 1
ATOM 3279 O O . ALA B 1 171 ? -13.508 -14.531 1.188 1 90.75 171 ALA B O 1
ATOM 3280 N N . TRP B 1 172 ? -14.297 -12.883 -0.034 1 88.81 172 TRP B N 1
ATOM 3281 C CA . TRP B 1 172 ? -15.43 -13.656 -0.535 1 88.81 172 TRP B CA 1
ATOM 3282 C C . TRP B 1 172 ? -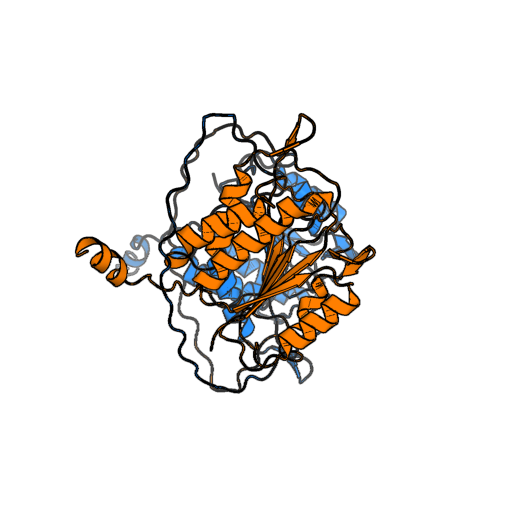15.102 -14.305 -1.875 1 88.81 172 TRP B C 1
ATOM 3284 O O . TRP B 1 172 ? -14.234 -13.82 -2.609 1 88.81 172 TRP B O 1
ATOM 3294 N N . ALA B 1 173 ? -15.852 -15.398 -2.172 1 92.56 173 ALA B N 1
ATOM 3295 C CA . ALA B 1 173 ? -15.68 -16.125 -3.43 1 92.56 173 ALA B CA 1
ATOM 3296 C C . ALA B 1 173 ? -17 -16.734 -3.895 1 92.56 173 ALA B C 1
ATOM 3298 O O . ALA B 1 173 ? -17.859 -17.047 -3.076 1 92.56 173 ALA B O 1
ATOM 3299 N N . SER B 1 174 ? -17.094 -16.734 -5.176 1 90 174 SER B N 1
ATOM 3300 C CA . SER B 1 174 ? -18.141 -17.562 -5.781 1 90 174 SER B CA 1
ATOM 3301 C C . SER B 1 174 ? -17.781 -19.047 -5.73 1 90 174 SER B C 1
ATOM 3303 O O . SER B 1 174 ? -16.625 -19.406 -5.891 1 90 174 SER B O 1
ATOM 3305 N N . ASN B 1 175 ? -18.781 -19.891 -5.582 1 87.88 175 ASN B N 1
ATOM 3306 C CA . ASN B 1 175 ? -18.547 -21.328 -5.566 1 87.88 175 ASN B CA 1
ATOM 3307 C C . ASN B 1 175 ? -18.078 -21.828 -6.926 1 87.88 175 ASN B C 1
ATOM 3309 O O . ASN B 1 175 ? -17.391 -22.844 -7.008 1 87.88 175 ASN B O 1
ATOM 3313 N N . THR B 1 176 ? -18.438 -21.062 -7.953 1 89.81 176 THR B N 1
ATOM 3314 C CA . THR B 1 176 ? -18.188 -21.547 -9.305 1 89.81 176 THR B CA 1
ATOM 3315 C C . THR B 1 176 ? -17.125 -20.703 -10 1 89.81 176 THR B C 1
ATOM 3317 O O . THR B 1 176 ? -16.281 -21.219 -10.742 1 89.81 176 THR B O 1
ATOM 3320 N N . TYR B 1 177 ? -17.109 -19.406 -9.734 1 91.75 177 TYR B N 1
ATOM 3321 C CA . TYR B 1 177 ? -16.312 -18.516 -10.555 1 91.75 177 TYR B CA 1
ATOM 3322 C C . TYR B 1 177 ? -15.039 -18.078 -9.82 1 91.75 177 TYR B C 1
ATOM 3324 O O . TYR B 1 177 ? -14.227 -17.328 -10.359 1 91.75 177 TYR B O 1
ATOM 3332 N N . GLY B 1 178 ? -14.875 -18.547 -8.57 1 94.56 178 GLY B N 1
ATOM 3333 C CA . GLY B 1 178 ? -13.664 -18.25 -7.82 1 94.56 178 GLY B CA 1
ATOM 3334 C C . GLY B 1 178 ? -13.773 -17 -6.965 1 94.56 178 GLY B C 1
ATOM 3335 O O . GLY B 1 178 ? -14.883 -16.516 -6.699 1 94.56 178 GLY B O 1
ATOM 3336 N N . SER B 1 179 ? -12.656 -16.531 -6.434 1 95.25 179 SER B N 1
ATOM 3337 C CA . SER B 1 179 ? -12.578 -15.359 -5.574 1 95.25 179 SER B CA 1
ATOM 3338 C C . SER B 1 179 ? -12.984 -14.094 -6.328 1 95.25 179 SER B C 1
ATOM 3340 O O . SER B 1 179 ? -12.602 -13.906 -7.488 1 95.25 179 SER B O 1
ATOM 3342 N N . TYR B 1 180 ? -13.758 -13.227 -5.684 1 93.19 180 TYR B N 1
ATOM 3343 C CA . TYR B 1 180 ? -14.172 -11.992 -6.328 1 93.19 180 TYR B CA 1
ATOM 3344 C C . TYR B 1 180 ? -12.969 -11.102 -6.617 1 93.19 180 TYR B C 1
ATOM 3346 O O . TYR B 1 180 ? -12.945 -10.383 -7.625 1 93.19 180 TYR B O 1
ATOM 3354 N N . HIS B 1 181 ? -11.969 -11.133 -5.797 1 96.94 181 HIS B N 1
ATOM 3355 C CA . HIS B 1 181 ? -10.742 -10.367 -6.023 1 96.94 181 HIS B CA 1
ATOM 3356 C C . HIS B 1 181 ? -10.023 -10.844 -7.277 1 96.94 181 HIS B C 1
ATOM 3358 O O . HIS B 1 181 ? -9.625 -10.031 -8.117 1 96.94 181 HIS B O 1
ATOM 3364 N N . VAL B 1 182 ? -9.82 -12.141 -7.453 1 97.62 182 VAL B N 1
ATOM 3365 C CA . VAL B 1 182 ? -9.141 -12.688 -8.617 1 97.62 182 VAL B CA 1
ATOM 3366 C C . VAL B 1 182 ? -9.922 -12.344 -9.883 1 97.62 182 VAL B C 1
ATOM 3368 O O . VAL B 1 182 ? -9.336 -11.961 -10.898 1 97.62 182 VAL B O 1
ATOM 3371 N N . GLN B 1 183 ? -11.273 -12.516 -9.797 1 96.69 183 GLN B N 1
ATOM 3372 C CA . GLN B 1 183 ? -12.109 -12.172 -10.945 1 96.69 183 GLN B CA 1
ATOM 3373 C C . GLN B 1 183 ? -11.883 -10.719 -11.375 1 96.69 183 GLN B C 1
ATOM 3375 O O . GLN B 1 183 ? -11.656 -10.445 -12.555 1 96.69 183 GLN B O 1
ATOM 3380 N N . MET B 1 184 ? -11.945 -9.867 -10.398 1 96.69 184 MET B N 1
ATOM 3381 C CA . MET B 1 184 ? -11.789 -8.445 -10.695 1 96.69 184 MET B CA 1
ATOM 3382 C C . MET B 1 184 ? -10.375 -8.133 -11.164 1 96.69 184 MET B C 1
ATOM 3384 O O . MET B 1 184 ? -10.18 -7.336 -12.078 1 96.69 184 MET B O 1
ATOM 3388 N N . LEU B 1 185 ? -9.406 -8.703 -10.531 1 97.81 185 LEU B N 1
ATOM 3389 C CA . LEU B 1 185 ? -8 -8.539 -10.883 1 97.81 185 LEU B CA 1
ATOM 3390 C C . LEU B 1 185 ? -7.754 -8.945 -12.328 1 97.81 185 LEU B C 1
ATOM 3392 O O . LEU B 1 185 ? -7.199 -8.164 -13.109 1 97.81 185 LEU B O 1
ATOM 3396 N N . CYS B 1 186 ? -8.188 -10.125 -12.672 1 97.5 186 CYS B N 1
ATOM 3397 C CA . CYS B 1 186 ? -7.965 -10.648 -14.016 1 97.5 186 CYS B CA 1
ATOM 3398 C C . CYS B 1 186 ? -8.672 -9.797 -15.062 1 97.5 186 CYS B C 1
ATOM 3400 O O . CYS B 1 186 ? -8.086 -9.445 -16.094 1 97.5 186 CYS B O 1
ATOM 3402 N N . ARG B 1 187 ? -9.906 -9.477 -14.758 1 96.88 187 ARG B N 1
ATOM 3403 C CA . ARG B 1 187 ? -10.672 -8.648 -15.695 1 96.88 187 ARG B CA 1
ATOM 3404 C C . ARG B 1 187 ? -10 -7.301 -15.914 1 96.88 187 ARG B C 1
ATOM 3406 O O . ARG B 1 187 ? -9.812 -6.871 -17.047 1 96.88 187 ARG B O 1
ATOM 3413 N N . THR B 1 188 ? -9.656 -6.652 -14.844 1 97.56 188 THR B N 1
ATOM 3414 C CA . THR B 1 188 ? -9.086 -5.309 -14.906 1 97.56 188 THR B CA 1
ATOM 3415 C C . THR B 1 188 ? -7.742 -5.32 -15.625 1 97.56 188 THR B C 1
ATOM 3417 O O . THR B 1 188 ? -7.492 -4.492 -16.5 1 97.56 188 THR B O 1
ATOM 3420 N N . ILE B 1 189 ? -6.879 -6.242 -15.289 1 97.12 189 ILE B N 1
ATOM 3421 C CA . ILE B 1 189 ? -5.551 -6.301 -15.891 1 97.12 189 ILE B CA 1
ATOM 3422 C C . ILE B 1 189 ? -5.672 -6.652 -17.375 1 97.12 189 ILE B C 1
ATOM 3424 O O . ILE B 1 189 ? -5.023 -6.035 -18.219 1 97.12 189 ILE B O 1
ATOM 3428 N N . ALA B 1 190 ? -6.516 -7.605 -17.703 1 96.06 190 ALA B N 1
ATOM 3429 C CA . ALA B 1 190 ? -6.711 -7.984 -19.109 1 96.06 190 ALA B CA 1
ATOM 3430 C C . ALA B 1 190 ? -7.18 -6.797 -19.938 1 96.06 190 ALA B C 1
ATOM 3432 O O . ALA B 1 190 ? -6.758 -6.629 -21.078 1 96.06 190 ALA B O 1
ATOM 3433 N N . GLN B 1 191 ? -7.961 -5.973 -19.344 1 95.75 191 GLN B N 1
ATOM 3434 C CA . GLN B 1 191 ? -8.594 -4.883 -20.078 1 95.75 191 GLN B CA 1
ATOM 3435 C C . GLN B 1 191 ? -7.691 -3.65 -20.109 1 95.75 191 GLN B C 1
ATOM 3437 O O . GLN B 1 191 ? -7.707 -2.889 -21.078 1 95.75 191 GLN B O 1
ATOM 3442 N N . LYS B 1 192 ? -6.934 -3.486 -19.031 1 95.88 192 LYS B N 1
ATOM 3443 C CA . LYS B 1 192 ? -6.395 -2.141 -18.875 1 95.88 192 LYS B CA 1
ATOM 3444 C C . LYS B 1 192 ? -4.875 -2.172 -18.734 1 95.88 192 LYS B C 1
ATOM 3446 O O . LYS B 1 192 ? -4.238 -1.124 -18.609 1 95.88 192 LYS B O 1
ATOM 3451 N N . ALA B 1 193 ? -4.254 -3.311 -18.766 1 94.25 193 ALA B N 1
ATOM 3452 C CA . ALA B 1 193 ? -2.812 -3.42 -18.547 1 94.25 193 ALA B CA 1
ATOM 3453 C C . ALA B 1 193 ? -2.035 -2.658 -19.625 1 94.25 193 ALA B C 1
ATOM 3455 O O . ALA B 1 193 ? -0.885 -2.27 -19.406 1 94.25 193 ALA B O 1
ATOM 3456 N N . HIS B 1 194 ? -2.578 -2.408 -20.797 1 91.94 194 HIS B N 1
ATOM 3457 C CA . HIS B 1 194 ? -1.91 -1.701 -21.891 1 91.94 194 HIS B CA 1
ATOM 3458 C C . HIS B 1 194 ? -1.887 -0.198 -21.625 1 91.94 194 HIS B C 1
ATOM 3460 O O . HIS B 1 194 ? -1.103 0.528 -22.25 1 91.94 194 HIS B O 1
ATOM 3466 N N . GLN B 1 195 ? -2.705 0.268 -20.719 1 92.5 195 GLN B N 1
ATOM 3467 C CA . GLN B 1 195 ? -2.889 1.7 -20.5 1 92.5 195 GLN B CA 1
ATOM 3468 C C . GLN B 1 195 ? -2.281 2.145 -19.172 1 92.5 195 GLN B C 1
ATOM 3470 O O . GLN B 1 195 ? -1.81 3.277 -19.047 1 92.5 195 GLN B O 1
ATOM 3475 N N . TYR B 1 196 ? -2.354 1.3 -18.203 1 94 196 TYR B N 1
ATOM 3476 C CA . TYR B 1 196 ? -2.033 1.723 -16.844 1 94 196 TYR B CA 1
ATOM 3477 C C . TYR B 1 196 ? -0.872 0.914 -16.281 1 94 196 TYR B C 1
ATOM 3479 O O . TYR B 1 196 ? -0.7 -0.259 -16.609 1 94 196 TYR B O 1
ATOM 3487 N N . ASP B 1 197 ? -0.033 1.608 -15.43 1 94.38 197 ASP B N 1
ATOM 3488 C CA . ASP B 1 197 ? 0.946 0.859 -14.641 1 94.38 197 ASP B CA 1
ATOM 3489 C C . ASP B 1 197 ? 0.269 0.081 -13.516 1 94.38 197 ASP B C 1
ATOM 3491 O O . ASP B 1 197 ? -0.931 0.237 -13.281 1 94.38 197 ASP B O 1
ATOM 3495 N N . LEU B 1 198 ? 0.977 -0.748 -12.82 1 95.69 198 LEU B N 1
ATOM 3496 C CA . LEU B 1 198 ? 0.436 -1.661 -11.82 1 95.69 198 LEU B CA 1
ATOM 3497 C C . LEU B 1 198 ? -0.242 -0.891 -10.695 1 95.69 198 LEU B C 1
ATOM 3499 O O . LEU B 1 198 ? -1.316 -1.279 -10.227 1 95.69 198 LEU B O 1
ATOM 3503 N N . ALA B 1 199 ? 0.413 0.186 -10.227 1 94.69 199 ALA B N 1
ATOM 3504 C CA . ALA B 1 199 ? -0.164 0.982 -9.141 1 94.69 199 ALA B CA 1
ATOM 3505 C C . ALA B 1 199 ? -1.567 1.461 -9.5 1 94.69 199 ALA B C 1
ATOM 3507 O O . ALA B 1 199 ? -2.5 1.325 -8.711 1 94.69 199 ALA B O 1
ATOM 3508 N N . ARG B 1 200 ? -1.683 1.955 -10.633 1 94.31 200 ARG B N 1
ATOM 3509 C CA . ARG B 1 200 ? -2.979 2.434 -11.102 1 94.31 200 ARG B CA 1
ATOM 3510 C C . ARG B 1 200 ? -3.938 1.273 -11.344 1 94.31 200 ARG B C 1
ATOM 3512 O O . ARG B 1 200 ? -5.129 1.373 -11.047 1 94.31 200 ARG B O 1
ATOM 3519 N N . LEU B 1 201 ? -3.471 0.187 -11.914 1 96.69 201 LEU B N 1
ATOM 3520 C CA . LEU B 1 201 ? -4.297 -0.995 -12.125 1 96.69 201 LEU B CA 1
ATOM 3521 C C . LEU B 1 201 ? -4.941 -1.452 -10.82 1 96.69 201 LEU B C 1
ATOM 3523 O O . LEU B 1 201 ? -6.125 -1.805 -10.797 1 96.69 201 LEU B O 1
ATOM 3527 N N . LEU B 1 202 ? -4.195 -1.407 -9.789 1 97.31 202 LEU B N 1
ATOM 3528 C CA . LEU B 1 202 ? -4.707 -1.917 -8.523 1 97.31 202 LEU B CA 1
ATOM 3529 C C . LEU B 1 202 ? -5.707 -0.945 -7.91 1 97.31 202 LEU B C 1
ATOM 3531 O O . LEU B 1 202 ? -6.613 -1.356 -7.18 1 97.31 202 LEU B O 1
ATOM 3535 N N . VAL B 1 203 ? -5.559 0.343 -8.195 1 96.62 203 VAL B N 1
ATOM 3536 C CA . VAL B 1 203 ? -6.617 1.282 -7.84 1 96.62 203 VAL B CA 1
ATOM 3537 C C . VAL B 1 203 ? -7.906 0.905 -8.562 1 96.62 203 VAL B C 1
ATOM 3539 O O . VAL B 1 203 ? -8.984 0.88 -7.957 1 96.62 203 VAL B O 1
ATOM 3542 N N . GLU B 1 204 ? -7.777 0.569 -9.852 1 96.69 204 GLU B N 1
ATOM 3543 C CA . GLU B 1 204 ? -8.938 0.184 -10.648 1 96.69 204 GLU B CA 1
ATOM 3544 C C . GLU B 1 204 ? -9.562 -1.106 -10.125 1 96.69 204 GLU B C 1
ATOM 3546 O O . GLU B 1 204 ? -10.789 -1.26 -10.141 1 96.69 204 GLU B O 1
ATOM 3551 N N . VAL B 1 205 ? -8.773 -2.035 -9.758 1 97.31 205 VAL B N 1
ATOM 3552 C CA . VAL B 1 205 ? -9.273 -3.279 -9.18 1 97.31 205 VAL B CA 1
ATOM 3553 C C . VAL B 1 205 ? -10.102 -2.975 -7.934 1 97.31 205 VAL B C 1
ATOM 3555 O O . VAL B 1 205 ? -11.211 -3.484 -7.777 1 97.31 205 VAL B O 1
ATOM 3558 N N . ARG B 1 206 ? -9.555 -2.131 -7.055 1 95.44 206 ARG B N 1
ATOM 3559 C CA . ARG B 1 206 ? -10.258 -1.762 -5.836 1 95.44 206 ARG B CA 1
ATOM 3560 C C . ARG B 1 206 ? -11.547 -1.001 -6.156 1 95.44 206 ARG B C 1
ATOM 3562 O O . ARG B 1 206 ? -12.562 -1.188 -5.492 1 95.44 206 ARG B O 1
ATOM 3569 N N . ASN B 1 207 ? -11.469 -0.178 -7.156 1 95.12 207 ASN B N 1
ATOM 3570 C CA . ASN B 1 207 ? -12.664 0.538 -7.602 1 95.12 207 ASN B CA 1
ATOM 3571 C C . ASN B 1 207 ? -13.773 -0.424 -8.023 1 95.12 207 ASN B C 1
ATOM 3573 O O . ASN B 1 207 ? -14.914 -0.299 -7.57 1 95.12 207 ASN B O 1
ATOM 3577 N N . GLY B 1 208 ? -13.438 -1.354 -8.844 1 94.56 208 GLY B N 1
ATOM 3578 C CA . GLY B 1 208 ? -14.414 -2.336 -9.305 1 94.56 208 GLY B CA 1
ATOM 3579 C C . GLY B 1 208 ? -15.008 -3.156 -8.18 1 94.56 208 GLY B C 1
ATOM 3580 O O . GLY B 1 208 ? -16.234 -3.332 -8.117 1 94.56 208 GLY B O 1
ATOM 3581 N N . LEU B 1 209 ? -14.18 -3.691 -7.336 1 93 209 LEU B N 1
ATOM 3582 C CA . LEU B 1 209 ? -14.641 -4.559 -6.258 1 93 209 LEU B CA 1
ATOM 3583 C C . LEU B 1 209 ? -15.484 -3.781 -5.258 1 93 209 LEU B C 1
ATOM 3585 O O . LEU B 1 209 ? -16.422 -4.324 -4.68 1 93 209 LEU B O 1
ATOM 3589 N N . SER B 1 210 ? -15.109 -2.502 -5.012 1 88.94 210 SER B N 1
ATOM 3590 C CA . SER B 1 210 ? -15.844 -1.662 -4.07 1 88.94 210 SER B CA 1
ATOM 3591 C C . SER B 1 210 ? -17.297 -1.478 -4.508 1 88.94 210 SER B C 1
ATOM 3593 O O . SER B 1 210 ? -18.156 -1.162 -3.691 1 88.94 210 SER B O 1
ATOM 3595 N N . LYS B 1 211 ? -17.578 -1.677 -5.758 1 88.94 211 LYS B N 1
ATOM 3596 C CA . LYS B 1 211 ? -18.906 -1.423 -6.316 1 88.94 211 LYS B CA 1
ATOM 3597 C C . LYS B 1 211 ?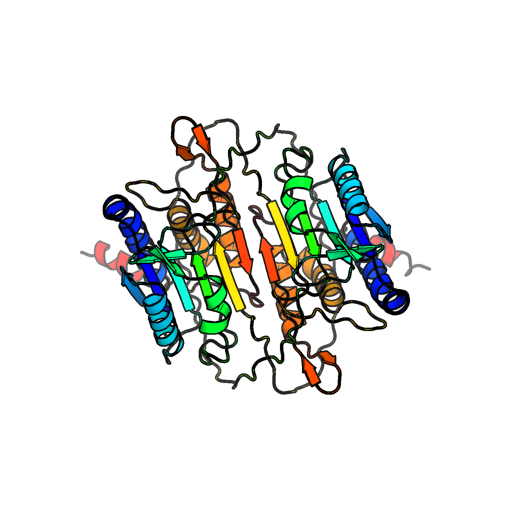 -19.766 -2.682 -6.285 1 88.94 211 LYS B C 1
ATOM 3599 O O . LYS B 1 211 ? -20.984 -2.615 -6.484 1 88.94 211 LYS B O 1
ATOM 3604 N N . ILE B 1 212 ? -19.156 -3.766 -6.035 1 86.25 212 ILE B N 1
ATOM 3605 C CA . ILE B 1 212 ? -19.875 -5.035 -6.016 1 86.25 212 ILE B CA 1
ATOM 3606 C C . ILE B 1 212 ? -20.453 -5.277 -4.629 1 86.25 212 ILE B C 1
ATOM 3608 O O . ILE B 1 212 ? -19.844 -4.934 -3.617 1 86.25 212 ILE B O 1
ATOM 3612 N N . GLU B 1 213 ? -21.656 -5.773 -4.648 1 84.06 213 GLU B N 1
ATOM 3613 C CA . GLU B 1 213 ? -22.281 -6.262 -3.422 1 84.06 213 GLU B CA 1
ATOM 3614 C C . GLU B 1 213 ? -22.328 -7.785 -3.389 1 84.06 213 GLU B C 1
ATOM 3616 O O . GLU B 1 213 ? -22.797 -8.422 -4.332 1 84.06 213 GLU B O 1
ATOM 3621 N N . ILE B 1 214 ? -21.766 -8.312 -2.377 1 82.06 214 ILE B N 1
ATOM 3622 C CA . ILE B 1 214 ? -21.672 -9.766 -2.23 1 82.06 214 ILE B CA 1
ATOM 3623 C C . ILE B 1 214 ? -22.75 -10.258 -1.268 1 82.06 214 ILE B C 1
ATOM 3625 O O . ILE B 1 214 ? -22.828 -9.805 -0.124 1 82.06 214 ILE B O 1
ATOM 3629 N N . ARG B 1 215 ? -23.547 -11.125 -1.771 1 81.62 215 ARG B N 1
ATOM 3630 C CA . ARG B 1 215 ? -24.625 -11.68 -0.96 1 81.62 215 ARG B CA 1
ATOM 3631 C C . ARG B 1 215 ? -24.172 -12.93 -0.225 1 81.62 215 ARG B C 1
ATOM 3633 O O . ARG B 1 215 ? -23.641 -13.859 -0.841 1 81.62 215 ARG B O 1
ATOM 3640 N N . SER B 1 216 ? -24.234 -12.898 1.063 1 76.06 216 SER B N 1
ATOM 3641 C CA . SER B 1 216 ? -23.938 -14.055 1.91 1 76.06 216 SER B CA 1
ATOM 3642 C C . SER B 1 216 ? -24.875 -14.109 3.115 1 76.06 216 SER B C 1
ATOM 3644 O O . SER B 1 216 ? -25.047 -13.109 3.816 1 76.06 216 SER B O 1
ATOM 3646 N N . LYS B 1 217 ? -25.531 -15.297 3.285 1 79.5 217 LYS B N 1
ATOM 3647 C CA . LYS B 1 217 ? -26.406 -15.555 4.426 1 79.5 217 LYS B CA 1
ATOM 3648 C C . LYS B 1 217 ? -27.469 -14.469 4.555 1 79.5 217 LYS B C 1
ATOM 3650 O O . LYS B 1 217 ? -27.703 -13.945 5.645 1 79.5 217 LYS B O 1
ATOM 3655 N N . GLY B 1 218 ? -28.016 -14.008 3.477 1 77.25 218 GLY B N 1
ATOM 3656 C CA . GLY B 1 218 ? -29.141 -13.086 3.457 1 77.25 218 GLY B CA 1
ATOM 3657 C C . GLY B 1 218 ? -28.719 -11.641 3.652 1 77.25 218 GLY B C 1
ATOM 3658 O O . GLY B 1 218 ? -29.578 -10.758 3.791 1 77.25 218 GLY B O 1
ATOM 3659 N N . LYS B 1 219 ? -27.469 -11.406 3.779 1 78.88 219 LYS B N 1
ATOM 3660 C CA . LYS B 1 219 ? -26.969 -10.047 3.955 1 78.88 219 LYS B CA 1
ATOM 3661 C C . LYS B 1 219 ? -26.031 -9.648 2.814 1 78.88 219 LYS B C 1
ATOM 3663 O O . LYS B 1 219 ? -25.547 -10.516 2.082 1 78.88 219 LYS B O 1
ATOM 3668 N N . PHE B 1 220 ? -25.938 -8.359 2.654 1 78.88 220 PHE B N 1
ATOM 3669 C CA . PHE B 1 220 ? -25.016 -7.824 1.656 1 78.88 220 PHE B CA 1
ATOM 3670 C C . PHE B 1 220 ? -23.719 -7.344 2.311 1 78.88 220 PHE B C 1
ATOM 3672 O O . PHE B 1 220 ? -23.75 -6.719 3.371 1 78.88 220 PHE B O 1
ATOM 3679 N N . HIS B 1 221 ? -22.656 -7.77 1.704 1 81.56 221 HIS B N 1
ATOM 3680 C CA . HIS B 1 221 ? -21.344 -7.391 2.227 1 81.56 221 HIS B CA 1
ATOM 3681 C C . HIS B 1 221 ? -20.5 -6.738 1.148 1 81.56 221 HIS B C 1
ATOM 3683 O O . HIS B 1 221 ? -20.734 -6.934 -0.045 1 81.56 221 HIS B O 1
ATOM 3689 N N . LYS B 1 222 ? -19.562 -5.879 1.631 1 86.12 222 LYS B N 1
ATOM 3690 C CA . LYS B 1 222 ? -18.547 -5.281 0.767 1 86.12 222 LYS B CA 1
ATOM 3691 C C . LYS B 1 222 ? -17.188 -5.91 1.016 1 86.12 222 LYS B C 1
ATOM 3693 O O . LYS B 1 222 ? -16.969 -6.539 2.053 1 86.12 222 LYS B O 1
ATOM 3698 N N . GLN B 1 223 ? -16.391 -5.844 0.065 1 88.12 223 GLN B N 1
ATOM 3699 C CA . GLN B 1 223 ? -15 -6.293 0.153 1 88.12 223 GLN B CA 1
ATOM 3700 C C . GLN B 1 223 ? -14.039 -5.242 -0.397 1 88.12 223 GLN B C 1
ATOM 3702 O O . GLN B 1 223 ? -14.219 -4.762 -1.52 1 88.12 223 GLN B O 1
ATOM 3707 N N . MET B 1 224 ? -13.086 -4.859 0.392 1 90.62 224 MET B N 1
ATOM 3708 C CA . MET B 1 224 ? -12.102 -3.865 -0.024 1 90.62 224 MET B CA 1
ATOM 3709 C C . MET B 1 224 ? -10.688 -4.434 0.048 1 90.62 224 MET B C 1
ATOM 3711 O O . MET B 1 224 ? -10.141 -4.613 1.138 1 90.62 224 MET B O 1
ATOM 3715 N N . PRO B 1 225 ? -10.109 -4.676 -1.145 1 94.44 225 PRO B N 1
ATOM 3716 C CA . PRO B 1 225 ? -8.711 -5.094 -1.135 1 94.44 225 PRO B CA 1
ATOM 3717 C C . PRO B 1 225 ? -7.777 -4.02 -0.57 1 94.44 225 PRO B C 1
ATOM 3719 O O . PRO B 1 225 ? -8.117 -2.836 -0.572 1 94.44 225 PRO B O 1
ATOM 3722 N N . GLU B 1 226 ? -6.711 -4.477 -0.063 1 93.94 226 GLU B N 1
ATOM 3723 C CA . GLU B 1 226 ? -5.68 -3.594 0.474 1 93.94 226 GLU B CA 1
ATOM 3724 C C . GLU B 1 226 ? -4.309 -3.926 -0.111 1 93.94 226 GLU B C 1
ATOM 3726 O O . GLU B 1 226 ? -3.977 -5.098 -0.299 1 93.94 226 GLU B O 1
ATOM 3731 N N . ILE B 1 227 ? -3.514 -2.885 -0.406 1 95.88 227 ILE B N 1
ATOM 3732 C CA . ILE B 1 227 ? -2.172 -3.164 -0.905 1 95.88 227 ILE B CA 1
ATOM 3733 C C . ILE B 1 227 ? -1.135 -2.637 0.082 1 95.88 227 ILE B C 1
ATOM 3735 O O . ILE B 1 227 ? -1.394 -1.676 0.812 1 95.88 227 ILE B O 1
ATOM 3739 N N . ARG B 1 228 ? -0.093 -3.301 0.155 1 94.44 228 ARG B N 1
ATOM 3740 C CA . ARG B 1 228 ? 1.167 -2.852 0.737 1 94.44 228 ARG B CA 1
ATOM 3741 C C . ARG B 1 228 ? 2.271 -2.807 -0.314 1 94.44 228 ARG B C 1
ATOM 3743 O O . ARG B 1 228 ? 2.477 -3.777 -1.046 1 94.44 228 ARG B O 1
ATOM 3750 N N . SER B 1 229 ? 2.98 -1.638 -0.376 1 96 229 SER B N 1
ATOM 3751 C CA . SER B 1 229 ? 3.9 -1.543 -1.505 1 96 229 SER B CA 1
ATOM 3752 C C . SER B 1 229 ? 5.148 -0.748 -1.136 1 96 229 SER B C 1
ATOM 3754 O O . SER B 1 229 ? 5.062 0.264 -0.437 1 96 229 SER B O 1
ATOM 3756 N N . THR B 1 230 ? 6.277 -1.202 -1.628 1 94.38 230 THR B N 1
ATOM 3757 C CA . THR B 1 230 ? 7.547 -0.486 -1.603 1 94.38 230 THR B CA 1
ATOM 3758 C C . THR B 1 230 ? 8.086 -0.291 -3.018 1 94.38 230 THR B C 1
ATOM 3760 O O . THR B 1 230 ? 9.281 -0.063 -3.205 1 94.38 230 THR B O 1
ATOM 3763 N N . LEU B 1 231 ? 7.184 -0.437 -3.975 1 95 231 LEU B N 1
ATOM 3764 C CA . LEU B 1 231 ? 7.609 -0.216 -5.352 1 95 231 LEU B CA 1
ATOM 3765 C C . LEU B 1 231 ? 8.203 1.18 -5.523 1 95 231 LEU B C 1
ATOM 3767 O O . LEU B 1 231 ? 7.594 2.17 -5.105 1 95 231 LEU B O 1
ATOM 3771 N N . SER B 1 232 ? 9.328 1.222 -6.145 1 93.44 232 SER B N 1
ATOM 3772 C CA . SER B 1 232 ? 10.008 2.5 -6.332 1 93.44 232 SER B CA 1
ATOM 3773 C C . SER B 1 232 ? 10.125 2.857 -7.809 1 93.44 232 SER B C 1
ATOM 3775 O O . SER B 1 232 ? 10.773 3.84 -8.172 1 93.44 232 SER B O 1
ATOM 3777 N N . LYS B 1 233 ? 9.602 2.068 -8.633 1 93.19 233 LYS B N 1
ATOM 3778 C CA . LYS B 1 233 ? 9.469 2.311 -10.07 1 93.19 233 LYS B CA 1
ATOM 3779 C C . LYS B 1 233 ? 8.086 1.905 -10.57 1 93.19 233 LYS B C 1
ATOM 3781 O O . LYS B 1 233 ? 7.473 0.981 -10.039 1 93.19 233 LYS B O 1
ATOM 3786 N N . SER B 1 234 ? 7.664 2.674 -11.539 1 92.94 234 SER B N 1
ATOM 3787 C CA . SER B 1 234 ? 6.43 2.246 -12.188 1 92.94 234 SER B CA 1
ATOM 3788 C C . SER B 1 234 ? 6.621 0.919 -12.914 1 92.94 234 SER B C 1
ATOM 3790 O O . SER B 1 234 ? 7.66 0.687 -13.531 1 92.94 234 SER B O 1
ATOM 3792 N N . PHE B 1 235 ? 5.621 0.095 -12.766 1 94.38 235 PHE B N 1
ATOM 3793 C CA . PHE B 1 235 ? 5.66 -1.219 -13.398 1 94.38 235 PHE B CA 1
ATOM 3794 C C . PHE B 1 235 ? 4.5 -1.388 -14.367 1 94.38 235 PHE B C 1
ATOM 3796 O O . PHE B 1 235 ? 3.338 -1.211 -13.992 1 94.38 235 PHE B O 1
ATOM 3803 N N . PHE B 1 236 ? 4.906 -1.777 -15.641 1 94.56 236 PHE B N 1
ATOM 3804 C CA . PHE B 1 236 ? 3.916 -2.092 -16.656 1 94.56 236 PHE B CA 1
ATOM 3805 C C . PHE B 1 236 ? 4 -3.559 -17.062 1 94.56 236 PHE B C 1
ATOM 3807 O O . PHE B 1 236 ? 5.09 -4.082 -17.297 1 94.56 236 PHE B O 1
ATOM 3814 N N . PHE B 1 237 ? 2.814 -4.207 -17.078 1 94.38 237 PHE B N 1
ATOM 3815 C CA . PHE B 1 237 ? 2.789 -5.559 -17.625 1 94.38 237 PHE B CA 1
ATOM 3816 C C . PHE B 1 237 ? 3.025 -5.535 -19.141 1 94.38 237 PHE B C 1
ATOM 3818 O O . PHE B 1 237 ? 2.553 -4.633 -19.828 1 94.38 237 PHE B O 1
ATOM 3825 N N . ASN B 1 238 ? 3.838 -6.469 -19.625 1 85.38 238 ASN B N 1
ATOM 3826 C CA . ASN B 1 238 ? 4.066 -6.605 -21.062 1 85.38 238 ASN B CA 1
ATOM 3827 C C . ASN B 1 238 ? 2.93 -7.367 -21.734 1 85.38 238 ASN B C 1
ATOM 3829 O O . ASN B 1 238 ? 2.705 -8.547 -21.453 1 85.38 238 ASN B O 1
ATOM 3833 N N . THR B 1 239 ? 2.141 -6.648 -22.438 1 76.94 239 THR B N 1
ATOM 3834 C CA . THR B 1 239 ? 1.02 -7.293 -23.125 1 76.94 239 THR B CA 1
ATOM 3835 C C . THR B 1 239 ? 1.434 -7.789 -24.5 1 76.94 239 THR B C 1
ATOM 3837 O O . THR B 1 239 ? 2.244 -7.152 -25.172 1 76.94 239 THR B O 1
ATOM 3840 N N . VAL B 1 240 ? 1.56 -9.016 -24.766 1 58.69 240 VAL B N 1
ATOM 3841 C CA . VAL B 1 240 ? 1.854 -9.539 -26.109 1 58.69 240 VAL B CA 1
ATOM 3842 C C . VAL B 1 240 ? 0.8 -9.047 -27.094 1 58.69 240 VAL B C 1
ATOM 3844 O O . VAL B 1 240 ? -0.4 -9.227 -26.875 1 58.69 240 VAL B O 1
ATOM 3847 N N . LYS B 1 241 ? 0.975 -7.945 -27.703 1 50.44 241 LYS B N 1
ATOM 3848 C CA . LYS B 1 241 ? 0.072 -7.59 -28.781 1 50.44 241 LYS B CA 1
ATOM 3849 C C . LYS B 1 241 ? -0.26 -8.812 -29.641 1 50.44 241 LYS B C 1
ATOM 3851 O O . LYS B 1 241 ? 0.641 -9.508 -30.109 1 50.44 241 LYS B O 1
ATOM 3856 N N . LYS B 1 242 ? -1.434 -9.461 -29.375 1 42.84 242 LYS B N 1
ATOM 3857 C CA . LYS B 1 242 ? -1.852 -10.344 -30.469 1 42.84 242 LYS B CA 1
ATOM 3858 C C . LYS B 1 242 ? -1.646 -9.672 -31.828 1 42.84 242 LYS B C 1
ATOM 3860 O O . LYS B 1 242 ? -2.18 -8.594 -32.062 1 42.84 242 LYS B O 1
ATOM 3865 N N . THR B 1 243 ? -0.609 -9.664 -32.406 1 39.09 243 THR B N 1
ATOM 3866 C CA . THR B 1 243 ? -0.477 -9.273 -33.781 1 39.09 243 THR B CA 1
ATOM 3867 C C . THR B 1 243 ? -1.731 -9.648 -34.594 1 39.09 243 THR B C 1
ATOM 3869 O O . THR B 1 243 ? -2.297 -10.727 -34.375 1 39.09 243 THR B O 1
ATOM 3872 N N . GLU B 1 244 ? -2.504 -8.68 -35.125 1 39.38 244 GLU B N 1
ATOM 3873 C CA . GLU B 1 244 ? -3.549 -8.812 -36.125 1 39.38 244 GLU B CA 1
ATOM 3874 C C . GLU B 1 244 ? -3.223 -9.938 -37.094 1 39.38 244 GLU B C 1
ATOM 3876 O O . GLU B 1 244 ? -3.992 -10.195 -38.031 1 39.38 244 GLU B O 1
ATOM 3881 N N . LYS B 1 245 ? -2.092 -10.492 -37.281 1 38.09 245 LYS B N 1
ATOM 3882 C CA . LYS B 1 245 ? -1.89 -11.383 -38.406 1 38.09 245 LYS B CA 1
ATOM 3883 C C . LYS B 1 245 ? -2.779 -12.617 -38.312 1 38.09 245 LYS B C 1
ATOM 3885 O O . LYS B 1 245 ? -2.945 -13.359 -39.281 1 38.09 245 LYS B O 1
ATOM 3890 N N . GLN B 1 246 ? -3.148 -13.148 -37.125 1 36.03 246 GLN B N 1
ATOM 3891 C CA . GLN B 1 246 ? -3.869 -14.414 -37.25 1 36.03 246 GLN B CA 1
ATOM 3892 C C . GLN B 1 246 ? -5.332 -14.18 -37.625 1 36.03 246 GLN B C 1
ATOM 3894 O O . GLN B 1 246 ? -6.062 -15.125 -37.906 1 36.03 246 GLN B O 1
ATOM 3899 N N . GLN B 1 247 ? -5.895 -13.023 -37.312 1 37.88 247 GLN B N 1
ATOM 3900 C CA . GLN B 1 247 ? -7.273 -12.922 -37.781 1 37.88 247 GLN B CA 1
ATOM 3901 C C . GLN B 1 247 ? -7.332 -12.812 -39.312 1 37.88 247 GLN B C 1
ATOM 3903 O O . GLN B 1 247 ? -8.414 -12.867 -39.906 1 37.88 247 GLN B O 1
ATOM 3908 N N . SER B 1 248 ? -6.25 -12.43 -39.875 1 37.91 248 SER B N 1
ATOM 3909 C CA . SER B 1 248 ? -6.387 -12.344 -41.312 1 37.91 248 SER B CA 1
ATOM 3910 C C . SER B 1 248 ? -6.383 -13.734 -41.969 1 37.91 248 SER B C 1
ATOM 3912 O O . SER B 1 248 ? -6.75 -13.883 -43.125 1 37.91 248 SER B O 1
ATOM 3914 N N . LYS B 1 249 ? -5.789 -14.812 -41.406 1 38.62 249 LYS B N 1
ATOM 3915 C CA . LYS B 1 249 ? -5.809 -16.062 -42.156 1 38.62 249 LYS B CA 1
ATOM 3916 C C . LYS B 1 249 ? -7.207 -16.672 -42.188 1 38.62 249 LYS B C 1
ATOM 3918 O O . LYS B 1 249 ? -7.477 -17.578 -42.938 1 38.62 249 LYS B O 1
ATOM 3923 N N . ASP B 1 250 ? -8.023 -16.484 -41.156 1 35.19 250 ASP B N 1
ATOM 3924 C CA . ASP B 1 250 ? -9.281 -17.219 -41.25 1 35.19 250 ASP B CA 1
ATOM 3925 C C . ASP B 1 250 ? -10.211 -16.578 -42.281 1 35.19 250 ASP B C 1
ATOM 3927 O O . ASP B 1 250 ? -11.336 -17.031 -42.5 1 35.19 250 ASP B O 1
ATOM 3931 N N . ARG B 1 251 ? -9.852 -15.32 -42.656 1 35.28 251 ARG B N 1
ATOM 3932 C CA . ARG B 1 251 ? -10.766 -14.852 -43.688 1 35.28 251 ARG B CA 1
ATOM 3933 C C . ARG B 1 251 ? -10.461 -15.516 -45.031 1 35.28 251 ARG B C 1
ATOM 3935 O O . ARG B 1 251 ? -11.211 -15.367 -46 1 35.28 251 ARG B O 1
ATOM 3942 N N . HIS B 1 252 ? -9.164 -15.859 -45.156 1 34.12 252 HIS B N 1
ATOM 3943 C CA . HIS B 1 252 ? -8.945 -16.359 -46.5 1 34.12 252 HIS B CA 1
ATOM 3944 C C . HIS B 1 252 ? -9.273 -17.844 -46.594 1 34.12 252 HIS B C 1
ATOM 3946 O O . HIS B 1 252 ? -9.227 -18.422 -47.688 1 34.12 252 HIS B O 1
ATOM 3952 N N . GLN B 1 253 ? -9.477 -18.594 -45.406 1 26.56 253 GLN B N 1
ATOM 3953 C CA . GLN B 1 253 ? -9.977 -19.906 -45.781 1 26.56 253 GLN B CA 1
ATOM 3954 C C . GLN B 1 253 ? -11.5 -19.922 -45.875 1 26.56 253 GLN B C 1
ATOM 3956 O O . GLN B 1 253 ? -12.18 -19.312 -45.031 1 26.56 253 GLN B O 1
#